Protein AF-A0A496Q5Z6-F1 (afdb_monomer_lite)

Foldseek 3Di:
DLQVLLVVLLVLLVVLLVVCVVPVQVVLLVLCQVLLEAAEEECDDAPPDDHHYEVFQEDEDQALVRQDLRHQEYEYQHPDLVRSLSNLVSCVVSPHAYEQEPPHPCNLSNLVSCVVDDLQSYFYEYDDDPVVLLVDALVVVLLVLLCCSAFQSHHYYYDYAHDVVNVDGRNRSVVVSVVSSVVRGPYDPNGTRDFDADDPVSLVSLLSSLLSLQSSNPNVCSVQLVVLVVVPLRSLLVSLLVSLQSLLVSCVVPQLLVSLVSLLSSLSSSLSNQQGSSLLSVSDARPCLLVLLCVQLVVLVVCCCPPVPLPDDDPVNVVVVVVVVVVNVLVSQVVDPDDDDPPVRVVVQVVQVVVFVAAADPLLLQLLLLSVLCNVDVVCCVDSCSSVSVSSVSNNSSVLNSLSSSNNTRVVSSVSRNVNSNVNSVVVNVVVVVVVCVVVVDDD

Radius of gyration: 24.27 Å; chains: 1; bounding box: 68×41×73 Å

Structure (mmCIF, N/CA/C/O backbone):
data_AF-A0A496Q5Z6-F1
#
_entry.id   AF-A0A496Q5Z6-F1
#
loop_
_atom_site.group_PDB
_atom_site.id
_atom_site.type_symbol
_atom_site.label_atom_id
_atom_site.label_alt_id
_atom_site.label_comp_id
_atom_site.label_asym_id
_atom_site.label_entity_id
_atom_site.label_seq_id
_atom_site.pdbx_PDB_ins_code
_atom_site.Cartn_x
_atom_site.Cartn_y
_atom_site.Cartn_z
_atom_site.occupancy
_atom_site.B_iso_or_equiv
_atom_site.auth_seq_id
_atom_site.auth_comp_id
_atom_site.auth_asym_id
_atom_site.auth_atom_id
_atom_site.pdbx_PDB_model_num
ATOM 1 N N . MET A 1 1 ? -0.343 2.673 38.361 1.00 69.00 1 MET A N 1
ATOM 2 C CA . MET A 1 1 ? 0.622 1.854 37.590 1.00 69.00 1 MET A CA 1
ATOM 3 C C . MET A 1 1 ? 0.127 1.391 36.209 1.00 69.00 1 MET A C 1
ATOM 5 O O . MET A 1 1 ? 0.681 1.864 35.230 1.00 69.00 1 MET A O 1
ATOM 9 N N . ARG A 1 2 ? -0.886 0.511 36.048 1.00 81.06 2 ARG A N 1
ATOM 10 C CA . ARG A 1 2 ? -1.246 -0.036 34.706 1.00 81.06 2 ARG A CA 1
ATOM 11 C C . ARG A 1 2 ? -1.805 1.000 33.714 1.00 81.06 2 ARG A C 1
ATOM 13 O O . ARG A 1 2 ? -1.375 1.031 32.566 1.00 81.06 2 ARG A O 1
ATOM 20 N N . GLU A 1 3 ? -2.731 1.854 34.150 1.00 84.75 3 GLU A N 1
ATOM 21 C CA . GLU A 1 3 ? -3.293 2.928 33.303 1.00 84.75 3 GLU A CA 1
ATOM 22 C C . GLU A 1 3 ? -2.268 4.030 32.997 1.00 84.75 3 GLU A C 1
ATOM 24 O O . GLU A 1 3 ? -2.210 4.560 31.890 1.00 84.75 3 GLU A O 1
ATOM 29 N N . GLU A 1 4 ? -1.402 4.330 33.959 1.00 89.75 4 GLU A N 1
ATOM 30 C CA . GLU A 1 4 ? -0.311 5.291 33.807 1.00 89.75 4 GLU A CA 1
ATOM 31 C C . GLU A 1 4 ? 0.721 4.817 32.776 1.00 89.75 4 GLU A C 1
ATOM 33 O O . GLU A 1 4 ? 1.037 5.539 31.833 1.00 89.75 4 GLU A O 1
ATOM 38 N N . LEU A 1 5 ? 1.148 3.556 32.873 1.00 90.25 5 LEU A N 1
ATOM 39 C CA . LEU A 1 5 ? 2.020 2.909 31.896 1.00 90.25 5 LEU A CA 1
ATOM 40 C C . LEU A 1 5 ? 1.401 2.906 30.492 1.00 90.25 5 LEU A C 1
ATOM 42 O O . LEU A 1 5 ? 2.087 3.203 29.510 1.00 90.25 5 LEU A O 1
ATOM 46 N N . LYS A 1 6 ? 0.098 2.614 30.386 1.00 92.00 6 LYS A N 1
ATOM 47 C CA . LYS A 1 6 ? -0.637 2.696 29.120 1.00 92.00 6 LYS A CA 1
ATOM 48 C C . LYS A 1 6 ? -0.585 4.107 28.538 1.00 92.00 6 LYS A C 1
ATOM 50 O O . LYS A 1 6 ? -0.304 4.259 27.347 1.00 92.00 6 LYS A O 1
ATOM 55 N N . ARG A 1 7 ? -0.845 5.130 29.356 1.00 92.88 7 ARG A N 1
ATOM 56 C CA . ARG A 1 7 ? -0.816 6.538 28.943 1.00 92.88 7 ARG A CA 1
ATOM 57 C C . ARG A 1 7 ? 0.574 6.942 28.457 1.00 92.88 7 ARG A C 1
ATOM 59 O O . ARG A 1 7 ? 0.682 7.439 27.340 1.00 92.88 7 ARG A O 1
ATOM 66 N N . ILE A 1 8 ? 1.620 6.661 29.234 1.00 94.62 8 ILE A N 1
ATOM 67 C CA . ILE A 1 8 ? 3.017 6.959 28.879 1.00 94.62 8 ILE A CA 1
ATOM 68 C C . ILE A 1 8 ? 3.401 6.268 27.565 1.00 94.62 8 ILE A C 1
ATOM 70 O O . ILE A 1 8 ? 3.907 6.915 26.653 1.00 94.62 8 ILE A O 1
ATOM 74 N N . SER A 1 9 ? 3.092 4.977 27.421 1.00 95.38 9 SER A N 1
ATOM 75 C CA . SER A 1 9 ? 3.427 4.205 26.214 1.00 95.38 9 SER A CA 1
ATOM 76 C C . SER A 1 9 ? 2.675 4.695 24.971 1.00 95.38 9 SER A C 1
ATOM 78 O O . SER A 1 9 ? 3.219 4.708 23.868 1.00 95.38 9 SER A O 1
ATOM 80 N N . THR A 1 10 ? 1.428 5.144 25.147 1.00 94.75 10 THR A N 1
ATOM 81 C CA . THR A 1 10 ? 0.630 5.740 24.066 1.00 94.75 10 THR A CA 1
ATOM 82 C C . THR A 1 10 ? 1.195 7.098 23.650 1.00 94.75 10 THR A C 1
ATOM 84 O O . THR A 1 10 ? 1.317 7.363 22.456 1.00 94.75 10 THR A O 1
ATOM 87 N N . ILE A 1 11 ? 1.583 7.939 24.616 1.00 95.75 11 ILE A N 1
ATOM 88 C CA . ILE A 1 11 ? 2.252 9.220 24.350 1.00 95.75 11 ILE A CA 1
ATOM 89 C C . ILE A 1 11 ? 3.566 8.973 23.607 1.00 95.75 11 ILE A C 1
ATOM 91 O O . ILE A 1 11 ? 3.796 9.602 22.583 1.00 95.75 11 ILE A O 1
ATOM 95 N N . LEU A 1 12 ? 4.377 8.009 24.050 1.00 96.44 12 LEU A N 1
ATOM 96 C CA . LEU A 1 12 ? 5.619 7.633 23.374 1.00 96.44 12 LEU A CA 1
ATOM 97 C C . LEU A 1 12 ? 5.378 7.262 21.903 1.00 96.44 12 LEU A C 1
ATOM 99 O O . LEU A 1 12 ? 6.051 7.798 21.025 1.00 96.44 12 LEU A O 1
ATOM 103 N N . PHE A 1 13 ? 4.401 6.392 21.622 1.00 97.69 13 PHE A N 1
ATOM 104 C CA . PHE A 1 13 ? 4.032 6.021 20.251 1.00 97.69 13 PHE A CA 1
ATOM 105 C C . PHE A 1 13 ? 3.647 7.241 19.400 1.00 97.69 13 PHE A C 1
ATOM 107 O O . PHE A 1 13 ? 4.120 7.380 18.269 1.00 97.69 13 PHE A O 1
ATOM 114 N N . LEU A 1 14 ? 2.814 8.138 19.934 1.00 96.81 14 LEU A N 1
ATOM 115 C CA . LEU A 1 14 ? 2.368 9.331 19.213 1.00 96.81 14 LEU A CA 1
ATOM 116 C C . LEU A 1 14 ? 3.519 10.319 18.979 1.00 96.81 14 LEU A C 1
ATOM 118 O O . LEU A 1 14 ? 3.702 10.766 17.850 1.00 96.81 14 LEU A O 1
ATOM 122 N N . THR A 1 15 ? 4.339 10.596 19.994 1.00 97.00 15 THR A N 1
ATOM 123 C CA . THR A 1 15 ? 5.509 11.482 19.888 1.00 97.00 15 THR A CA 1
ATOM 124 C C . THR A 1 15 ? 6.507 10.959 18.861 1.00 97.00 15 THR A C 1
ATOM 126 O O . THR A 1 15 ? 6.949 11.703 17.989 1.00 97.00 15 THR A O 1
ATOM 129 N N . VAL A 1 16 ? 6.812 9.660 18.897 1.00 96.25 16 VAL A N 1
ATOM 130 C CA . VAL A 1 16 ? 7.659 9.013 17.888 1.00 96.25 16 VAL A CA 1
ATOM 131 C C . VAL A 1 16 ? 7.070 9.160 16.489 1.00 96.25 16 VAL A C 1
ATOM 133 O O . VAL A 1 16 ? 7.794 9.448 15.539 1.00 96.25 16 VAL A O 1
ATOM 136 N N . SER A 1 17 ? 5.760 8.983 16.346 1.00 95.94 17 SER A N 1
ATOM 137 C CA . SER A 1 17 ? 5.101 9.105 15.047 1.00 95.94 17 SER A CA 1
ATOM 138 C C . SER A 1 17 ? 5.189 10.526 14.492 1.00 95.94 17 SER A C 1
ATOM 140 O O . SER A 1 17 ? 5.397 10.696 13.293 1.00 95.94 17 SER A O 1
ATOM 142 N N . VAL A 1 18 ? 5.101 11.542 15.356 1.00 96.81 18 VAL A N 1
ATOM 143 C CA . VAL A 1 18 ? 5.331 12.944 14.982 1.00 96.81 18 VAL A CA 1
ATOM 144 C C . VAL A 1 18 ? 6.782 13.158 14.546 1.00 96.81 18 VAL A C 1
ATOM 146 O O . VAL A 1 18 ? 7.012 13.733 13.485 1.00 96.81 18 VAL A O 1
ATOM 149 N N . LEU A 1 19 ? 7.765 12.633 15.285 1.00 97.25 19 LEU A N 1
ATOM 150 C CA . LEU A 1 19 ? 9.175 12.701 14.878 1.00 97.25 19 LEU A CA 1
ATOM 151 C C . LEU A 1 19 ? 9.395 12.058 13.499 1.00 97.25 19 LEU A C 1
ATOM 153 O O . LEU A 1 19 ? 10.024 12.650 12.625 1.00 97.25 19 LEU A O 1
ATOM 157 N N . LEU A 1 20 ? 8.827 10.876 13.250 1.00 97.19 20 LEU A N 1
ATOM 158 C CA . LEU A 1 20 ? 8.898 10.242 11.931 1.00 97.19 20 LEU A CA 1
ATOM 159 C C . LEU A 1 20 ? 8.192 11.070 10.851 1.00 97.19 20 LEU A C 1
ATOM 161 O O . LEU A 1 20 ? 8.683 11.139 9.727 1.00 97.19 20 LEU A O 1
ATOM 165 N N . ALA A 1 21 ? 7.084 11.739 11.164 1.00 96.44 21 ALA A N 1
ATOM 166 C CA . ALA A 1 21 ? 6.437 12.628 10.206 1.00 96.44 21 ALA A CA 1
ATOM 167 C C . ALA A 1 21 ? 7.371 13.770 9.762 1.00 96.44 21 ALA A C 1
ATOM 169 O O . ALA A 1 21 ? 7.443 14.057 8.570 1.00 96.44 21 ALA A O 1
ATOM 170 N N . PHE A 1 22 ? 8.139 14.359 10.686 1.00 97.00 22 PHE A N 1
ATOM 171 C CA . PHE A 1 22 ? 9.079 15.445 10.380 1.00 97.00 22 PHE A CA 1
ATOM 172 C C . PHE A 1 22 ? 10.369 14.989 9.699 1.00 97.00 22 PHE A C 1
ATOM 174 O O . PHE A 1 22 ? 10.923 15.729 8.893 1.00 97.00 22 PHE A O 1
ATOM 181 N N . PHE A 1 23 ? 10.860 13.789 10.002 1.00 97.44 23 PHE A N 1
ATOM 182 C CA . PHE A 1 23 ? 12.176 13.351 9.532 1.00 97.44 23 PHE A CA 1
ATOM 183 C C . PHE A 1 23 ? 12.115 12.250 8.473 1.00 97.44 23 PHE A C 1
ATOM 185 O O . PHE A 1 23 ? 12.802 12.322 7.454 1.00 97.44 23 PHE A O 1
ATOM 192 N N . TYR A 1 24 ? 11.277 11.235 8.683 1.00 97.75 24 TYR A N 1
ATOM 193 C CA . TYR A 1 24 ? 11.167 10.108 7.765 1.00 97.75 24 TYR A CA 1
ATOM 194 C C . TYR A 1 24 ? 10.381 10.462 6.499 1.00 97.75 24 TYR A C 1
ATOM 196 O O . TYR A 1 24 ? 10.806 10.060 5.418 1.00 97.75 24 TYR A O 1
ATOM 204 N N . LEU A 1 25 ? 9.272 11.211 6.588 1.00 97.25 25 LEU A N 1
ATOM 205 C CA . LEU A 1 25 ? 8.493 11.550 5.386 1.00 97.25 25 LEU A CA 1
ATOM 206 C C . LEU A 1 25 ? 9.294 12.410 4.391 1.00 97.25 25 LEU A C 1
ATOM 208 O O . LEU A 1 25 ? 9.348 12.014 3.226 1.00 97.25 25 LEU A O 1
ATOM 212 N N . PRO A 1 26 ? 9.990 13.498 4.790 1.00 97.75 26 PRO A N 1
ATOM 213 C CA . PRO A 1 26 ? 10.806 14.276 3.852 1.00 97.75 26 PRO A CA 1
ATOM 214 C C . PRO A 1 26 ? 11.979 13.484 3.272 1.00 97.75 26 PRO A C 1
ATOM 216 O O . PRO A 1 26 ? 12.282 13.597 2.079 1.00 97.75 26 PRO A O 1
ATOM 219 N N . TRP A 1 27 ? 12.607 12.629 4.088 1.00 97.69 27 TRP A N 1
ATOM 220 C CA . TRP A 1 27 ? 13.626 11.702 3.603 1.00 97.69 27 TRP A CA 1
ATOM 221 C C . TRP A 1 27 ? 13.039 10.755 2.548 1.00 97.69 27 TRP A C 1
ATOM 223 O O . TRP A 1 27 ? 13.579 10.642 1.449 1.00 97.69 27 TRP A O 1
ATOM 233 N N . ARG A 1 28 ? 11.889 10.127 2.827 1.00 97.12 28 ARG A N 1
ATOM 234 C CA . ARG A 1 28 ? 11.249 9.175 1.911 1.00 97.12 28 ARG A CA 1
ATOM 235 C C . ARG A 1 28 ? 10.784 9.855 0.622 1.00 97.12 28 ARG A C 1
ATOM 237 O O . ARG A 1 28 ? 10.995 9.276 -0.439 1.00 97.12 28 ARG A O 1
ATOM 244 N N . PHE A 1 29 ? 10.252 11.079 0.688 1.00 96.56 29 PHE A N 1
ATOM 245 C CA . PHE A 1 29 ? 9.923 11.887 -0.494 1.00 96.56 29 PHE A CA 1
ATOM 246 C C . PHE A 1 29 ? 11.148 12.163 -1.366 1.00 96.56 29 PHE A C 1
ATOM 248 O O . PHE A 1 29 ? 11.066 12.050 -2.586 1.00 96.56 29 PHE A O 1
ATOM 255 N N . SER A 1 30 ? 12.291 12.481 -0.755 1.00 96.31 30 SER A N 1
ATOM 256 C CA . SER A 1 30 ? 13.544 12.677 -1.490 1.00 96.31 30 SER A CA 1
ATOM 257 C C . SER A 1 30 ? 13.983 11.393 -2.201 1.00 96.31 30 SER A C 1
ATOM 259 O O . SER A 1 30 ? 14.319 11.432 -3.382 1.00 96.31 30 SER A O 1
ATOM 261 N N . VAL A 1 31 ? 13.907 10.242 -1.522 1.00 95.88 31 VAL A N 1
ATOM 262 C CA . VAL A 1 31 ? 14.222 8.930 -2.120 1.00 95.88 31 VAL A CA 1
ATOM 263 C C . VAL A 1 31 ? 13.277 8.581 -3.268 1.00 95.88 31 VAL A C 1
ATOM 265 O O . VAL A 1 31 ? 13.733 8.096 -4.303 1.00 95.88 31 VAL A O 1
ATOM 268 N N . ASP A 1 32 ? 11.978 8.834 -3.099 1.00 95.06 32 ASP A N 1
ATOM 269 C CA . ASP A 1 32 ? 10.982 8.628 -4.151 1.00 95.06 32 ASP A CA 1
ATOM 270 C C . ASP A 1 32 ? 11.258 9.531 -5.351 1.00 95.06 32 ASP A C 1
ATOM 272 O O . ASP A 1 32 ? 11.252 9.054 -6.476 1.00 95.06 32 ASP A O 1
ATOM 276 N N . LYS A 1 33 ? 11.585 10.810 -5.133 1.00 93.81 33 LYS A N 1
ATOM 277 C CA . LYS A 1 33 ? 11.908 11.756 -6.209 1.00 93.81 33 LYS A CA 1
ATOM 278 C C . LYS A 1 33 ? 13.154 11.342 -6.992 1.00 93.81 33 LYS A C 1
ATOM 280 O O . LYS A 1 33 ? 13.151 11.446 -8.217 1.00 93.81 33 LYS A O 1
ATOM 285 N N . ILE A 1 34 ? 14.200 10.869 -6.308 1.00 93.75 34 ILE A N 1
ATOM 286 C CA . ILE A 1 34 ? 15.424 10.365 -6.951 1.00 93.75 34 ILE A CA 1
ATOM 287 C C . ILE A 1 34 ? 15.081 9.208 -7.894 1.00 93.75 34 ILE A C 1
ATOM 289 O O . ILE A 1 34 ? 15.474 9.247 -9.056 1.00 93.75 34 ILE A O 1
ATOM 293 N N . ASN A 1 35 ? 14.293 8.245 -7.414 1.00 94.06 35 ASN A N 1
ATOM 294 C CA . ASN A 1 35 ? 13.911 7.043 -8.155 1.00 94.06 35 ASN A CA 1
ATOM 295 C C . ASN A 1 35 ? 12.661 7.211 -9.039 1.00 94.06 35 ASN A C 1
ATOM 297 O O . ASN A 1 35 ? 12.206 6.242 -9.634 1.00 94.06 35 ASN A O 1
ATOM 301 N N . ASN A 1 36 ? 12.087 8.414 -9.145 1.00 92.62 36 ASN A N 1
ATOM 302 C CA . ASN A 1 36 ? 10.937 8.680 -10.012 1.00 92.62 36 ASN A CA 1
ATOM 303 C C . ASN A 1 36 ? 11.403 8.946 -11.451 1.00 92.62 36 ASN A C 1
ATOM 305 O O . ASN A 1 36 ? 11.304 10.069 -11.963 1.00 92.62 36 ASN A O 1
ATOM 309 N N . VAL A 1 37 ? 11.991 7.915 -12.052 1.00 92.94 37 VAL A N 1
ATOM 310 C CA . VAL A 1 37 ? 12.490 7.900 -13.426 1.00 92.94 37 VAL A CA 1
ATOM 311 C C . VAL A 1 37 ? 11.828 6.772 -14.200 1.00 92.94 37 VAL A C 1
ATOM 313 O O . VAL A 1 37 ? 11.522 5.727 -13.633 1.00 92.94 37 VAL A O 1
ATOM 316 N N . VAL A 1 38 ? 11.587 6.985 -15.488 1.00 94.88 38 VAL A N 1
ATOM 317 C CA . VAL A 1 38 ? 10.937 5.987 -16.337 1.00 94.88 38 VAL A CA 1
ATOM 318 C C . VAL A 1 38 ? 11.451 6.059 -17.766 1.00 94.88 38 VAL A C 1
ATOM 320 O O . VAL A 1 38 ? 11.613 7.140 -18.332 1.00 94.88 38 VAL A O 1
ATOM 323 N N . ALA A 1 39 ? 11.670 4.888 -18.346 1.00 95.44 39 ALA A N 1
ATOM 324 C CA . ALA A 1 39 ? 11.979 4.694 -19.751 1.00 95.44 39 ALA A CA 1
ATOM 325 C C . ALA A 1 39 ? 10.810 4.008 -20.467 1.00 95.44 39 ALA A C 1
ATOM 327 O O . ALA A 1 39 ? 10.005 3.296 -19.854 1.00 95.44 39 ALA A O 1
ATOM 328 N N . ILE A 1 40 ? 10.728 4.192 -21.781 1.00 95.50 40 ILE A N 1
ATOM 329 C CA . ILE A 1 40 ? 9.756 3.510 -22.638 1.00 95.50 40 ILE A CA 1
ATOM 330 C C . ILE A 1 40 ? 10.539 2.777 -23.721 1.00 95.50 40 ILE A C 1
ATOM 332 O O . ILE A 1 40 ? 11.383 3.382 -24.381 1.00 95.50 40 ILE A O 1
ATOM 336 N N . ALA A 1 41 ? 10.247 1.488 -23.890 1.00 95.31 41 ALA A N 1
ATOM 337 C CA . ALA A 1 41 ? 10.801 0.678 -24.961 1.00 95.31 41 ALA A CA 1
ATOM 338 C C . ALA A 1 41 ? 9.716 0.213 -25.937 1.00 95.31 41 ALA A C 1
ATOM 340 O O . ALA A 1 41 ? 8.626 -0.211 -25.527 1.00 95.31 41 ALA A O 1
ATOM 341 N N . LEU A 1 42 ? 10.047 0.296 -27.224 1.00 94.81 42 LEU A N 1
ATOM 342 C CA . LEU A 1 42 ? 9.163 0.062 -28.360 1.00 94.81 42 LEU A CA 1
ATOM 343 C C . LEU A 1 42 ? 9.703 -1.060 -29.254 1.00 94.81 42 LEU A C 1
ATOM 345 O O . LEU A 1 42 ? 10.905 -1.259 -29.361 1.00 94.81 42 LEU A O 1
ATOM 349 N N . TRP A 1 43 ? 8.810 -1.766 -29.944 1.00 91.44 43 TRP A N 1
ATOM 350 C CA . TRP A 1 43 ? 9.140 -2.780 -30.959 1.00 91.44 43 TRP A CA 1
ATOM 351 C C . TRP A 1 43 ? 9.362 -2.196 -32.362 1.00 91.44 43 TRP A C 1
ATOM 353 O O . TRP A 1 43 ? 9.550 -2.940 -33.318 1.00 91.44 43 TRP A O 1
ATOM 363 N N . GLY A 1 44 ? 9.290 -0.876 -32.509 1.00 85.06 44 GLY A N 1
ATOM 364 C CA . GLY A 1 44 ? 9.424 -0.188 -33.786 1.00 85.06 44 GLY A CA 1
ATOM 365 C C . GLY A 1 44 ? 10.010 1.202 -33.588 1.00 85.06 44 GLY A C 1
ATOM 366 O O . GLY A 1 44 ? 9.887 1.785 -32.509 1.00 85.06 44 GLY A O 1
ATOM 367 N N . ARG A 1 45 ? 10.653 1.726 -34.634 1.00 80.06 45 ARG A N 1
ATOM 368 C CA . ARG A 1 45 ? 11.275 3.052 -34.600 1.00 80.06 45 ARG A CA 1
ATOM 369 C C . ARG A 1 45 ? 10.224 4.149 -34.674 1.00 80.06 45 ARG A C 1
ATOM 371 O O . ARG A 1 45 ? 9.348 4.133 -35.537 1.00 80.06 45 ARG A O 1
ATOM 378 N N . VAL A 1 46 ? 10.358 5.127 -33.787 1.00 79.81 46 VAL A N 1
ATOM 379 C CA . VAL A 1 46 ? 9.584 6.367 -33.798 1.00 79.81 46 VAL A CA 1
ATOM 380 C C . VAL A 1 46 ? 10.570 7.509 -33.992 1.00 79.81 46 VAL A C 1
ATOM 382 O O . VAL A 1 46 ? 11.520 7.654 -33.231 1.00 79.81 46 VAL A O 1
ATOM 385 N N . VAL A 1 47 ? 10.371 8.286 -35.052 1.00 71.94 47 VAL A N 1
ATOM 386 C CA . VAL A 1 47 ? 11.275 9.378 -35.428 1.00 71.94 47 VAL A CA 1
ATOM 387 C C . VAL A 1 47 ? 11.122 10.543 -34.437 1.00 71.94 47 VAL A C 1
ATOM 389 O O . VAL A 1 47 ? 10.023 10.803 -33.948 1.00 71.94 47 VAL A O 1
ATOM 392 N N . ASN A 1 48 ? 12.215 11.267 -34.172 1.00 68.31 48 ASN A N 1
ATOM 393 C CA . ASN A 1 48 ? 12.284 12.486 -33.347 1.00 68.31 48 ASN A CA 1
ATOM 394 C C . ASN A 1 48 ? 12.145 12.321 -31.822 1.00 68.31 48 ASN A C 1
ATOM 396 O O . ASN A 1 48 ? 12.023 13.333 -31.138 1.00 68.31 48 ASN A O 1
ATOM 400 N N . HIS A 1 49 ? 12.149 11.103 -31.273 1.00 77.00 49 HIS A N 1
ATOM 401 C CA . HIS A 1 49 ? 12.201 10.875 -29.823 1.00 77.00 49 HIS A CA 1
ATOM 402 C C . HIS A 1 49 ? 13.098 9.678 -29.499 1.00 77.00 49 HIS A C 1
ATOM 404 O O . HIS A 1 49 ? 12.990 8.629 -30.134 1.00 77.00 49 HIS A O 1
ATOM 410 N N . ASP A 1 50 ? 13.927 9.820 -28.467 1.00 84.69 50 ASP A N 1
ATOM 411 C CA . ASP A 1 50 ? 14.857 8.779 -28.027 1.00 84.69 50 ASP A CA 1
ATOM 412 C C . ASP A 1 50 ? 14.122 7.738 -27.175 1.00 84.69 50 ASP A C 1
ATOM 414 O O . ASP A 1 50 ? 14.165 7.757 -25.942 1.00 84.69 50 ASP A O 1
ATOM 418 N N . PHE A 1 51 ? 13.371 6.855 -27.830 1.00 92.69 51 PHE A N 1
ATOM 419 C CA . PHE A 1 51 ? 12.805 5.659 -27.210 1.00 92.69 51 PHE A CA 1
ATOM 420 C C . PHE A 1 51 ? 13.792 4.501 -27.280 1.00 92.69 51 PHE A C 1
ATOM 422 O O . PHE A 1 51 ? 14.504 4.346 -28.269 1.00 92.69 51 PHE A O 1
ATOM 429 N N . LEU A 1 52 ? 13.776 3.649 -26.256 1.00 93.56 52 LEU A N 1
ATOM 430 C CA . LEU A 1 52 ? 14.538 2.406 -26.295 1.00 93.56 52 LEU A CA 1
ATOM 431 C C . LEU A 1 52 ? 13.921 1.445 -27.316 1.00 93.56 52 LEU A C 1
ATOM 433 O O . LEU A 1 52 ? 12.696 1.335 -27.421 1.00 93.56 52 LEU A O 1
ATOM 437 N N . GLN A 1 53 ? 14.754 0.708 -28.038 1.00 93.31 53 GLN A N 1
ATOM 438 C CA . GLN A 1 53 ? 14.310 -0.288 -29.005 1.00 93.31 53 GLN A CA 1
ATOM 439 C C . GLN A 1 53 ? 14.411 -1.701 -28.434 1.00 93.31 53 GLN A C 1
ATOM 441 O O . GLN A 1 53 ? 15.457 -2.161 -27.979 1.00 93.31 53 GLN A O 1
ATOM 446 N N . VAL A 1 54 ? 13.294 -2.422 -28.470 1.00 92.56 54 VAL A N 1
ATOM 447 C CA . VAL A 1 54 ? 13.257 -3.847 -28.149 1.00 92.56 54 VAL A CA 1
ATOM 448 C C . VAL A 1 54 ? 13.925 -4.621 -29.282 1.00 92.56 54 VAL A C 1
ATOM 450 O O . VAL A 1 54 ? 13.523 -4.502 -30.434 1.00 92.56 54 VAL A O 1
ATOM 453 N N . GLY A 1 55 ? 14.916 -5.441 -28.939 1.00 88.81 55 GLY A N 1
ATOM 454 C CA . GLY A 1 55 ? 15.766 -6.168 -29.884 1.00 88.81 55 GLY A CA 1
ATOM 455 C C . GLY A 1 55 ? 17.129 -5.511 -30.123 1.00 88.81 55 GLY A C 1
ATOM 456 O O . GLY A 1 55 ? 18.056 -6.220 -30.496 1.00 88.81 55 GLY A O 1
ATOM 457 N N . GLU A 1 56 ? 17.267 -4.209 -29.846 1.00 89.44 56 GLU A N 1
ATOM 458 C CA . GLU A 1 56 ? 18.544 -3.479 -29.898 1.00 89.44 56 GLU A CA 1
ATOM 459 C C . GLU A 1 56 ? 18.991 -3.111 -28.468 1.00 89.44 56 GLU A C 1
ATOM 461 O O . GLU A 1 56 ? 19.854 -3.771 -27.892 1.00 89.44 56 GLU A O 1
ATOM 466 N N . ASP A 1 57 ? 18.338 -2.127 -27.841 1.00 93.00 57 ASP A N 1
ATOM 467 C CA . ASP A 1 57 ? 18.673 -1.645 -26.493 1.00 93.00 57 ASP A CA 1
ATOM 468 C C . ASP A 1 57 ? 18.162 -2.562 -25.373 1.00 93.00 57 ASP A C 1
ATOM 470 O O . ASP A 1 57 ? 18.764 -2.647 -24.297 1.00 93.00 57 ASP A O 1
ATOM 474 N N . VAL A 1 58 ? 17.019 -3.220 -25.604 1.00 94.94 58 VAL A N 1
ATOM 475 C CA . VAL A 1 58 ? 16.345 -4.095 -24.635 1.00 94.94 58 VAL A CA 1
ATOM 476 C C . VAL A 1 58 ? 16.181 -5.492 -25.218 1.00 94.94 58 VAL A C 1
ATOM 478 O O . VAL A 1 58 ? 15.422 -5.687 -26.167 1.00 94.94 58 VAL A O 1
ATOM 481 N N . VAL A 1 59 ? 16.829 -6.486 -24.613 1.00 95.06 59 VAL A N 1
ATOM 482 C CA . VAL A 1 59 ? 16.839 -7.869 -25.112 1.00 95.06 59 VAL A CA 1
ATOM 483 C C . VAL A 1 59 ? 16.189 -8.812 -24.111 1.00 95.06 59 VAL A C 1
ATOM 485 O O . VAL A 1 59 ? 16.444 -8.741 -22.910 1.00 95.06 59 VAL A O 1
ATOM 488 N N . PHE A 1 60 ? 15.354 -9.725 -24.603 1.00 94.81 60 PHE A N 1
ATOM 489 C CA . PHE A 1 60 ? 14.839 -10.831 -23.800 1.00 94.81 60 PHE A CA 1
ATOM 490 C C . PHE A 1 60 ? 15.811 -12.007 -23.879 1.00 94.81 60 PHE A C 1
ATOM 492 O O . PHE A 1 60 ? 16.040 -12.525 -24.966 1.00 94.81 60 PHE A O 1
ATOM 499 N N . ALA A 1 61 ? 16.342 -12.439 -22.737 1.00 95.00 61 ALA A N 1
ATOM 500 C CA . ALA A 1 61 ? 17.292 -13.545 -22.668 1.00 95.00 61 ALA A CA 1
ATOM 501 C C . ALA A 1 61 ? 16.611 -14.810 -22.140 1.00 95.00 61 ALA A C 1
ATOM 503 O O . ALA A 1 61 ? 16.086 -14.829 -21.018 1.00 95.00 61 ALA A O 1
ATOM 504 N N . ARG A 1 62 ? 16.607 -15.865 -22.953 1.00 94.44 62 ARG A N 1
ATOM 505 C CA . ARG A 1 62 ? 16.181 -17.210 -22.556 1.00 94.44 62 ARG A CA 1
ATOM 506 C C . ARG A 1 62 ? 17.377 -18.055 -22.139 1.00 94.44 62 ARG A C 1
ATOM 508 O O . ARG A 1 62 ? 17.248 -18.814 -21.184 1.00 94.44 62 ARG A O 1
ATOM 515 N N . ASP A 1 63 ? 18.514 -17.836 -22.788 1.00 93.00 63 ASP A N 1
ATOM 516 C CA . ASP A 1 63 ? 19.769 -18.535 -22.551 1.00 93.00 63 ASP A CA 1
ATOM 517 C C . ASP A 1 63 ? 20.922 -17.540 -22.305 1.00 93.00 63 ASP A C 1
ATOM 519 O O . ASP A 1 63 ? 20.845 -16.374 -22.706 1.00 93.00 63 ASP A O 1
ATOM 523 N N . PRO A 1 64 ? 22.031 -17.952 -21.657 1.00 91.44 64 PRO A N 1
ATOM 524 C CA . PRO A 1 64 ? 23.166 -17.065 -21.390 1.00 91.44 64 PRO A CA 1
ATOM 525 C C . PRO A 1 64 ? 23.832 -16.527 -22.663 1.00 91.44 64 PRO A C 1
ATOM 527 O O . PRO A 1 64 ? 24.501 -15.490 -22.624 1.00 91.44 64 PRO A O 1
ATOM 530 N N . SER A 1 65 ? 23.673 -17.217 -23.796 1.00 91.44 65 SER A N 1
ATOM 531 C CA . SER A 1 65 ? 24.129 -16.771 -25.117 1.00 91.44 65 SER A CA 1
ATOM 532 C C . SER A 1 65 ? 23.413 -15.513 -25.606 1.00 91.44 65 SER A C 1
ATOM 534 O O . SER A 1 65 ? 24.026 -14.730 -26.323 1.00 91.44 65 SER A O 1
ATOM 536 N N . ASP A 1 66 ? 22.173 -15.280 -25.169 1.00 90.50 66 ASP A N 1
ATOM 537 C CA . ASP A 1 66 ? 21.337 -14.158 -25.619 1.00 90.50 66 ASP A CA 1
ATOM 538 C C . ASP A 1 66 ? 21.762 -12.817 -24.999 1.00 90.50 66 ASP A C 1
ATOM 540 O O . ASP A 1 66 ? 21.255 -11.756 -25.361 1.00 90.50 66 ASP A O 1
ATOM 544 N N . VAL A 1 67 ? 22.683 -12.847 -24.031 1.00 89.31 67 VAL A N 1
ATOM 545 C CA . VAL A 1 67 ? 23.244 -11.647 -23.407 1.00 89.31 67 VAL A CA 1
ATOM 546 C C . VAL A 1 67 ? 24.185 -10.960 -24.403 1.00 89.31 67 VAL A C 1
ATOM 548 O O . VAL A 1 67 ? 25.358 -11.327 -24.525 1.00 89.31 67 VAL A O 1
ATOM 551 N N . LEU A 1 68 ? 23.652 -9.964 -25.115 1.00 82.50 68 LEU A N 1
ATOM 552 C CA . LEU A 1 68 ? 24.373 -9.160 -26.104 1.00 82.50 68 LEU A CA 1
ATOM 553 C C . LEU A 1 68 ? 25.226 -8.065 -25.447 1.00 82.50 68 LEU A C 1
ATOM 555 O O . LEU A 1 68 ? 24.838 -7.475 -24.437 1.00 82.50 68 LEU A O 1
ATOM 559 N N . LYS A 1 69 ? 26.379 -7.752 -26.055 1.00 79.31 69 LYS A N 1
ATOM 560 C CA . LYS A 1 69 ? 27.270 -6.679 -25.580 1.00 79.31 69 LYS A CA 1
ATOM 561 C C . LYS A 1 69 ? 26.707 -5.280 -25.822 1.00 79.31 69 LYS A C 1
ATOM 563 O O . LYS A 1 69 ? 27.004 -4.390 -25.031 1.00 79.31 69 LYS A O 1
ATOM 568 N N . ASP A 1 70 ? 25.884 -5.095 -26.849 1.00 84.81 70 ASP A N 1
ATOM 569 C CA . ASP A 1 70 ? 25.396 -3.766 -27.240 1.00 84.81 70 ASP A CA 1
ATOM 570 C C . ASP A 1 70 ? 24.106 -3.373 -26.506 1.00 84.81 70 ASP A C 1
ATOM 572 O O . ASP A 1 70 ? 23.899 -2.200 -26.208 1.00 84.81 70 ASP A O 1
ATOM 576 N N . ALA A 1 71 ? 23.292 -4.351 -26.097 1.00 88.94 71 ALA A N 1
ATOM 577 C CA . ALA A 1 71 ? 22.058 -4.102 -25.354 1.00 88.94 71 ALA A CA 1
ATOM 578 C C . ALA A 1 71 ? 22.340 -3.425 -24.006 1.00 88.94 71 ALA A C 1
ATOM 580 O O . ALA A 1 71 ? 23.250 -3.828 -23.283 1.00 88.94 71 ALA A O 1
ATOM 581 N N . ALA A 1 72 ? 21.553 -2.420 -23.627 1.00 92.25 72 ALA A N 1
ATOM 582 C CA . ALA A 1 72 ? 21.666 -1.747 -22.332 1.00 92.25 72 ALA A CA 1
ATOM 583 C C . ALA A 1 72 ? 20.931 -2.512 -21.215 1.00 92.25 72 ALA A C 1
ATOM 585 O O . ALA A 1 72 ? 21.359 -2.509 -20.054 1.00 92.25 72 ALA A O 1
ATOM 586 N N . ILE A 1 73 ? 19.821 -3.172 -21.566 1.00 96.19 73 ILE A N 1
ATOM 587 C CA . ILE A 1 73 ? 18.923 -3.845 -20.626 1.00 96.19 73 ILE A CA 1
ATOM 588 C C . ILE A 1 73 ? 18.662 -5.280 -21.088 1.00 96.19 73 ILE A C 1
ATOM 590 O O . ILE A 1 73 ? 18.216 -5.524 -22.207 1.00 96.19 73 ILE A O 1
ATOM 594 N N . VAL A 1 74 ? 18.862 -6.232 -20.182 1.00 96.69 74 VAL A N 1
ATOM 595 C CA . VAL A 1 74 ? 18.559 -7.650 -20.386 1.00 96.69 74 VAL A CA 1
ATOM 596 C C . VAL A 1 74 ? 17.350 -8.024 -19.538 1.00 96.69 74 VAL A C 1
ATOM 598 O O . VAL A 1 74 ? 17.334 -7.780 -18.334 1.00 96.69 74 VAL A O 1
ATOM 601 N N . ILE A 1 75 ? 16.331 -8.631 -20.140 1.00 96.69 75 ILE A N 1
ATOM 602 C CA . ILE A 1 75 ? 15.131 -9.130 -19.462 1.00 96.69 75 ILE A CA 1
ATOM 603 C C . ILE A 1 75 ? 15.177 -10.660 -19.465 1.00 96.69 75 ILE A C 1
ATOM 605 O O . ILE A 1 75 ? 14.862 -11.279 -20.485 1.00 96.69 75 ILE A O 1
ATOM 609 N N . PRO A 1 76 ? 15.542 -11.300 -18.344 1.00 96.12 76 PRO A N 1
ATOM 610 C CA . PRO A 1 76 ? 15.590 -12.750 -18.276 1.00 96.12 76 PRO A CA 1
ATOM 611 C C . PRO A 1 76 ? 14.177 -13.344 -18.300 1.00 96.12 76 PRO A C 1
ATOM 613 O O . PRO A 1 76 ? 13.338 -13.023 -17.455 1.00 96.12 76 PRO A O 1
ATOM 616 N N . ILE A 1 77 ? 13.920 -14.251 -19.238 1.00 94.06 77 ILE A N 1
ATOM 617 C CA . ILE A 1 77 ? 12.645 -14.979 -19.368 1.00 94.06 77 ILE A CA 1
ATOM 618 C C . ILE A 1 77 ? 12.783 -16.480 -19.091 1.00 94.06 77 ILE A C 1
ATOM 620 O O . ILE A 1 77 ? 11.790 -17.205 -19.155 1.00 94.06 77 ILE A O 1
ATOM 624 N N . ALA A 1 78 ? 13.991 -16.939 -18.751 1.00 92.62 78 ALA A N 1
ATOM 625 C CA . ALA A 1 78 ? 14.259 -18.307 -18.324 1.00 92.62 78 ALA A CA 1
ATOM 626 C C . ALA A 1 78 ? 13.448 -18.677 -17.069 1.00 92.62 78 ALA A C 1
ATOM 628 O O . ALA A 1 78 ? 13.327 -17.883 -16.131 1.00 92.62 78 ALA A O 1
ATOM 629 N N . THR A 1 79 ? 12.907 -19.894 -17.041 1.00 89.69 79 THR A N 1
ATOM 630 C CA . THR A 1 79 ? 12.193 -20.459 -15.881 1.00 89.69 79 THR A CA 1
ATOM 631 C C . THR A 1 79 ? 13.067 -21.410 -15.064 1.00 89.69 79 THR A C 1
ATOM 633 O O . THR A 1 79 ? 12.803 -21.616 -13.881 1.00 89.69 79 THR A O 1
ATOM 636 N N . ASN A 1 80 ? 14.129 -21.955 -15.664 1.00 93.06 80 ASN A N 1
ATOM 637 C CA . ASN A 1 80 ? 15.115 -22.772 -14.966 1.00 93.06 80 ASN A CA 1
ATOM 638 C C . ASN A 1 80 ? 16.022 -21.889 -14.092 1.00 93.06 80 ASN A C 1
ATOM 640 O O . ASN A 1 80 ? 16.596 -20.913 -14.572 1.00 93.06 80 ASN A O 1
ATOM 644 N N . THR A 1 81 ? 16.164 -22.254 -12.816 1.00 92.50 81 THR A N 1
ATOM 645 C CA . THR A 1 81 ? 16.960 -21.521 -11.824 1.00 92.50 81 THR A CA 1
ATOM 646 C C . THR A 1 81 ? 18.418 -21.341 -12.214 1.00 92.50 81 THR A C 1
ATOM 648 O O . THR A 1 81 ? 18.904 -20.218 -12.133 1.00 92.50 81 THR A O 1
ATOM 651 N N . SER A 1 82 ? 19.112 -22.395 -12.651 1.00 93.88 82 SER A N 1
ATOM 652 C CA . SER A 1 82 ? 20.545 -22.290 -12.962 1.00 93.88 82 SER A CA 1
ATOM 653 C C . SER A 1 82 ? 20.788 -21.364 -14.151 1.00 93.88 82 SER A C 1
ATOM 655 O O . SER A 1 82 ? 21.626 -20.469 -14.083 1.00 93.88 82 SER A O 1
ATOM 657 N N . VAL A 1 83 ? 19.983 -21.527 -15.203 1.00 94.56 83 VAL A N 1
ATOM 658 C CA . VAL A 1 83 ? 20.035 -20.704 -16.418 1.00 94.56 83 VAL A CA 1
ATOM 659 C C . VAL A 1 83 ? 19.731 -19.241 -16.097 1.00 94.56 83 VAL A C 1
ATOM 661 O O . VAL A 1 83 ? 20.449 -18.342 -16.529 1.00 94.56 83 VAL A O 1
ATOM 664 N N . LEU A 1 84 ? 18.692 -18.984 -15.294 1.00 94.94 84 LEU A N 1
ATOM 665 C CA . LEU A 1 84 ? 18.328 -17.632 -14.876 1.00 94.94 84 LEU A CA 1
ATOM 666 C C . LEU A 1 84 ? 19.459 -16.958 -14.090 1.00 94.94 84 LEU A C 1
ATOM 668 O O . LEU A 1 84 ? 19.788 -15.804 -14.357 1.00 94.94 84 LEU A O 1
ATOM 672 N N . GLU A 1 85 ? 20.039 -17.659 -13.116 1.00 95.31 85 GLU A N 1
ATOM 673 C CA . GLU A 1 85 ? 21.144 -17.138 -12.307 1.00 95.31 85 GLU A CA 1
ATOM 674 C C . GLU A 1 85 ? 22.380 -16.841 -13.162 1.00 95.31 85 GLU A C 1
ATOM 676 O O . GLU A 1 85 ? 23.020 -15.807 -12.969 1.00 95.31 85 GLU A O 1
ATOM 681 N N . GLU A 1 86 ? 22.673 -17.681 -14.154 1.00 95.88 86 GLU A N 1
ATOM 682 C CA . GLU A 1 86 ? 23.773 -17.461 -15.088 1.00 95.88 86 GLU A CA 1
ATOM 683 C C . GLU A 1 86 ? 23.549 -16.240 -15.991 1.00 95.88 86 GLU A C 1
ATOM 685 O O . GLU A 1 86 ? 24.457 -15.418 -16.132 1.00 95.88 86 GLU A O 1
ATOM 690 N N . ILE A 1 87 ? 22.338 -16.063 -16.536 1.00 96.50 87 ILE A N 1
ATOM 691 C CA . ILE A 1 87 ? 21.968 -14.864 -17.307 1.00 96.50 87 ILE A CA 1
ATOM 692 C C . ILE A 1 87 ? 22.154 -13.606 -16.454 1.00 96.50 87 ILE A C 1
ATOM 694 O O . ILE A 1 87 ? 22.747 -12.630 -16.918 1.00 96.50 87 ILE A O 1
ATOM 698 N N . VAL A 1 88 ? 21.671 -13.619 -15.205 1.00 96.88 88 VAL A N 1
ATOM 699 C CA . VAL A 1 88 ? 21.801 -12.483 -14.280 1.00 96.88 88 VAL A CA 1
ATOM 700 C C . VAL A 1 88 ? 23.270 -12.180 -13.999 1.00 96.88 88 VAL A C 1
ATOM 702 O O . VAL A 1 88 ? 23.680 -11.027 -14.118 1.00 96.88 88 VAL A O 1
ATOM 705 N N . ARG A 1 89 ? 24.068 -13.203 -13.669 1.00 96.62 89 ARG A N 1
ATOM 706 C CA . ARG A 1 89 ? 25.502 -13.054 -13.402 1.00 96.62 89 ARG A CA 1
ATOM 707 C C . ARG A 1 89 ? 26.217 -12.429 -14.598 1.00 96.62 89 ARG A C 1
ATOM 709 O O . ARG A 1 89 ? 26.831 -11.378 -14.441 1.00 96.62 89 ARG A O 1
ATOM 716 N N . LYS A 1 90 ? 26.075 -13.030 -15.784 1.00 95.88 90 LYS A N 1
ATOM 717 C CA . LYS A 1 90 ? 26.733 -12.565 -17.011 1.00 95.88 90 LYS A CA 1
ATOM 718 C C . LYS A 1 90 ? 26.327 -11.133 -17.345 1.00 95.88 90 LYS A C 1
ATOM 720 O O . LYS A 1 90 ? 27.188 -10.318 -17.644 1.00 95.88 90 LYS A O 1
ATOM 725 N N . SER A 1 91 ? 25.037 -10.806 -17.236 1.00 95.94 91 SER A N 1
ATOM 726 C CA . SER A 1 91 ? 24.536 -9.447 -17.493 1.00 95.94 91 SER A CA 1
ATOM 727 C C . SER A 1 91 ? 25.193 -8.410 -16.578 1.00 95.94 91 SER A C 1
ATOM 729 O O . SER A 1 91 ? 25.556 -7.334 -17.036 1.00 95.94 91 SER A O 1
ATOM 731 N N . ILE A 1 92 ? 25.379 -8.730 -15.296 1.00 95.12 92 ILE A N 1
ATOM 732 C CA . ILE A 1 92 ? 25.990 -7.813 -14.325 1.00 95.12 92 ILE A CA 1
ATOM 733 C C . ILE A 1 92 ? 27.505 -7.691 -14.539 1.00 95.12 92 ILE A C 1
ATOM 735 O O . ILE A 1 92 ? 28.042 -6.597 -14.398 1.00 95.12 92 ILE A O 1
ATOM 739 N N . GLU A 1 93 ? 28.193 -8.778 -14.902 1.00 94.38 93 GLU A N 1
ATOM 740 C CA . GLU A 1 93 ? 29.638 -8.772 -15.192 1.00 94.38 93 GLU A CA 1
ATOM 741 C C . GLU A 1 93 ? 30.006 -7.838 -16.351 1.00 94.38 93 GLU A C 1
ATOM 743 O O . GLU A 1 93 ? 31.067 -7.219 -16.327 1.00 94.38 93 GLU A O 1
ATOM 748 N N . ILE A 1 94 ? 29.117 -7.696 -17.337 1.00 93.06 94 ILE A N 1
ATOM 749 C CA . ILE A 1 94 ? 29.273 -6.758 -18.460 1.00 93.06 94 ILE A CA 1
ATOM 750 C C . ILE A 1 94 ? 28.508 -5.433 -18.256 1.00 93.06 94 ILE A C 1
ATOM 752 O O . ILE A 1 94 ? 28.169 -4.761 -19.229 1.00 93.06 94 ILE A O 1
ATOM 756 N N . ASP A 1 95 ? 28.226 -5.073 -16.996 1.00 92.31 95 ASP A N 1
ATOM 757 C CA . ASP A 1 95 ? 27.585 -3.823 -16.545 1.00 92.31 95 ASP A CA 1
ATOM 758 C C . ASP A 1 95 ? 26.235 -3.499 -17.218 1.00 92.31 95 ASP A C 1
ATOM 760 O O . ASP A 1 95 ? 25.896 -2.350 -17.506 1.00 92.31 95 ASP A O 1
ATOM 764 N N . LYS A 1 96 ? 25.421 -4.528 -17.475 1.00 93.88 96 LYS A N 1
ATOM 765 C CA . LYS A 1 96 ? 24.062 -4.367 -18.010 1.00 93.88 96 LYS A CA 1
ATOM 766 C C . LYS A 1 96 ? 23.024 -4.323 -16.906 1.00 93.88 96 LYS A C 1
ATOM 768 O O . LYS A 1 96 ? 23.170 -4.924 -15.837 1.00 93.88 96 LYS A O 1
ATOM 773 N N . LYS A 1 97 ? 21.919 -3.629 -17.183 1.00 96.00 97 LYS A N 1
ATOM 774 C CA . LYS A 1 97 ? 20.758 -3.635 -16.291 1.00 96.00 97 LYS A CA 1
ATOM 775 C C . LYS A 1 97 ? 19.923 -4.886 -16.518 1.00 96.00 97 LYS A C 1
ATOM 777 O O . LYS A 1 97 ? 19.681 -5.288 -17.650 1.00 96.00 97 LYS A O 1
ATOM 782 N N . VAL A 1 98 ? 19.437 -5.469 -15.432 1.00 96.88 98 VAL A N 1
ATOM 783 C CA . VAL A 1 98 ? 18.588 -6.658 -15.437 1.00 96.88 98 VAL A CA 1
ATOM 784 C C . VAL A 1 98 ? 17.146 -6.252 -15.151 1.00 96.88 98 VAL A C 1
ATOM 786 O O . VAL A 1 98 ? 16.812 -5.774 -14.066 1.00 96.88 98 VAL A O 1
ATOM 789 N N . GLY A 1 99 ? 16.268 -6.452 -16.125 1.00 96.25 99 GLY A N 1
ATOM 790 C CA . GLY A 1 99 ? 14.850 -6.153 -16.017 1.00 96.25 99 GLY A CA 1
ATOM 791 C C . GLY A 1 99 ? 14.059 -7.269 -15.333 1.00 96.25 99 GLY A C 1
ATOM 792 O O . GLY A 1 99 ? 14.010 -8.397 -15.814 1.00 96.25 99 GLY A O 1
ATOM 793 N N . ILE A 1 100 ? 13.374 -6.942 -14.239 1.00 95.50 100 ILE A N 1
ATOM 794 C CA . ILE A 1 100 ? 12.401 -7.803 -13.566 1.00 95.50 100 ILE A CA 1
ATOM 795 C C . ILE A 1 100 ? 11.024 -7.539 -14.168 1.00 95.50 100 ILE A C 1
ATOM 797 O O . ILE A 1 100 ? 10.407 -6.505 -13.897 1.00 95.50 100 ILE A O 1
ATOM 801 N N . LEU A 1 101 ? 10.542 -8.482 -14.976 1.00 93.12 101 LEU A N 1
ATOM 802 C CA . LEU A 1 101 ? 9.242 -8.388 -15.630 1.00 93.12 101 LEU A CA 1
ATOM 803 C C . LEU A 1 101 ? 8.099 -8.658 -14.638 1.00 93.12 101 LEU A C 1
ATOM 805 O O . LEU A 1 101 ? 7.981 -9.756 -14.092 1.00 93.12 101 LEU A O 1
ATOM 809 N N . GLU A 1 102 ? 7.242 -7.661 -14.406 1.00 87.44 102 GLU A N 1
ATOM 810 C CA . GLU A 1 102 ? 6.095 -7.806 -13.501 1.00 87.44 102 GLU A CA 1
ATOM 811 C C . GLU A 1 102 ? 5.079 -8.837 -14.030 1.00 87.44 102 GLU A C 1
ATOM 813 O O . GLU A 1 102 ? 4.706 -8.822 -15.203 1.00 87.44 102 GLU A O 1
ATOM 818 N N . PHE A 1 103 ? 4.564 -9.686 -13.134 1.00 82.44 103 PHE A N 1
ATOM 819 C CA . PHE A 1 103 ? 3.549 -10.716 -13.393 1.00 82.44 103 PHE A CA 1
ATOM 820 C C . PHE A 1 103 ? 3.974 -11.847 -14.336 1.00 82.44 103 PHE A C 1
ATOM 822 O O . PHE A 1 103 ? 3.108 -12.592 -14.813 1.00 82.44 103 PHE A O 1
ATOM 829 N N . TYR A 1 104 ? 5.274 -11.978 -14.598 1.00 89.38 104 TYR A N 1
ATOM 830 C CA . TYR A 1 104 ? 5.832 -13.100 -15.341 1.00 89.38 104 TYR A CA 1
ATOM 831 C C . TYR A 1 104 ? 6.134 -14.287 -14.416 1.00 89.38 104 TYR A C 1
ATOM 833 O O . TYR A 1 104 ? 6.311 -14.127 -13.208 1.00 89.38 104 TYR A O 1
ATOM 841 N N . GLU A 1 105 ? 6.185 -15.494 -14.976 1.00 89.31 105 GLU A N 1
ATOM 842 C CA . GLU A 1 105 ? 6.273 -16.749 -14.212 1.00 89.31 105 GLU A CA 1
ATOM 843 C C . GLU A 1 105 ? 7.532 -16.832 -13.337 1.00 89.31 105 GLU A C 1
ATOM 845 O O . GLU A 1 105 ? 7.482 -17.334 -12.213 1.00 89.31 105 GLU A O 1
ATOM 850 N N . ASN A 1 106 ? 8.649 -16.273 -13.812 1.00 92.62 106 ASN A N 1
ATOM 851 C CA . ASN A 1 106 ? 9.925 -16.275 -13.098 1.00 92.62 106 ASN A CA 1
ATOM 852 C C . ASN A 1 106 ? 10.104 -15.098 -12.112 1.00 92.62 106 ASN A C 1
ATOM 854 O O . ASN A 1 106 ? 11.141 -15.029 -11.453 1.00 92.62 106 ASN A O 1
ATOM 858 N N . GLU A 1 107 ? 9.124 -14.193 -11.955 1.00 92.38 107 GLU A N 1
ATOM 859 C CA . GLU A 1 107 ? 9.271 -12.958 -11.158 1.00 92.38 107 GLU A CA 1
ATOM 860 C C . GLU A 1 107 ? 9.731 -13.254 -9.720 1.00 92.38 107 GLU A C 1
ATOM 862 O O . GLU A 1 107 ? 10.632 -12.603 -9.185 1.00 92.38 107 GLU A O 1
ATOM 867 N N . ALA A 1 108 ? 9.128 -14.260 -9.081 1.00 91.81 108 ALA A N 1
ATOM 868 C CA . ALA A 1 108 ? 9.450 -14.634 -7.705 1.00 91.81 108 ALA A CA 1
ATOM 869 C C . ALA A 1 108 ? 10.883 -15.170 -7.560 1.00 91.81 108 ALA A C 1
ATOM 871 O O . ALA A 1 108 ? 11.547 -14.894 -6.555 1.00 91.81 108 ALA A O 1
ATOM 872 N N . LEU A 1 109 ? 11.347 -15.921 -8.559 1.00 93.19 109 LEU A N 1
ATOM 873 C CA . LEU A 1 109 ? 12.686 -16.490 -8.611 1.00 93.19 109 LEU A CA 1
ATOM 874 C C . LEU A 1 109 ? 13.723 -15.394 -8.872 1.00 93.19 109 LEU A C 1
ATOM 876 O O . LEU A 1 109 ? 14.668 -15.257 -8.101 1.00 93.19 109 LEU A O 1
ATOM 880 N N . LEU A 1 110 ? 13.477 -14.524 -9.852 1.00 94.50 110 LEU A N 1
ATOM 881 C CA . LEU A 1 110 ? 14.363 -13.411 -10.182 1.00 94.50 110 LEU A CA 1
ATOM 882 C C . LEU A 1 110 ? 14.502 -12.421 -9.014 1.00 94.50 110 LEU A C 1
ATOM 884 O O . LEU A 1 110 ? 15.610 -12.004 -8.687 1.00 94.50 110 LEU A O 1
ATOM 888 N N . LYS A 1 111 ? 13.414 -12.120 -8.288 1.00 94.62 111 LYS A N 1
ATOM 889 C CA . LYS A 1 111 ? 13.475 -11.337 -7.037 1.00 94.62 111 LYS A CA 1
ATOM 890 C C . LYS A 1 111 ? 14.247 -12.039 -5.918 1.00 94.62 111 LYS A C 1
ATOM 892 O O . LYS A 1 111 ? 14.732 -11.370 -5.006 1.00 94.62 111 LYS A O 1
ATOM 897 N N . LYS A 1 112 ? 14.319 -13.373 -5.908 1.00 93.38 112 LYS A N 1
ATOM 898 C CA . LYS A 1 112 ? 15.143 -14.119 -4.945 1.00 93.38 112 LYS A CA 1
ATOM 899 C C . LYS A 1 112 ? 16.618 -13.979 -5.318 1.00 93.38 112 LYS A C 1
ATOM 901 O O . LYS A 1 112 ? 17.396 -13.600 -4.447 1.00 93.38 112 LYS A O 1
ATOM 906 N N . THR A 1 113 ? 16.961 -14.191 -6.587 1.00 94.31 113 THR A N 1
ATOM 907 C CA . THR A 1 113 ? 18.320 -14.036 -7.128 1.00 94.31 113 THR A CA 1
ATOM 908 C C . THR A 1 113 ? 18.840 -12.610 -6.947 1.00 94.31 113 THR A C 1
ATOM 910 O O . THR A 1 113 ? 19.938 -12.420 -6.434 1.00 94.31 113 THR A O 1
ATOM 913 N N . ALA A 1 114 ? 18.018 -11.595 -7.234 1.00 94.69 114 ALA A N 1
ATOM 914 C CA . ALA A 1 114 ? 18.381 -10.179 -7.131 1.00 94.69 114 ALA A CA 1
ATOM 915 C C . ALA A 1 114 ? 18.834 -9.728 -5.730 1.00 94.69 114 ALA A C 1
ATOM 917 O O . ALA A 1 114 ? 19.460 -8.684 -5.585 1.00 94.69 114 ALA A O 1
ATOM 918 N N . ARG A 1 115 ? 18.542 -10.503 -4.677 1.00 93.12 115 ARG A N 1
ATOM 919 C CA . ARG A 1 115 ? 18.986 -10.198 -3.303 1.00 93.12 115 ARG A CA 1
ATOM 920 C C . ARG A 1 115 ? 20.482 -10.391 -3.096 1.00 93.12 115 ARG A C 1
ATOM 922 O O . ARG A 1 115 ? 21.010 -9.838 -2.137 1.00 93.12 115 ARG A O 1
ATOM 929 N N . ASN A 1 116 ? 21.124 -11.174 -3.958 1.00 94.50 116 ASN A N 1
ATOM 930 C CA . ASN A 1 116 ? 22.540 -11.519 -3.854 1.00 94.50 116 ASN A CA 1
ATOM 931 C C . ASN A 1 116 ? 23.438 -10.568 -4.659 1.00 94.50 116 ASN A C 1
ATOM 933 O O . ASN A 1 116 ? 24.652 -10.727 -4.658 1.00 94.50 116 ASN A O 1
ATOM 937 N N . TYR A 1 117 ? 22.846 -9.584 -5.335 1.00 95.25 117 TYR A N 1
ATOM 938 C CA . TYR A 1 117 ? 23.527 -8.683 -6.255 1.00 95.25 117 TYR A CA 1
ATOM 939 C C . TYR A 1 117 ? 23.240 -7.215 -5.897 1.00 95.25 117 TYR A C 1
ATOM 941 O O . TYR A 1 117 ? 22.292 -6.926 -5.155 1.00 95.25 117 TYR A O 1
ATOM 949 N N . PRO A 1 118 ? 24.034 -6.259 -6.413 1.00 95.19 118 PRO A N 1
ATOM 950 C CA . PRO A 1 118 ? 23.759 -4.839 -6.239 1.00 95.19 118 PRO A CA 1
ATOM 951 C C . PRO A 1 118 ? 22.367 -4.465 -6.764 1.00 95.19 118 PRO A C 1
ATOM 953 O O . PRO A 1 118 ? 22.032 -4.700 -7.922 1.00 95.19 118 PRO A O 1
ATOM 956 N N . LEU A 1 119 ? 21.545 -3.837 -5.918 1.00 94.75 119 LEU A N 1
ATOM 957 C CA . LEU A 1 119 ? 20.162 -3.483 -6.276 1.00 94.75 119 LEU A CA 1
ATOM 958 C C . LEU A 1 119 ? 20.086 -2.484 -7.444 1.00 94.75 119 LEU A C 1
ATOM 960 O O . LEU A 1 119 ? 19.092 -2.463 -8.157 1.00 94.75 119 LEU A O 1
ATOM 964 N N . SER A 1 120 ? 21.134 -1.682 -7.653 1.00 94.81 120 SER A N 1
ATOM 965 C CA . SER A 1 120 ? 21.264 -0.734 -8.770 1.00 94.81 120 SER A CA 1
ATOM 966 C C . SER A 1 120 ? 21.427 -1.399 -10.139 1.00 94.81 120 SER A C 1
ATOM 968 O O . SER A 1 120 ? 21.366 -0.715 -11.164 1.00 94.81 120 SER A O 1
ATOM 970 N N . SER A 1 121 ? 21.669 -2.710 -10.172 1.00 95.38 121 SER A N 1
ATOM 971 C CA . SER A 1 121 ? 21.721 -3.497 -11.404 1.00 95.38 121 SER A CA 1
ATOM 972 C C . SER A 1 121 ? 20.337 -3.943 -11.867 1.00 95.38 121 SER A C 1
ATOM 974 O O . SER A 1 121 ? 20.211 -4.375 -13.004 1.00 95.38 121 SER A O 1
ATOM 976 N N . PHE A 1 122 ? 19.300 -3.834 -11.030 1.00 96.06 122 PHE A N 1
ATOM 977 C CA . PHE A 1 122 ? 17.954 -4.296 -11.363 1.00 96.06 122 PHE A CA 1
ATOM 978 C C . PHE A 1 122 ? 17.011 -3.139 -11.660 1.00 96.06 122 PHE A C 1
ATOM 980 O O . PHE A 1 122 ? 17.077 -2.086 -11.030 1.00 96.06 122 PHE A O 1
ATOM 987 N N . LEU A 1 123 ? 16.095 -3.383 -12.593 1.00 95.06 123 LEU A N 1
ATOM 988 C CA . LEU A 1 123 ? 15.028 -2.470 -12.985 1.00 95.06 123 LEU A CA 1
ATOM 989 C C . LEU A 1 123 ? 13.696 -3.198 -12.958 1.00 95.06 123 LEU A C 1
ATOM 991 O O . LEU A 1 123 ? 13.614 -4.383 -13.273 1.00 95.06 123 LEU A O 1
ATOM 995 N N . ARG A 1 124 ? 12.623 -2.492 -12.636 1.00 94.19 124 ARG A N 1
ATOM 996 C CA . ARG A 1 124 ? 11.265 -3.015 -12.725 1.00 94.19 124 ARG A CA 1
ATOM 997 C C . ARG A 1 124 ? 10.672 -2.707 -14.081 1.00 94.19 124 ARG A C 1
ATOM 999 O O . ARG A 1 124 ? 10.474 -1.549 -14.447 1.00 94.19 124 ARG A O 1
ATOM 1006 N N . VAL A 1 125 ? 10.325 -3.774 -14.785 1.00 94.50 125 VAL A N 1
ATOM 1007 C CA . VAL A 1 125 ? 9.791 -3.709 -16.135 1.00 94.50 125 VAL A CA 1
ATOM 1008 C C . VAL A 1 125 ? 8.306 -4.023 -16.108 1.00 94.50 125 VAL A C 1
ATOM 1010 O O . VAL A 1 125 ? 7.883 -5.100 -15.682 1.00 94.50 125 VAL A O 1
ATOM 1013 N N . HIS A 1 126 ? 7.498 -3.083 -16.585 1.00 92.88 126 HIS A N 1
ATOM 1014 C CA . HIS A 1 126 ? 6.067 -3.272 -16.738 1.00 92.88 126 HIS A CA 1
ATOM 1015 C C . HIS A 1 126 ? 5.729 -3.631 -18.179 1.00 92.88 126 HIS A C 1
ATOM 1017 O O . HIS A 1 126 ? 5.998 -2.871 -19.109 1.00 92.88 126 HIS A O 1
ATOM 1023 N N . ARG A 1 127 ? 5.070 -4.776 -18.348 1.00 88.06 127 ARG A N 1
ATOM 1024 C CA . ARG A 1 127 ? 4.456 -5.205 -19.602 1.00 88.06 127 ARG A CA 1
ATOM 1025 C C . ARG A 1 127 ? 3.028 -5.622 -19.311 1.00 88.06 127 ARG A C 1
ATOM 1027 O O . ARG A 1 127 ? 2.778 -6.346 -18.349 1.00 88.06 127 ARG A O 1
ATOM 1034 N N . MET A 1 128 ? 2.091 -5.198 -20.147 1.00 81.62 128 MET A N 1
ATOM 1035 C CA . MET A 1 128 ? 0.739 -5.744 -20.070 1.00 81.62 128 MET A CA 1
ATOM 1036 C C . MET A 1 128 ? 0.661 -7.073 -20.798 1.00 81.62 128 MET A C 1
ATOM 1038 O O . MET A 1 128 ? 1.280 -7.267 -21.847 1.00 81.62 128 MET A O 1
ATOM 1042 N N . LYS A 1 129 ? -0.120 -7.994 -20.234 1.00 78.25 129 LYS A N 1
ATOM 1043 C CA . LYS A 1 129 ? -0.367 -9.285 -20.870 1.00 78.25 129 LYS A CA 1
ATOM 1044 C C . LYS A 1 129 ? -1.072 -9.047 -22.210 1.00 78.25 129 LYS A C 1
ATOM 1046 O O . LYS A 1 129 ? -1.994 -8.232 -22.239 1.00 78.25 129 LYS A O 1
ATOM 1051 N N . PRO A 1 130 ? -0.707 -9.755 -23.293 1.00 76.25 130 PRO A N 1
ATOM 1052 C CA . PRO A 1 130 ? -1.353 -9.577 -24.596 1.00 76.25 130 PRO A CA 1
ATOM 1053 C C . PRO A 1 130 ? -2.885 -9.700 -24.537 1.00 76.25 130 PRO A C 1
ATOM 1055 O O . PRO A 1 130 ? -3.599 -8.906 -25.145 1.00 76.25 130 PRO A O 1
ATOM 1058 N N . THR A 1 131 ? -3.391 -10.630 -23.720 1.00 77.06 131 THR A N 1
ATOM 1059 C CA . THR A 1 131 ? -4.829 -10.830 -23.479 1.00 77.06 131 THR A CA 1
ATOM 1060 C C . THR A 1 131 ? -5.507 -9.635 -22.806 1.00 77.06 131 THR A C 1
ATOM 1062 O O . THR A 1 131 ? -6.655 -9.331 -23.108 1.00 77.06 131 THR A O 1
ATOM 1065 N N . GLU A 1 132 ? -4.811 -8.946 -21.899 1.00 78.19 132 GLU A N 1
ATOM 1066 C CA . GLU A 1 132 ? -5.307 -7.745 -21.215 1.00 78.19 132 GLU A CA 1
ATOM 1067 C C . GLU A 1 132 ? -5.223 -6.529 -22.149 1.00 78.19 132 GLU A C 1
ATOM 1069 O O . GLU A 1 132 ? -6.160 -5.739 -22.231 1.00 78.19 132 GLU A O 1
ATOM 1074 N N . TYR A 1 133 ? -4.127 -6.421 -22.909 1.00 82.75 133 TYR A N 1
ATOM 1075 C CA . TYR A 1 133 ? -3.862 -5.325 -23.839 1.00 82.75 133 TYR A CA 1
ATOM 1076 C C . TYR A 1 133 ? -4.962 -5.179 -24.896 1.00 82.75 133 TYR A C 1
ATOM 1078 O O . TYR A 1 133 ? -5.477 -4.082 -25.105 1.00 82.75 133 TYR A O 1
ATOM 1086 N N . ALA A 1 134 ? -5.392 -6.294 -25.493 1.00 80.31 134 ALA A N 1
ATOM 1087 C CA . ALA A 1 134 ? -6.453 -6.304 -26.496 1.00 80.31 134 ALA A CA 1
ATOM 1088 C C . ALA A 1 134 ? -7.818 -5.831 -25.958 1.00 80.31 134 ALA A C 1
ATOM 1090 O O . ALA A 1 134 ? -8.667 -5.408 -26.744 1.00 80.31 134 ALA A O 1
ATOM 1091 N N . GLY A 1 135 ? -8.054 -5.903 -24.644 1.00 80.88 135 GLY A N 1
ATOM 1092 C CA . GLY A 1 135 ? -9.303 -5.472 -24.010 1.00 80.88 135 GLY A CA 1
ATOM 1093 C C . GLY A 1 135 ? -9.386 -3.969 -23.733 1.00 80.88 135 GLY A C 1
ATOM 1094 O O . GLY A 1 135 ? -10.463 -3.471 -23.411 1.00 80.88 135 GLY A O 1
ATOM 1095 N N . TYR A 1 136 ? -8.275 -3.240 -23.848 1.00 81.50 136 TYR A N 1
ATOM 1096 C CA . TYR A 1 136 ? -8.244 -1.806 -23.583 1.00 81.50 136 TYR A CA 1
ATOM 1097 C C . TYR A 1 136 ? -8.699 -0.967 -24.782 1.00 81.50 136 TYR A C 1
ATOM 1099 O O . TYR A 1 136 ? -8.829 -1.434 -25.912 1.00 81.50 136 TYR A O 1
ATOM 1107 N N . ASN A 1 137 ? -8.934 0.312 -24.500 1.00 84.81 137 ASN A N 1
ATOM 1108 C CA . ASN A 1 137 ? -8.936 1.390 -25.482 1.00 84.81 137 ASN A CA 1
ATOM 1109 C C . ASN A 1 137 ? -7.789 2.369 -25.146 1.00 84.81 137 ASN A C 1
ATOM 1111 O O . ASN A 1 137 ? -7.297 2.347 -24.012 1.00 84.81 137 ASN A O 1
ATOM 1115 N N . PRO A 1 138 ? -7.380 3.261 -26.062 1.00 83.25 138 PRO A N 1
ATOM 1116 C CA . PRO A 1 138 ? -6.238 4.160 -25.847 1.00 83.25 138 PRO A CA 1
ATOM 1117 C C . PRO A 1 138 ? -6.321 4.986 -24.551 1.00 83.25 138 PRO A C 1
ATOM 1119 O O . PRO A 1 138 ? -5.355 5.094 -23.797 1.00 83.25 138 PRO A O 1
ATOM 1122 N N . ARG A 1 139 ? -7.513 5.493 -24.207 1.00 84.06 139 ARG A N 1
ATOM 1123 C CA . ARG A 1 139 ? -7.725 6.283 -22.982 1.00 84.06 139 ARG A CA 1
ATOM 1124 C C . ARG A 1 139 ? -7.512 5.464 -21.704 1.00 84.06 139 ARG A C 1
ATOM 1126 O O . ARG A 1 139 ? -6.839 5.928 -20.782 1.00 84.06 139 ARG A O 1
ATOM 1133 N N . SER A 1 140 ? -8.104 4.275 -21.628 1.00 83.50 140 SER A N 1
ATOM 1134 C CA . SER A 1 140 ? -8.003 3.383 -20.462 1.00 83.50 140 SER A CA 1
ATOM 1135 C C . SER A 1 140 ? -6.604 2.778 -20.327 1.00 83.50 140 SER A C 1
ATOM 1137 O O . SER A 1 140 ? -6.091 2.670 -19.210 1.00 83.50 140 SER A O 1
ATOM 1139 N N . LEU A 1 141 ? -5.952 2.488 -21.457 1.00 87.81 141 LEU A N 1
ATOM 1140 C CA . LEU A 1 141 ? -4.542 2.126 -21.547 1.00 87.81 141 LEU A CA 1
ATOM 1141 C C . LEU A 1 141 ? -3.651 3.207 -20.924 1.00 87.81 141 LEU A C 1
ATOM 1143 O O . LEU A 1 141 ? -2.888 2.933 -19.995 1.00 87.81 141 LEU A O 1
ATOM 1147 N N . ARG A 1 142 ? -3.796 4.453 -21.385 1.00 89.31 142 ARG A N 1
ATOM 1148 C CA . ARG A 1 142 ? -3.051 5.600 -20.859 1.00 89.31 142 ARG A CA 1
ATOM 1149 C C . ARG A 1 142 ? -3.221 5.730 -19.350 1.00 89.31 142 ARG A C 1
ATOM 1151 O O . ARG A 1 142 ? -2.234 5.788 -18.623 1.00 89.31 142 ARG A O 1
ATOM 1158 N N . GLN A 1 143 ? -4.456 5.682 -18.848 1.00 86.12 143 GLN A N 1
ATOM 1159 C CA . GLN A 1 143 ? -4.725 5.721 -17.405 1.00 86.12 143 GLN A CA 1
ATOM 1160 C C . GLN A 1 143 ? -4.083 4.549 -16.647 1.00 86.12 143 GLN A C 1
ATOM 1162 O O . GLN A 1 143 ? -3.661 4.691 -15.498 1.00 86.12 143 GLN A O 1
ATOM 1167 N N . ARG A 1 144 ? -4.018 3.358 -17.249 1.00 86.75 144 ARG A N 1
ATOM 1168 C CA . ARG A 1 144 ? -3.388 2.180 -16.644 1.00 86.75 144 ARG A CA 1
ATOM 1169 C C . ARG A 1 144 ? -1.872 2.336 -16.521 1.00 86.75 144 ARG A C 1
ATOM 1171 O O . ARG A 1 144 ? -1.343 1.961 -15.470 1.00 86.75 144 ARG A O 1
ATOM 1178 N N . LEU A 1 145 ? -1.216 2.885 -17.544 1.00 90.75 145 LEU A N 1
ATOM 1179 C CA . LEU A 1 145 ? 0.231 3.120 -17.582 1.00 90.75 145 LEU A CA 1
ATOM 1180 C C . LEU A 1 145 ? 0.644 4.301 -16.700 1.00 90.75 145 LEU A C 1
ATOM 1182 O O . LEU A 1 145 ? 1.534 4.145 -15.870 1.00 90.75 145 LEU A O 1
ATOM 1186 N N . VAL A 1 146 ? -0.081 5.421 -16.763 1.00 90.56 146 VAL A N 1
ATOM 1187 C CA . VAL A 1 146 ? 0.095 6.570 -15.855 1.00 90.56 146 VAL A CA 1
ATOM 1188 C C . VAL A 1 146 ? 0.025 6.122 -14.394 1.00 90.56 146 VAL A C 1
ATOM 1190 O O . VAL A 1 146 ? 0.905 6.442 -13.601 1.00 90.56 146 VAL A O 1
ATOM 1193 N N . ARG A 1 147 ? -0.960 5.287 -14.030 1.00 88.19 147 ARG A N 1
ATOM 1194 C CA . ARG A 1 147 ? -1.044 4.713 -12.674 1.00 88.19 147 ARG A CA 1
ATOM 1195 C C . ARG A 1 147 ? 0.107 3.763 -12.349 1.00 88.19 147 ARG A C 1
ATOM 1197 O O . ARG A 1 147 ? 0.501 3.681 -11.189 1.00 88.19 147 ARG A O 1
ATOM 1204 N N . ALA A 1 148 ? 0.626 3.020 -13.326 1.00 88.69 148 ALA A N 1
ATOM 1205 C CA . ALA A 1 148 ? 1.774 2.146 -13.101 1.00 88.69 148 ALA A CA 1
ATOM 1206 C C . ALA A 1 148 ? 3.021 2.965 -12.728 1.00 88.69 148 ALA A C 1
ATOM 1208 O O . ALA A 1 148 ? 3.693 2.620 -11.760 1.00 88.69 148 ALA A O 1
ATOM 1209 N N . VAL A 1 149 ? 3.260 4.085 -13.413 1.00 91.31 149 VAL A N 1
ATOM 1210 C CA . VAL A 1 149 ? 4.345 5.024 -13.090 1.00 91.31 149 VAL A CA 1
ATOM 1211 C C . VAL A 1 149 ? 4.082 5.711 -11.750 1.00 91.31 149 VAL A C 1
ATOM 1213 O O . VAL A 1 149 ? 4.833 5.519 -10.797 1.00 91.31 149 VAL A O 1
ATOM 1216 N N . ARG A 1 150 ? 2.956 6.421 -11.635 1.00 90.44 150 ARG A N 1
ATOM 1217 C CA . ARG A 1 150 ? 2.615 7.246 -10.470 1.00 90.44 150 ARG A CA 1
ATOM 1218 C C . ARG A 1 150 ? 2.497 6.448 -9.177 1.00 90.44 150 ARG A C 1
ATOM 1220 O O . ARG A 1 150 ? 2.998 6.862 -8.140 1.00 90.44 150 ARG A O 1
ATOM 1227 N N . GLU A 1 151 ? 1.792 5.319 -9.198 1.00 85.69 151 GLU A N 1
ATOM 1228 C CA . GLU A 1 151 ? 1.445 4.598 -7.966 1.00 85.69 151 GLU A CA 1
ATOM 1229 C C . GLU A 1 151 ? 2.376 3.431 -7.648 1.00 85.69 151 GLU A C 1
ATOM 1231 O O . GLU A 1 151 ? 2.339 2.919 -6.525 1.00 85.69 151 GLU A O 1
ATOM 1236 N N . ARG A 1 152 ? 3.152 2.959 -8.628 1.00 82.19 152 ARG A N 1
ATOM 1237 C CA . ARG A 1 152 ? 4.002 1.777 -8.467 1.00 82.19 152 ARG A CA 1
ATOM 1238 C C . ARG A 1 152 ? 5.454 2.022 -8.838 1.00 82.19 152 ARG A C 1
ATOM 1240 O O . ARG A 1 152 ? 6.183 1.053 -8.681 1.00 82.19 152 ARG A O 1
ATOM 1247 N N . SER A 1 153 ? 5.864 3.208 -9.293 1.00 85.88 153 SER A N 1
ATOM 1248 C CA . SER A 1 153 ? 7.260 3.540 -9.632 1.00 85.88 153 SER A CA 1
ATOM 1249 C C . SER A 1 153 ? 7.907 2.462 -10.502 1.00 85.88 153 SER A C 1
ATOM 1251 O O . SER A 1 153 ? 8.720 1.667 -10.037 1.00 85.88 153 SER A O 1
ATOM 1253 N N . VAL A 1 154 ? 7.407 2.337 -11.729 1.00 90.56 154 VAL A N 1
ATOM 1254 C CA . VAL A 1 154 ? 7.968 1.441 -12.746 1.00 90.56 154 VAL A CA 1
ATOM 1255 C C . VAL A 1 154 ? 9.129 2.149 -13.438 1.00 90.56 154 VAL A C 1
ATOM 1257 O O . VAL A 1 154 ? 8.963 3.298 -13.836 1.00 90.56 154 VAL A O 1
ATOM 1260 N N . ASP A 1 155 ? 10.238 1.436 -13.639 1.00 93.19 155 ASP A N 1
ATOM 1261 C CA . ASP A 1 155 ? 11.456 1.993 -14.238 1.00 93.19 155 ASP A CA 1
ATOM 1262 C C . ASP A 1 155 ? 11.447 1.898 -15.774 1.00 93.19 155 ASP A C 1
ATOM 1264 O O . ASP A 1 155 ? 11.987 2.765 -16.457 1.00 93.19 155 ASP A O 1
ATOM 1268 N N . LEU A 1 156 ? 10.827 0.852 -16.336 1.00 95.56 156 LEU A N 1
ATOM 1269 C CA . LEU A 1 156 ? 10.735 0.626 -17.781 1.00 95.56 156 LEU A CA 1
ATOM 1270 C C . LEU A 1 156 ? 9.337 0.149 -18.185 1.00 95.56 156 LEU A C 1
ATOM 1272 O O . LEU A 1 156 ? 8.826 -0.835 -17.646 1.00 95.56 156 LEU A O 1
ATOM 1276 N N . ILE A 1 157 ? 8.736 0.799 -19.179 1.00 95.44 157 ILE A N 1
ATOM 1277 C CA . ILE A 1 157 ? 7.488 0.355 -19.807 1.00 95.44 157 ILE A CA 1
ATOM 1278 C C . ILE A 1 157 ? 7.796 -0.275 -21.158 1.00 95.44 157 ILE A C 1
ATOM 1280 O O . ILE A 1 157 ? 8.333 0.372 -22.052 1.00 95.44 157 ILE A O 1
ATOM 1284 N N . LEU A 1 158 ? 7.385 -1.530 -21.315 1.00 94.50 158 LEU A N 1
ATOM 1285 C CA . LEU A 1 158 ? 7.342 -2.206 -22.603 1.00 94.50 158 LEU A CA 1
ATOM 1286 C C . LEU A 1 158 ? 5.987 -1.922 -23.252 1.00 94.50 158 LEU A C 1
ATOM 1288 O O . LEU A 1 158 ? 4.972 -2.499 -22.843 1.00 94.50 158 LEU A O 1
ATOM 1292 N N . LEU A 1 159 ? 5.961 -1.026 -24.238 1.00 93.50 159 LEU A N 1
ATOM 1293 C CA . LEU A 1 159 ? 4.731 -0.628 -24.918 1.00 93.50 159 LEU A CA 1
ATOM 1294 C C . LEU A 1 159 ? 4.592 -1.410 -26.230 1.00 93.50 159 LEU A C 1
ATOM 1296 O O . LEU A 1 159 ? 5.323 -1.109 -27.167 1.00 93.50 159 LEU A O 1
ATOM 1300 N N . PRO A 1 160 ? 3.688 -2.399 -26.335 1.00 91.19 160 PRO A N 1
ATOM 1301 C CA . PRO A 1 160 ? 3.462 -3.110 -27.592 1.00 91.19 160 PRO A CA 1
ATOM 1302 C C . PRO A 1 160 ? 2.755 -2.215 -28.629 1.00 91.19 160 PRO A C 1
ATOM 1304 O O . PRO A 1 160 ? 2.153 -1.204 -28.246 1.00 91.19 160 PRO A O 1
ATOM 1307 N N . PRO A 1 161 ? 2.802 -2.583 -29.924 1.00 89.56 161 PRO A N 1
ATOM 1308 C CA . PRO A 1 161 ? 2.064 -1.876 -30.966 1.00 89.56 161 PRO A CA 1
ATOM 1309 C C . PRO A 1 161 ? 0.547 -1.917 -30.712 1.00 89.56 161 PRO A C 1
ATOM 1311 O O . PRO A 1 161 ? 0.052 -2.903 -30.153 1.00 89.56 161 PRO A O 1
ATOM 1314 N N . PRO A 1 162 ? -0.199 -0.868 -31.115 1.00 89.75 162 PRO A N 1
ATOM 1315 C CA . PRO A 1 162 ? -1.648 -0.828 -30.965 1.00 89.75 162 PRO A CA 1
ATOM 1316 C C . PRO A 1 162 ? -2.311 -1.973 -31.748 1.00 89.75 162 PRO A C 1
ATOM 1318 O O . PRO A 1 162 ? -1.865 -2.297 -32.848 1.00 89.75 162 PRO A O 1
ATOM 1321 N N . PRO A 1 163 ? -3.400 -2.576 -31.238 1.00 87.06 163 PRO A N 1
ATOM 1322 C CA . PRO A 1 163 ? -4.221 -3.483 -32.028 1.00 87.06 163 PRO A CA 1
ATOM 1323 C C . PRO A 1 163 ? -4.865 -2.720 -33.192 1.00 87.06 163 PRO A C 1
ATOM 1325 O O . PRO A 1 163 ? -5.342 -1.601 -32.998 1.00 87.06 163 PRO A O 1
ATOM 1328 N N . GLU A 1 164 ? -4.970 -3.349 -34.364 1.00 83.56 164 GLU A N 1
ATOM 1329 C CA . GLU A 1 164 ? -5.486 -2.719 -35.596 1.00 83.56 164 GLU A CA 1
ATOM 1330 C C . GLU A 1 164 ? -6.838 -2.015 -35.397 1.00 83.56 164 GLU A C 1
ATOM 1332 O O . GLU A 1 164 ? -7.046 -0.891 -35.848 1.00 83.56 164 GLU A O 1
ATOM 1337 N N . LYS A 1 165 ? -7.733 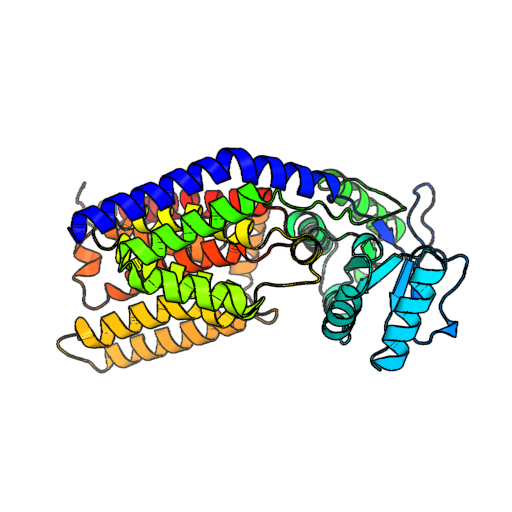-2.626 -34.610 1.00 85.00 165 LYS A N 1
ATOM 1338 C CA . LYS A 1 165 ? -9.072 -2.103 -34.288 1.00 85.00 165 LYS A CA 1
ATOM 1339 C C . LYS A 1 165 ? -9.102 -0.737 -33.589 1.00 85.00 165 LYS A C 1
ATOM 1341 O O . LYS A 1 165 ? -10.181 -0.175 -33.433 1.00 85.00 165 LYS A O 1
ATOM 1346 N N . TRP A 1 166 ? -7.978 -0.234 -33.076 1.00 83.88 166 TRP A N 1
ATOM 1347 C CA . TRP A 1 166 ? -7.940 1.077 -32.424 1.00 83.88 166 TRP A CA 1
ATOM 1348 C C . TRP A 1 166 ? -7.820 2.229 -33.420 1.00 83.88 166 TRP A C 1
ATOM 1350 O O . TRP A 1 166 ? -8.185 3.342 -33.057 1.00 83.88 166 TRP A O 1
ATOM 1360 N N . GLY A 1 167 ? -7.329 1.983 -34.640 1.00 83.31 167 GLY A N 1
ATOM 1361 C CA . GLY A 1 167 ? -7.108 3.041 -35.630 1.00 83.31 167 GLY A CA 1
ATOM 1362 C C . GLY A 1 167 ? -6.026 4.055 -35.234 1.00 83.31 167 GLY A C 1
ATOM 1363 O O . GLY A 1 167 ? -6.053 5.179 -35.718 1.00 83.31 167 GLY A O 1
ATOM 1364 N N . PHE A 1 168 ? -5.101 3.681 -34.341 1.00 81.25 168 PHE A N 1
ATOM 1365 C CA . PHE A 1 168 ? -3.937 4.491 -33.963 1.00 81.25 168 PHE A CA 1
ATOM 1366 C C . PHE A 1 168 ? -2.690 3.942 -34.638 1.00 81.25 168 PHE A C 1
ATOM 1368 O O . PHE A 1 168 ? -2.457 2.731 -34.612 1.00 81.25 168 PHE A O 1
ATOM 1375 N N . SER A 1 169 ? -1.844 4.826 -35.158 1.00 89.88 169 SER A N 1
ATOM 1376 C CA . SER A 1 169 ? -0.487 4.432 -35.519 1.00 89.88 169 SER A CA 1
ATOM 1377 C C . SER A 1 169 ? 0.356 4.198 -34.258 1.00 89.88 169 SER A C 1
ATOM 1379 O O . SER A 1 169 ? 0.093 4.737 -33.176 1.00 89.88 169 SER A O 1
ATOM 1381 N N . TYR A 1 170 ? 1.397 3.375 -34.378 1.00 90.38 170 TYR A N 1
ATOM 1382 C CA . TYR A 1 170 ? 2.283 3.103 -33.249 1.00 90.38 170 TYR A CA 1
ATOM 1383 C C . TYR A 1 170 ? 3.038 4.355 -32.748 1.00 90.38 170 TYR A C 1
ATOM 1385 O O . TYR A 1 170 ? 3.071 4.552 -31.530 1.00 90.38 170 TYR A O 1
ATOM 1393 N N . PRO A 1 171 ? 3.557 5.247 -33.623 1.00 91.00 171 PRO A N 1
ATOM 1394 C CA . PRO A 1 171 ? 4.133 6.526 -33.201 1.00 91.00 171 PRO A CA 1
ATOM 1395 C C . PRO A 1 171 ? 3.159 7.419 -32.425 1.00 91.00 171 PRO A C 1
ATOM 1397 O O . PRO A 1 171 ? 3.531 7.961 -31.386 1.00 91.00 171 PRO A O 1
ATOM 1400 N N . GLU A 1 172 ? 1.907 7.543 -32.876 1.00 90.56 172 GLU A N 1
ATOM 1401 C CA . GLU A 1 172 ? 0.892 8.353 -32.184 1.00 90.56 172 GLU A CA 1
ATOM 1402 C C . GLU A 1 172 ? 0.613 7.823 -30.779 1.00 90.56 172 GLU A C 1
ATOM 1404 O O . GLU A 1 172 ? 0.573 8.596 -29.820 1.00 90.56 172 GLU A O 1
ATOM 1409 N N . LEU A 1 173 ? 0.469 6.500 -30.638 1.00 91.06 173 LEU A N 1
ATOM 1410 C CA . LEU A 1 173 ? 0.290 5.884 -29.328 1.00 91.06 173 LEU A CA 1
ATOM 1411 C C . LEU A 1 173 ? 1.512 6.130 -28.431 1.00 91.06 173 LEU A C 1
ATOM 1413 O O . LEU A 1 173 ? 1.353 6.494 -27.267 1.00 91.06 173 LEU A O 1
ATOM 1417 N N . ALA A 1 174 ? 2.723 5.926 -28.952 1.00 92.56 174 ALA A N 1
ATOM 1418 C CA . ALA A 1 174 ? 3.953 6.117 -28.190 1.00 92.56 174 ALA A CA 1
ATOM 1419 C C . ALA A 1 174 ? 4.086 7.558 -27.674 1.00 92.56 174 ALA A C 1
ATOM 1421 O O . ALA A 1 174 ? 4.389 7.755 -26.496 1.00 92.56 174 ALA A O 1
ATOM 1422 N N . LEU A 1 175 ? 3.785 8.553 -28.514 1.00 92.38 175 LEU A N 1
ATOM 1423 C CA . LEU A 1 175 ? 3.822 9.968 -28.144 1.00 92.38 175 LEU A CA 1
ATOM 1424 C C . LEU A 1 175 ? 2.726 10.342 -27.135 1.00 92.38 175 LEU A C 1
ATOM 1426 O O . LEU A 1 175 ? 3.027 11.016 -26.149 1.00 92.38 175 LEU A O 1
ATOM 1430 N N . ASP A 1 176 ? 1.481 9.876 -27.306 1.00 92.12 176 ASP A N 1
ATOM 1431 C CA . ASP A 1 176 ? 0.402 10.111 -26.325 1.00 92.12 176 ASP A CA 1
ATOM 1432 C C . ASP A 1 176 ? 0.782 9.569 -24.938 1.00 92.12 176 ASP A C 1
ATOM 1434 O O . ASP A 1 176 ? 0.613 10.239 -23.909 1.00 92.12 176 ASP A O 1
ATOM 1438 N N . ILE A 1 177 ? 1.354 8.364 -24.906 1.00 93.00 177 ILE A N 1
ATOM 1439 C CA . ILE A 1 177 ? 1.822 7.731 -23.675 1.00 93.00 177 ILE A CA 1
ATOM 1440 C C . ILE A 1 177 ? 3.018 8.485 -23.085 1.00 93.00 177 ILE A C 1
ATOM 1442 O O . ILE A 1 177 ? 3.005 8.777 -21.888 1.00 93.00 177 ILE A O 1
ATOM 1446 N N . TYR A 1 178 ? 4.002 8.866 -23.900 1.00 93.81 178 TYR A N 1
ATOM 1447 C CA . TYR A 1 178 ? 5.153 9.666 -23.480 1.00 93.81 178 TYR A CA 1
ATOM 1448 C C . TYR A 1 178 ? 4.723 10.980 -22.816 1.00 93.81 178 TYR A C 1
ATOM 1450 O O . TYR A 1 178 ? 5.027 11.196 -21.642 1.00 93.81 178 TYR A O 1
ATOM 1458 N N . TYR A 1 179 ? 3.928 11.811 -23.501 1.00 93.81 179 TYR A N 1
ATOM 1459 C CA . TYR A 1 179 ? 3.478 13.105 -22.971 1.00 93.81 179 TYR A CA 1
ATOM 1460 C C . TYR A 1 179 ? 2.621 12.979 -21.708 1.00 93.81 179 TYR A C 1
ATOM 1462 O O . TYR A 1 179 ? 2.529 13.915 -20.909 1.00 93.81 179 TYR A O 1
ATOM 1470 N N . SER A 1 180 ? 1.987 11.827 -21.508 1.00 93.19 180 SER A N 1
ATOM 1471 C CA . SER A 1 180 ? 1.233 11.531 -20.293 1.00 93.19 180 SER A CA 1
ATOM 1472 C C . SER A 1 180 ? 2.133 11.103 -19.138 1.00 93.19 180 SER A C 1
ATOM 1474 O O . SER A 1 180 ? 1.864 11.451 -17.991 1.00 93.19 180 SER A O 1
ATOM 1476 N N . ILE A 1 181 ? 3.205 10.368 -19.428 1.00 92.69 181 ILE A N 1
ATOM 1477 C CA . ILE A 1 181 ? 4.148 9.852 -18.435 1.00 92.69 181 ILE A CA 1
ATOM 1478 C C . ILE A 1 181 ? 5.099 10.943 -17.934 1.00 92.69 181 ILE A C 1
ATOM 1480 O O . ILE A 1 181 ? 5.346 11.010 -16.730 1.00 92.69 181 ILE A O 1
ATOM 1484 N N . VAL A 1 182 ? 5.583 11.832 -18.808 1.00 93.44 182 VAL A N 1
ATOM 1485 C CA . VAL A 1 182 ? 6.515 12.912 -18.416 1.00 93.44 182 VAL A CA 1
ATOM 1486 C C . VAL A 1 182 ? 5.906 13.931 -17.449 1.00 93.44 182 VAL A C 1
ATOM 1488 O O . VAL A 1 182 ? 6.628 14.652 -16.766 1.00 93.44 182 VAL A O 1
ATOM 1491 N N . LYS A 1 183 ? 4.572 13.970 -17.349 1.00 92.25 183 LYS A N 1
ATOM 1492 C CA . LYS A 1 183 ? 3.848 14.760 -16.340 1.00 92.25 183 LYS A CA 1
ATOM 1493 C C . LYS A 1 183 ? 3.949 14.162 -14.934 1.00 92.25 183 LYS A C 1
ATOM 1495 O O . LYS A 1 183 ? 3.714 14.868 -13.961 1.00 92.25 183 LYS A O 1
ATOM 1500 N N . GLU A 1 184 ? 4.271 12.875 -14.826 1.00 90.75 184 GLU A N 1
ATOM 1501 C CA . GLU A 1 184 ? 4.249 12.112 -13.572 1.00 90.75 184 GLU A CA 1
ATOM 1502 C C . GLU A 1 184 ? 5.653 11.708 -13.101 1.00 90.75 184 GLU A C 1
ATOM 1504 O O . GLU A 1 184 ? 5.900 11.617 -11.897 1.00 90.75 184 GLU A O 1
ATOM 1509 N N . ALA A 1 185 ? 6.582 11.466 -14.030 1.00 92.62 185 ALA A N 1
ATOM 1510 C CA . ALA A 1 185 ? 7.947 11.034 -13.742 1.00 92.62 185 ALA A CA 1
ATOM 1511 C C . ALA A 1 185 ? 8.958 11.616 -14.732 1.00 92.62 185 ALA A C 1
ATOM 1513 O O . ALA A 1 185 ? 8.608 12.042 -15.831 1.00 92.62 185 ALA A O 1
ATOM 1514 N N . ARG A 1 186 ? 10.239 11.613 -14.348 1.00 93.50 186 ARG A N 1
ATOM 1515 C CA . ARG A 1 186 ? 11.319 12.074 -15.226 1.00 93.50 186 ARG A CA 1
ATOM 1516 C C . ARG A 1 186 ? 11.621 11.009 -16.275 1.00 93.50 186 ARG A C 1
ATOM 1518 O O . ARG A 1 186 ? 11.912 9.868 -15.928 1.00 93.50 186 ARG A O 1
ATOM 1525 N N . TYR A 1 187 ? 11.576 11.389 -17.545 1.00 94.38 187 TYR A N 1
ATOM 1526 C CA . TYR A 1 187 ? 11.947 10.489 -18.630 1.00 94.38 187 TYR A CA 1
ATOM 1527 C C . TYR A 1 187 ? 13.464 10.289 -18.708 1.00 94.38 187 TYR A C 1
ATOM 1529 O O . TYR A 1 187 ? 14.221 11.232 -18.478 1.00 94.38 187 TYR A O 1
ATOM 1537 N N . THR A 1 188 ? 13.902 9.076 -19.041 1.00 93.38 188 THR A N 1
ATOM 1538 C CA . THR A 1 188 ? 15.308 8.743 -19.305 1.00 93.38 188 THR A CA 1
ATOM 1539 C C . THR A 1 188 ? 15.410 7.567 -20.276 1.00 93.38 188 THR A C 1
ATOM 1541 O O . THR A 1 188 ? 14.527 6.713 -20.310 1.00 93.38 188 THR A O 1
ATOM 1544 N N . THR A 1 189 ? 16.506 7.488 -21.027 1.00 90.81 189 THR A N 1
ATOM 1545 C CA . THR A 1 189 ? 16.897 6.304 -21.814 1.00 90.81 189 THR A CA 1
ATOM 1546 C C . THR A 1 189 ? 17.820 5.366 -21.037 1.00 90.81 189 THR A C 1
ATOM 1548 O O . THR A 1 189 ? 17.998 4.214 -21.410 1.00 90.81 189 THR A O 1
ATOM 1551 N N . LEU A 1 190 ? 18.360 5.812 -19.902 1.00 89.25 190 LEU A N 1
ATOM 1552 C CA . LEU A 1 190 ? 19.233 5.024 -19.031 1.00 89.25 190 LEU A CA 1
ATOM 1553 C C . LEU A 1 190 ? 18.585 4.889 -17.646 1.00 89.25 190 LEU A C 1
ATOM 1555 O O . LEU A 1 190 ? 18.997 5.561 -16.695 1.00 89.25 190 LEU A O 1
ATOM 1559 N N . PRO A 1 191 ? 17.515 4.084 -17.515 1.00 91.00 191 PRO A N 1
ATOM 1560 C CA . PRO A 1 191 ? 16.848 3.889 -16.235 1.00 91.00 191 PRO A CA 1
ATOM 1561 C C . PRO A 1 191 ? 17.797 3.228 -15.227 1.00 91.00 191 PRO A C 1
ATOM 1563 O O . PRO A 1 191 ? 18.511 2.272 -15.540 1.00 91.00 191 PRO A O 1
ATOM 1566 N N . ALA A 1 192 ? 17.799 3.738 -13.995 1.00 90.06 192 ALA A N 1
ATOM 1567 C CA . ALA A 1 192 ? 18.624 3.230 -12.906 1.00 90.06 192 ALA A CA 1
ATOM 1568 C C . ALA A 1 192 ? 17.909 3.382 -11.561 1.00 90.06 192 ALA A C 1
ATOM 1570 O O . ALA A 1 192 ? 17.359 4.439 -11.249 1.00 90.06 192 ALA A O 1
ATOM 1571 N N . PHE A 1 193 ? 17.976 2.334 -10.739 1.00 93.69 193 PHE A N 1
ATOM 1572 C CA . PHE A 1 193 ? 17.545 2.395 -9.349 1.00 93.69 193 PHE A CA 1
ATOM 1573 C C . PHE A 1 193 ? 18.701 2.843 -8.446 1.00 93.69 193 PHE A C 1
ATOM 1575 O O . PHE A 1 193 ? 19.784 2.252 -8.447 1.00 93.69 193 PHE A O 1
ATOM 1582 N N . HIS A 1 194 ? 18.455 3.854 -7.617 1.00 94.25 194 HIS A N 1
ATOM 1583 C CA . HIS A 1 194 ? 19.409 4.397 -6.657 1.00 94.25 194 HIS A CA 1
ATOM 1584 C C . HIS A 1 194 ? 19.081 3.918 -5.229 1.00 94.25 194 HIS A C 1
ATOM 1586 O O . HIS A 1 194 ? 18.110 4.385 -4.613 1.00 94.25 194 HIS A O 1
ATOM 1592 N N . PRO A 1 195 ? 19.890 3.005 -4.650 1.00 94.75 195 PRO A N 1
ATOM 1593 C CA . PRO A 1 195 ? 19.629 2.437 -3.333 1.00 94.75 195 PRO A CA 1
ATOM 1594 C C . PRO A 1 195 ? 20.020 3.403 -2.202 1.00 94.75 195 PRO A C 1
ATOM 1596 O O . PRO A 1 195 ? 21.145 3.388 -1.707 1.00 94.75 195 PRO A O 1
ATOM 1599 N N . VAL A 1 196 ? 19.069 4.210 -1.729 1.00 95.81 196 VAL A N 1
ATOM 1600 C CA . VAL A 1 196 ? 19.285 5.125 -0.594 1.00 95.81 196 VAL A CA 1
ATOM 1601 C C . VAL A 1 196 ? 18.936 4.439 0.730 1.00 95.81 196 VAL A C 1
ATOM 1603 O O . VAL A 1 196 ? 17.796 4.031 0.956 1.00 95.81 196 VAL A O 1
ATOM 1606 N N . LYS A 1 197 ? 19.915 4.302 1.631 1.00 95.50 197 LYS A N 1
ATOM 1607 C CA . LYS A 1 197 ? 19.719 3.668 2.945 1.00 95.50 197 LYS A CA 1
ATOM 1608 C C . LYS A 1 197 ? 19.072 4.638 3.939 1.00 95.50 197 LYS A C 1
ATOM 1610 O O . LYS A 1 197 ? 19.494 5.785 4.054 1.00 95.50 197 LYS A O 1
ATOM 1615 N N . LEU A 1 198 ? 18.084 4.150 4.691 1.00 95.00 198 LEU A N 1
ATOM 1616 C CA . LEU A 1 198 ? 17.494 4.892 5.808 1.00 95.00 198 LEU A CA 1
ATOM 1617 C C . LEU A 1 198 ? 18.535 5.077 6.929 1.00 95.00 198 LEU A C 1
ATOM 1619 O O . LEU A 1 198 ? 19.157 4.082 7.322 1.00 95.00 198 LEU A O 1
ATOM 1623 N N . PRO A 1 199 ? 18.697 6.292 7.492 1.00 95.88 199 PRO A N 1
ATOM 1624 C CA . PRO A 1 199 ? 19.537 6.507 8.664 1.00 95.88 199 PRO A CA 1
ATOM 1625 C C . PRO A 1 199 ? 19.143 5.590 9.827 1.00 95.88 199 PRO A C 1
ATOM 1627 O O . PRO A 1 199 ? 17.962 5.427 10.142 1.00 95.88 199 PRO A O 1
ATOM 1630 N N . VAL A 1 200 ? 20.143 4.999 10.487 1.00 94.62 200 VAL A N 1
ATOM 1631 C CA . VAL A 1 200 ? 19.933 3.973 11.526 1.00 94.62 200 VAL A CA 1
ATOM 1632 C C . VAL A 1 200 ? 19.038 4.485 12.654 1.00 94.62 200 VAL A C 1
ATOM 1634 O O . VAL A 1 200 ? 18.127 3.777 13.080 1.00 94.62 200 VAL A O 1
ATOM 1637 N N . TRP A 1 201 ? 19.235 5.730 13.090 1.00 95.38 201 TRP A N 1
ATOM 1638 C CA . TRP A 1 201 ? 18.449 6.329 14.165 1.00 95.38 201 TRP A CA 1
ATOM 1639 C C . TRP A 1 201 ? 16.953 6.425 13.821 1.00 95.38 201 TRP A C 1
ATOM 1641 O O . TRP A 1 201 ? 16.129 6.135 14.680 1.00 95.38 201 TRP A O 1
ATOM 1651 N N . MET A 1 202 ? 16.574 6.726 12.569 1.00 95.75 202 MET A N 1
ATOM 1652 C CA . MET A 1 202 ? 15.160 6.776 12.159 1.00 95.75 202 MET A CA 1
ATOM 1653 C C . MET A 1 202 ? 14.519 5.389 12.241 1.00 95.75 202 MET A C 1
ATOM 1655 O O . MET A 1 202 ? 13.370 5.243 12.659 1.00 95.75 202 MET A O 1
ATOM 1659 N N . LYS A 1 203 ? 15.281 4.350 11.880 1.00 93.31 203 LYS A N 1
ATOM 1660 C CA . LYS A 1 203 ? 14.841 2.959 12.004 1.00 93.31 203 LYS A CA 1
ATOM 1661 C C . LYS A 1 203 ? 14.650 2.564 13.469 1.00 93.31 203 LYS A C 1
ATOM 1663 O O . LYS A 1 203 ? 13.657 1.918 13.789 1.00 93.31 203 LYS A O 1
ATOM 1668 N N . LEU A 1 204 ? 15.576 2.954 14.349 1.00 95.12 204 LEU A N 1
ATOM 1669 C CA . LEU A 1 204 ? 15.471 2.716 15.792 1.00 95.12 204 LEU A CA 1
ATOM 1670 C C . LEU A 1 204 ? 14.257 3.435 16.384 1.00 95.12 204 LEU A C 1
ATOM 1672 O O . LEU A 1 204 ? 13.458 2.806 17.070 1.00 95.12 204 LEU A O 1
ATOM 1676 N N . VAL A 1 205 ? 14.064 4.711 16.041 1.00 96.75 205 VAL A N 1
ATOM 1677 C CA . VAL A 1 205 ? 12.897 5.504 16.447 1.00 96.75 205 VAL A CA 1
ATOM 1678 C C . VAL A 1 205 ? 11.600 4.815 16.017 1.00 96.75 205 VAL A C 1
ATOM 1680 O O . VAL A 1 205 ? 10.702 4.658 16.837 1.00 96.75 205 VAL A O 1
ATOM 1683 N N . ALA A 1 206 ? 11.513 4.292 14.790 1.00 96.88 206 ALA A N 1
ATOM 1684 C CA . ALA A 1 206 ? 10.335 3.545 14.346 1.00 96.88 206 ALA A CA 1
ATOM 1685 C C . ALA A 1 206 ? 10.059 2.280 15.178 1.00 96.88 206 ALA A C 1
ATOM 1687 O O . ALA A 1 206 ? 8.908 2.019 15.536 1.00 96.88 206 ALA A O 1
ATOM 1688 N N . TRP A 1 207 ? 11.097 1.527 15.556 1.00 96.81 207 TRP A N 1
ATOM 1689 C CA . TRP A 1 207 ? 10.941 0.387 16.466 1.00 96.81 207 TRP A CA 1
ATOM 1690 C C . TRP A 1 207 ? 10.498 0.805 17.869 1.00 96.81 207 TRP A C 1
ATOM 1692 O O . TRP A 1 207 ? 9.619 0.154 18.428 1.00 96.81 207 TRP A O 1
ATOM 1702 N N . VAL A 1 208 ? 11.021 1.910 18.411 1.00 96.94 208 VAL A N 1
ATOM 1703 C CA . VAL A 1 208 ? 10.575 2.463 19.703 1.00 96.94 208 VAL A CA 1
ATOM 1704 C C . VAL A 1 208 ? 9.085 2.811 19.661 1.00 96.94 208 VAL A C 1
ATOM 1706 O O . VAL A 1 208 ? 8.346 2.462 20.580 1.00 96.94 208 VAL A O 1
ATOM 1709 N N . GLY A 1 209 ? 8.614 3.420 18.570 1.00 96.81 209 GLY A N 1
ATOM 1710 C CA . GLY A 1 209 ? 7.191 3.703 18.367 1.00 96.81 209 GLY A CA 1
ATOM 1711 C C . GLY A 1 209 ? 6.344 2.434 18.353 1.00 96.81 209 GLY A C 1
ATOM 1712 O O . GLY A 1 209 ? 5.320 2.365 19.035 1.00 96.81 209 GLY A O 1
ATOM 1713 N N . LEU A 1 210 ? 6.800 1.400 17.637 1.00 97.56 210 LEU A N 1
ATOM 1714 C CA . LEU A 1 210 ? 6.130 0.102 17.623 1.00 97.56 210 LEU A CA 1
ATOM 1715 C C . LEU A 1 210 ? 6.079 -0.515 19.028 1.00 97.56 210 LEU A C 1
ATOM 1717 O O . LEU A 1 210 ? 5.017 -0.955 19.458 1.00 97.56 210 LEU A O 1
ATOM 1721 N N . PHE A 1 211 ? 7.185 -0.508 19.773 1.00 97.50 211 PHE A N 1
ATOM 1722 C CA . PHE A 1 211 ? 7.229 -1.019 21.145 1.00 97.50 211 PHE A CA 1
ATOM 1723 C C . PHE A 1 211 ? 6.307 -0.243 22.089 1.00 97.50 211 PHE A C 1
ATOM 1725 O O . PHE A 1 211 ? 5.674 -0.864 22.940 1.00 97.50 211 PHE A O 1
ATOM 1732 N N . GLY A 1 212 ? 6.133 1.068 21.890 1.00 96.75 212 GLY A N 1
ATOM 1733 C CA . GLY A 1 212 ? 5.130 1.869 22.599 1.00 96.75 212 GLY A CA 1
ATOM 1734 C C . GLY A 1 212 ? 3.704 1.323 22.433 1.00 96.75 212 GLY A C 1
ATOM 1735 O O . GLY A 1 212 ? 2.961 1.222 23.411 1.00 96.75 212 GLY A O 1
ATOM 1736 N N . VAL A 1 213 ? 3.334 0.856 21.233 1.00 97.50 213 VAL A N 1
ATOM 1737 C CA . VAL A 1 213 ? 2.031 0.197 21.005 1.00 97.50 213 VAL A CA 1
ATOM 1738 C C . VAL A 1 213 ? 1.913 -1.086 21.830 1.00 97.50 213 VAL A C 1
ATOM 1740 O O . VAL A 1 213 ? 0.890 -1.307 22.478 1.00 97.50 213 VAL A O 1
ATOM 1743 N N . TYR A 1 214 ? 2.956 -1.914 21.869 1.00 97.69 214 TYR A N 1
ATOM 1744 C CA . TYR A 1 214 ? 2.954 -3.161 22.643 1.00 97.69 214 TYR A CA 1
ATOM 1745 C C . TYR A 1 214 ? 2.876 -2.904 24.155 1.00 97.69 214 TYR A C 1
ATOM 1747 O O . TYR A 1 214 ? 2.006 -3.456 24.838 1.00 97.69 214 TYR A O 1
ATOM 1755 N N . ALA A 1 215 ? 3.725 -2.004 24.656 1.00 96.62 215 ALA A N 1
ATOM 1756 C CA . ALA A 1 215 ? 3.786 -1.614 26.060 1.00 96.62 215 ALA A CA 1
ATOM 1757 C C . ALA A 1 215 ? 2.478 -0.977 26.556 1.00 96.62 215 ALA A C 1
ATOM 1759 O O . ALA A 1 215 ? 2.129 -1.137 27.725 1.00 96.62 215 ALA A O 1
ATOM 1760 N N . SER A 1 216 ? 1.705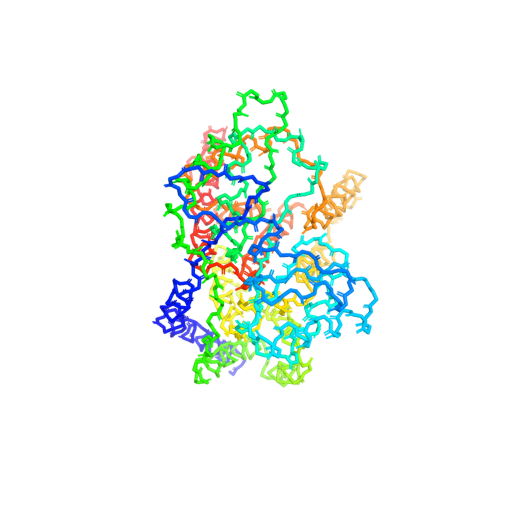 -0.340 25.664 1.00 95.38 216 SER A N 1
ATOM 1761 C CA . SER A 1 216 ? 0.407 0.252 26.013 1.00 95.38 216 SER A CA 1
ATOM 1762 C C . SER A 1 216 ? -0.642 -0.763 26.493 1.00 95.38 216 SER A C 1
ATOM 1764 O O . SER A 1 216 ? -1.599 -0.387 27.169 1.00 95.38 216 SER A O 1
ATOM 1766 N N . ILE A 1 217 ? -0.469 -2.049 26.164 1.00 94.75 217 ILE A N 1
ATOM 1767 C CA . ILE A 1 217 ? -1.308 -3.143 26.668 1.00 94.75 217 ILE A CA 1
ATOM 1768 C C . ILE A 1 217 ? -0.601 -3.880 27.807 1.00 94.75 217 ILE A C 1
ATOM 1770 O O . ILE A 1 217 ? -1.195 -4.107 28.865 1.00 94.75 217 ILE A O 1
ATOM 1774 N N . ASN A 1 218 ? 0.653 -4.281 27.583 1.00 93.81 218 ASN A N 1
ATOM 1775 C CA . ASN A 1 218 ? 1.497 -4.941 28.570 1.00 93.81 218 ASN A CA 1
ATOM 1776 C C . ASN A 1 218 ? 2.971 -4.816 28.156 1.00 93.81 218 ASN A C 1
ATOM 1778 O O . ASN A 1 218 ? 3.324 -5.186 27.038 1.00 93.81 218 ASN A O 1
ATOM 1782 N N . VAL A 1 219 ? 3.844 -4.365 29.061 1.00 92.44 219 VAL A N 1
ATOM 1783 C CA . VAL A 1 219 ? 5.296 -4.261 28.811 1.00 92.44 219 VAL A CA 1
ATOM 1784 C C . VAL A 1 219 ? 5.907 -5.604 28.411 1.00 92.44 219 VAL A C 1
ATOM 1786 O O . VAL A 1 219 ? 6.764 -5.632 27.535 1.00 92.44 219 VAL A O 1
ATOM 1789 N N . GLY A 1 220 ? 5.412 -6.729 28.937 1.00 92.31 220 GLY A N 1
ATOM 1790 C CA . GLY A 1 220 ? 5.885 -8.057 28.531 1.00 92.31 220 GLY A CA 1
ATOM 1791 C C . GLY A 1 220 ? 5.671 -8.359 27.042 1.00 92.31 220 GLY A C 1
ATOM 1792 O O . GLY A 1 220 ? 6.428 -9.124 26.452 1.00 92.31 220 GLY A O 1
ATOM 1793 N N . TYR A 1 221 ? 4.701 -7.714 26.382 1.00 95.62 221 TYR A N 1
ATOM 1794 C CA . TYR A 1 221 ? 4.505 -7.883 24.942 1.00 95.62 221 TYR A CA 1
ATOM 1795 C C . TYR A 1 221 ? 5.618 -7.228 24.111 1.00 95.62 221 TYR A C 1
ATOM 1797 O O . TYR A 1 221 ? 5.835 -7.635 22.972 1.00 95.62 221 TYR A O 1
ATOM 1805 N N . VAL A 1 222 ? 6.389 -6.290 24.669 1.00 96.12 222 VAL A N 1
ATOM 1806 C CA . VAL A 1 222 ? 7.576 -5.742 23.989 1.00 96.12 222 VAL A CA 1
ATOM 1807 C C . VAL A 1 222 ? 8.587 -6.851 23.685 1.00 96.12 222 VAL A C 1
ATOM 1809 O O . VAL A 1 222 ? 9.158 -6.861 22.598 1.00 96.12 222 VAL A O 1
ATOM 1812 N N . ILE A 1 223 ? 8.730 -7.842 24.572 1.00 95.38 223 ILE A N 1
ATOM 1813 C CA . ILE A 1 223 ? 9.596 -9.010 24.345 1.00 95.38 223 ILE A CA 1
ATOM 1814 C C . ILE A 1 223 ? 9.148 -9.766 23.089 1.00 95.38 223 ILE A C 1
ATOM 1816 O O . ILE A 1 223 ? 9.977 -10.115 22.254 1.00 95.38 223 ILE A O 1
ATOM 1820 N N . VAL A 1 224 ? 7.836 -9.945 22.897 1.00 95.19 224 VAL A N 1
ATOM 1821 C CA . VAL A 1 224 ? 7.283 -10.579 21.689 1.00 95.19 224 VAL A CA 1
ATOM 1822 C C . VAL A 1 224 ? 7.669 -9.786 20.440 1.00 95.19 224 VAL A C 1
ATOM 1824 O O . VAL A 1 224 ? 8.136 -10.370 19.465 1.00 95.19 224 VAL A O 1
ATOM 1827 N N . ALA A 1 225 ? 7.532 -8.458 20.464 1.00 93.19 225 ALA A N 1
ATOM 1828 C CA . ALA A 1 225 ? 7.917 -7.608 19.337 1.00 93.19 225 ALA A CA 1
ATOM 1829 C C . ALA A 1 225 ? 9.422 -7.695 19.023 1.00 93.19 225 ALA A C 1
ATOM 1831 O O . ALA A 1 225 ? 9.798 -7.752 17.850 1.00 93.19 225 ALA A O 1
ATOM 1832 N N . ILE A 1 226 ? 10.270 -7.743 20.055 1.00 94.75 226 ILE A N 1
ATOM 1833 C CA . ILE A 1 226 ? 11.722 -7.905 19.924 1.00 94.75 226 ILE A CA 1
ATOM 1834 C C . ILE A 1 226 ? 12.047 -9.260 19.293 1.00 94.75 226 ILE A C 1
ATOM 1836 O O . ILE A 1 226 ? 12.725 -9.290 18.268 1.00 94.75 226 ILE A O 1
ATOM 1840 N N . VAL A 1 227 ? 11.516 -10.363 19.829 1.00 95.94 227 VAL A N 1
ATOM 1841 C CA . VAL A 1 227 ? 11.726 -11.716 19.285 1.00 95.94 227 VAL A CA 1
ATOM 1842 C C . VAL A 1 227 ? 11.299 -11.781 17.819 1.00 95.94 227 VAL A C 1
ATOM 1844 O O . VAL A 1 227 ? 12.068 -12.225 16.968 1.00 95.94 227 VAL A O 1
ATOM 1847 N N . LEU A 1 228 ? 10.114 -11.256 17.491 1.00 94.75 228 LEU A N 1
ATOM 1848 C CA . LEU A 1 228 ? 9.633 -11.194 16.111 1.00 94.75 228 LEU A CA 1
ATOM 1849 C C . LEU A 1 228 ? 10.563 -10.369 15.210 1.00 94.75 228 LEU A C 1
ATOM 1851 O O . LEU A 1 228 ? 10.758 -10.726 14.053 1.00 94.75 228 LEU A O 1
ATOM 1855 N N . SER A 1 229 ? 11.183 -9.295 15.702 1.00 90.06 229 SER A N 1
ATOM 1856 C CA . SER A 1 229 ? 12.078 -8.463 14.884 1.00 90.06 229 SER A CA 1
ATOM 1857 C C . SER A 1 229 ? 13.309 -9.219 14.346 1.00 90.06 229 SER A C 1
ATOM 1859 O O . SER A 1 229 ? 13.812 -8.871 13.269 1.00 90.06 229 SER A O 1
ATOM 1861 N N . PHE A 1 230 ? 13.738 -10.284 15.041 1.00 91.69 230 PHE A N 1
ATOM 1862 C CA . PHE A 1 230 ? 14.865 -11.140 14.658 1.00 91.69 230 PHE A CA 1
ATOM 1863 C C . PHE A 1 230 ? 14.491 -12.251 13.661 1.00 91.69 230 PHE A C 1
ATOM 1865 O O . PHE A 1 230 ? 15.369 -12.756 12.965 1.00 91.69 230 PHE A O 1
ATOM 1872 N N . LEU A 1 231 ? 13.204 -12.575 13.477 1.00 92.38 231 LEU A N 1
ATOM 1873 C CA . LEU A 1 231 ? 12.736 -13.622 12.543 1.00 92.38 231 LEU A CA 1
ATOM 1874 C C . LEU A 1 231 ? 12.650 -13.143 11.076 1.00 92.38 231 LEU A C 1
ATOM 1876 O O . LEU A 1 231 ? 11.781 -13.556 10.299 1.00 92.38 231 LEU A O 1
ATOM 1880 N N . GLY A 1 232 ? 13.526 -12.216 10.687 1.00 89.75 232 GLY A N 1
ATOM 1881 C CA . GLY A 1 232 ? 13.605 -11.681 9.331 1.00 89.75 232 GLY A CA 1
ATOM 1882 C C . GLY A 1 232 ? 12.315 -10.999 8.856 1.00 89.75 232 GLY A C 1
ATOM 1883 O O . GLY A 1 232 ? 11.632 -10.293 9.597 1.00 89.75 232 GLY A O 1
ATOM 1884 N N . ASN A 1 233 ? 11.984 -11.166 7.573 1.00 90.62 233 ASN A N 1
ATOM 1885 C CA . ASN A 1 233 ? 10.872 -10.441 6.942 1.00 90.62 233 ASN A CA 1
ATOM 1886 C C . ASN A 1 233 ? 9.491 -10.887 7.448 1.00 90.62 233 ASN A C 1
ATOM 1888 O O . ASN A 1 233 ? 8.585 -10.060 7.568 1.00 90.62 233 ASN A O 1
ATOM 1892 N N . TRP A 1 234 ? 9.332 -12.174 7.765 1.00 92.62 234 TRP A N 1
ATOM 1893 C CA . TRP A 1 234 ? 8.094 -12.706 8.339 1.00 92.62 234 TRP A CA 1
ATOM 1894 C C . TRP A 1 234 ? 7.843 -12.136 9.726 1.00 92.62 234 TRP A C 1
ATOM 1896 O O . TRP A 1 234 ? 6.766 -11.605 9.981 1.00 92.62 234 TRP A O 1
ATOM 1906 N N . GLY A 1 235 ? 8.864 -12.157 10.577 1.00 95.06 235 GLY A N 1
ATOM 1907 C CA . GLY A 1 235 ? 8.782 -11.620 11.924 1.00 95.06 235 GLY A CA 1
ATOM 1908 C C . GLY A 1 235 ? 8.415 -10.138 11.977 1.00 95.06 235 GLY A C 1
ATOM 1909 O O . GLY A 1 235 ? 7.473 -9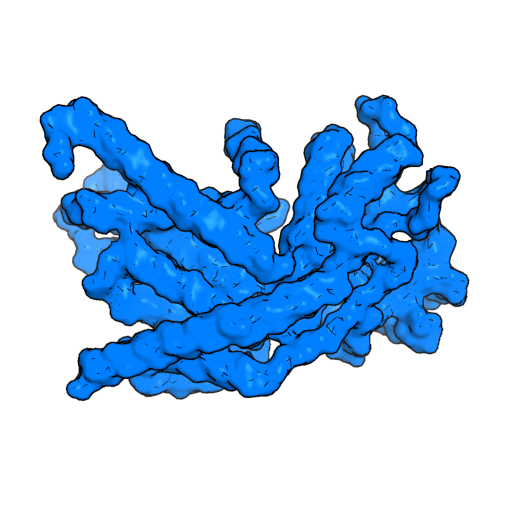.763 12.671 1.00 95.06 235 GLY A O 1
ATOM 1910 N N . ARG A 1 236 ? 9.060 -9.297 11.155 1.00 94.94 236 ARG A N 1
ATOM 1911 C CA . ARG A 1 236 ? 8.694 -7.869 11.041 1.00 94.94 236 ARG A CA 1
ATOM 1912 C C . ARG A 1 236 ? 7.268 -7.661 10.544 1.00 94.94 236 ARG A C 1
ATOM 1914 O O . ARG A 1 236 ? 6.610 -6.716 10.951 1.00 94.94 236 ARG A O 1
ATOM 1921 N N . SER A 1 237 ? 6.776 -8.521 9.656 1.00 96.19 237 SER A N 1
ATOM 1922 C CA . SER A 1 237 ? 5.402 -8.394 9.162 1.00 96.19 237 SER A CA 1
ATOM 1923 C C . SER A 1 237 ? 4.397 -8.792 10.247 1.00 96.19 237 SER A C 1
ATOM 1925 O O . SER A 1 237 ? 3.422 -8.080 10.483 1.00 96.19 237 SER A O 1
ATOM 1927 N N . LEU A 1 238 ? 4.676 -9.879 10.976 1.00 96.88 238 LEU A N 1
ATOM 1928 C CA . LEU A 1 238 ? 3.883 -10.310 12.126 1.00 96.88 238 LEU A CA 1
ATOM 1929 C C . LEU A 1 238 ? 3.868 -9.253 13.233 1.00 96.88 238 LEU A C 1
ATOM 1931 O O . LEU A 1 238 ? 2.809 -9.015 13.809 1.00 96.88 238 LEU A O 1
ATOM 1935 N N . SER A 1 239 ? 4.988 -8.569 13.496 1.00 96.94 239 SER A N 1
ATOM 1936 C CA . SER A 1 239 ? 5.029 -7.539 14.536 1.00 96.94 239 SER A CA 1
ATOM 1937 C C . SER A 1 239 ? 4.090 -6.362 14.231 1.00 96.94 239 SER A C 1
ATOM 1939 O O . SER A 1 239 ? 3.448 -5.846 15.148 1.00 96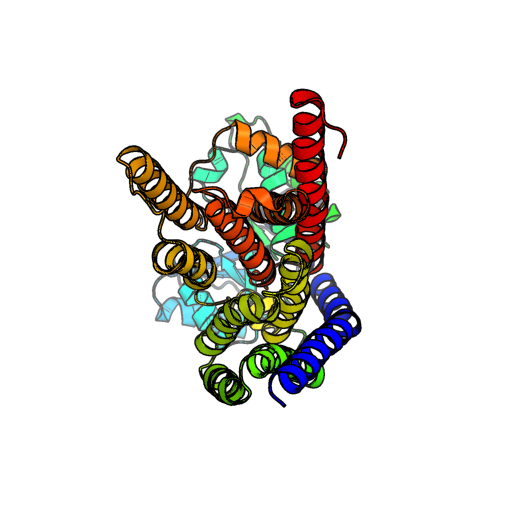.94 239 SER A O 1
ATOM 1941 N N . ILE A 1 240 ? 3.926 -5.988 12.956 1.00 97.69 240 ILE A N 1
ATOM 1942 C CA . ILE A 1 240 ? 2.944 -4.983 12.518 1.00 97.69 240 ILE A CA 1
ATOM 1943 C C . ILE A 1 240 ? 1.508 -5.508 12.613 1.00 97.69 240 ILE A C 1
ATOM 1945 O O . ILE A 1 240 ? 0.615 -4.783 13.054 1.00 97.69 240 ILE A O 1
ATOM 1949 N N . ILE A 1 241 ? 1.262 -6.769 12.241 1.00 97.25 241 ILE A N 1
ATOM 1950 C CA . ILE A 1 241 ? -0.073 -7.387 12.339 1.00 97.25 241 ILE A CA 1
ATOM 1951 C C . ILE A 1 241 ? -0.536 -7.428 13.800 1.00 97.25 241 ILE A C 1
ATOM 1953 O O . ILE A 1 241 ? -1.656 -7.026 14.111 1.00 97.25 241 ILE A O 1
ATOM 1957 N N . PHE A 1 242 ? 0.339 -7.838 14.716 1.00 97.25 242 PHE A N 1
ATOM 1958 C CA . PHE A 1 242 ? 0.055 -7.791 16.147 1.00 97.25 242 PHE A CA 1
ATOM 1959 C C . PHE A 1 242 ? -0.135 -6.353 16.638 1.00 97.25 242 PHE A C 1
ATOM 1961 O O . PHE A 1 242 ? -1.116 -6.088 17.328 1.00 97.25 242 PHE A O 1
ATOM 1968 N N . ALA A 1 243 ? 0.717 -5.402 16.235 1.00 97.81 243 ALA A N 1
ATOM 1969 C CA . ALA A 1 243 ? 0.553 -3.994 16.607 1.00 97.81 243 ALA A CA 1
ATOM 1970 C C . ALA A 1 243 ? -0.795 -3.418 16.158 1.00 97.81 243 ALA A C 1
ATOM 1972 O O . ALA A 1 243 ? -1.424 -2.693 16.917 1.00 97.81 243 ALA A O 1
ATOM 1973 N N . THR A 1 244 ? -1.271 -3.792 14.969 1.00 97.62 244 THR A N 1
ATOM 1974 C CA . THR A 1 244 ? -2.594 -3.421 14.437 1.00 97.62 244 THR A CA 1
ATOM 1975 C C . THR A 1 244 ? -3.702 -3.860 15.405 1.00 97.62 244 THR A C 1
ATOM 1977 O O . THR A 1 244 ? -4.565 -3.071 15.783 1.00 97.62 244 THR A O 1
ATOM 1980 N N . VAL A 1 245 ? -3.645 -5.103 15.892 1.00 97.25 245 VAL A N 1
ATOM 1981 C CA . VAL A 1 245 ? -4.614 -5.642 16.863 1.00 97.25 245 VAL A CA 1
ATOM 1982 C C . VAL A 1 245 ? -4.466 -5.009 18.252 1.00 97.25 245 VAL A C 1
ATOM 1984 O O . VAL A 1 245 ? -5.464 -4.745 18.927 1.00 97.25 245 VAL A O 1
ATOM 1987 N N . LEU A 1 246 ? -3.239 -4.760 18.709 1.00 97.06 246 LEU A N 1
ATOM 1988 C CA . LEU A 1 246 ? -2.992 -4.141 20.013 1.00 97.06 246 LEU A CA 1
ATOM 1989 C C . LEU A 1 246 ? -3.456 -2.683 20.025 1.00 97.06 246 LEU A C 1
ATOM 1991 O O . LEU A 1 246 ? -4.178 -2.299 20.942 1.00 97.06 246 LEU A O 1
ATOM 1995 N N . LEU A 1 247 ? -3.163 -1.919 18.970 1.00 97.44 247 LEU A N 1
ATOM 1996 C CA . LEU A 1 247 ? -3.583 -0.527 18.814 1.00 97.44 247 LEU A CA 1
ATOM 1997 C C . LEU A 1 247 ? -5.108 -0.389 18.846 1.00 97.44 247 LEU A C 1
ATOM 1999 O O . LEU A 1 247 ? -5.633 0.513 19.505 1.00 97.44 247 LEU A O 1
ATOM 2003 N N . TYR A 1 248 ? -5.827 -1.334 18.219 1.00 96.44 248 TYR A N 1
ATOM 2004 C CA . TYR A 1 248 ? -7.278 -1.445 18.361 1.00 96.44 248 TYR A CA 1
ATOM 2005 C C . TYR A 1 248 ? -7.667 -1.428 19.844 1.00 96.44 248 TYR A C 1
ATOM 2007 O O . TYR A 1 248 ? -8.498 -0.619 20.251 1.00 96.44 248 TYR A O 1
ATOM 2015 N N . ARG A 1 249 ? -7.061 -2.275 20.683 1.00 94.12 249 ARG A N 1
ATOM 2016 C CA . ARG A 1 249 ? -7.369 -2.344 22.122 1.00 94.12 249 ARG A CA 1
ATOM 2017 C C . ARG A 1 249 ? -6.894 -1.118 22.907 1.00 94.12 249 ARG A C 1
ATOM 2019 O O . ARG A 1 249 ? -7.583 -0.727 23.851 1.00 94.12 249 ARG A O 1
ATOM 2026 N N . THR A 1 250 ? -5.778 -0.500 22.529 1.00 94.75 250 THR A N 1
ATOM 2027 C CA . THR A 1 250 ? -5.218 0.683 23.203 1.00 94.75 250 THR A CA 1
ATOM 2028 C C . THR A 1 250 ? -6.226 1.830 23.222 1.00 94.75 250 THR A C 1
ATOM 2030 O O . THR A 1 250 ? -6.557 2.353 24.291 1.00 94.75 250 THR A O 1
ATOM 2033 N N . PHE A 1 251 ? -6.811 2.128 22.061 1.00 94.75 251 PHE A N 1
ATOM 2034 C CA . PHE A 1 251 ? -7.765 3.221 21.853 1.00 94.75 251 PHE A CA 1
ATOM 2035 C C . PHE A 1 251 ? -9.238 2.795 22.003 1.00 94.75 251 PHE A C 1
ATOM 2037 O O . PHE A 1 251 ? -10.136 3.462 21.499 1.00 94.75 251 PHE A O 1
ATOM 2044 N N . LYS A 1 252 ? -9.526 1.691 22.712 1.00 91.38 252 LYS A N 1
ATOM 2045 C CA . LYS A 1 252 ? -10.903 1.172 22.876 1.00 91.38 252 LYS A CA 1
ATOM 2046 C C . LYS A 1 252 ? -11.882 2.140 23.568 1.00 91.38 252 LYS A C 1
ATOM 2048 O O . LYS A 1 252 ? -13.082 1.997 23.382 1.00 91.38 252 LYS A O 1
ATOM 2053 N N . ASN A 1 253 ? -11.370 3.066 24.386 1.00 90.75 253 ASN A N 1
ATOM 2054 C CA . ASN A 1 253 ? -12.165 4.048 25.141 1.00 90.75 253 ASN A CA 1
ATOM 2055 C C . ASN A 1 253 ? -12.268 5.402 24.415 1.00 90.75 253 ASN A C 1
ATOM 2057 O O . ASN A 1 253 ? -12.899 6.324 24.921 1.00 90.75 253 ASN A O 1
ATOM 2061 N N . SER A 1 254 ? -11.600 5.553 23.272 1.00 93.44 254 SER A N 1
ATOM 2062 C CA . SER A 1 254 ? -11.636 6.775 22.473 1.00 93.44 254 SER A CA 1
ATOM 2063 C C . SER A 1 254 ? -12.815 6.747 21.503 1.00 93.44 254 SER A C 1
ATOM 2065 O O . SER A 1 254 ? -13.333 5.678 21.178 1.00 93.44 254 SER A O 1
ATOM 2067 N N . LYS A 1 255 ? -13.192 7.925 20.996 1.00 95.50 255 LYS A N 1
ATOM 2068 C CA . LYS A 1 255 ? -14.121 8.050 19.865 1.00 95.50 255 LYS A CA 1
ATOM 2069 C C . LYS A 1 255 ? -13.641 7.202 18.680 1.00 95.50 255 LYS A C 1
ATOM 2071 O O . LYS A 1 255 ? -12.430 7.073 18.459 1.00 95.50 255 LYS A O 1
ATOM 2076 N N . TRP A 1 256 ? -14.566 6.629 17.922 1.00 95.38 256 TRP A N 1
ATOM 2077 C CA . TRP A 1 256 ? -14.263 5.744 16.797 1.00 95.38 256 TRP A CA 1
ATOM 2078 C C . TRP A 1 256 ? -13.417 6.427 15.728 1.00 95.38 256 TRP A C 1
ATOM 2080 O O . TRP A 1 256 ? -12.473 5.811 15.227 1.00 95.38 256 TRP A O 1
ATOM 2090 N N . PHE A 1 257 ? -13.678 7.701 15.426 1.00 95.25 257 PHE A N 1
ATOM 2091 C CA . PHE A 1 257 ? -12.872 8.446 14.461 1.00 95.25 257 PHE A CA 1
ATOM 2092 C C . PHE A 1 257 ? -11.422 8.629 14.943 1.00 95.25 257 PHE A C 1
ATOM 2094 O O . PHE A 1 257 ? -10.496 8.465 14.152 1.00 95.25 257 PHE A O 1
ATOM 2101 N N . LEU A 1 258 ? -11.193 8.894 16.240 1.00 95.88 258 LEU A N 1
ATOM 2102 C CA . LEU A 1 258 ? -9.841 9.011 16.816 1.00 95.88 258 LEU A CA 1
ATOM 2103 C C . LEU A 1 258 ? -9.121 7.667 16.800 1.00 95.88 258 LEU A C 1
ATOM 2105 O O . LEU A 1 258 ? -7.939 7.582 16.463 1.00 95.88 258 LEU A O 1
ATOM 2109 N N . ARG A 1 259 ? -9.854 6.600 17.128 1.00 96.00 259 ARG A N 1
ATOM 2110 C CA . ARG A 1 259 ? -9.343 5.237 17.044 1.00 96.00 259 ARG A CA 1
ATOM 2111 C C . ARG A 1 259 ? -8.903 4.924 15.617 1.00 96.00 259 ARG A C 1
ATOM 2113 O O . ARG A 1 259 ? -7.819 4.383 15.436 1.00 96.00 259 ARG A O 1
ATOM 2120 N N . TYR A 1 260 ? -9.699 5.297 14.615 1.00 97.69 260 TYR A N 1
ATOM 2121 C CA . TYR A 1 260 ? -9.361 5.124 13.200 1.00 97.69 260 TYR A CA 1
ATOM 2122 C C . TYR A 1 260 ? -8.127 5.942 12.818 1.00 97.69 260 TYR A C 1
ATOM 2124 O O . TYR A 1 260 ? -7.189 5.412 12.226 1.00 97.69 260 TYR A O 1
ATOM 2132 N N . LEU A 1 261 ? -8.089 7.216 13.216 1.00 97.25 261 LEU A N 1
ATOM 2133 C CA . LEU A 1 261 ? -6.998 8.128 12.890 1.00 97.25 261 LEU A CA 1
ATOM 2134 C C . LEU A 1 261 ? -5.651 7.658 13.457 1.00 97.25 261 LEU A C 1
ATOM 2136 O O . LEU A 1 261 ? -4.625 7.869 12.818 1.00 97.25 261 LEU A O 1
ATOM 2140 N N . SER A 1 262 ? -5.644 6.945 14.590 1.00 96.88 262 SER A N 1
ATOM 2141 C CA . SER A 1 262 ? -4.415 6.388 15.179 1.00 96.88 262 SER A CA 1
ATOM 2142 C C . SER A 1 262 ? -3.684 5.371 14.281 1.00 96.88 262 SER A C 1
ATOM 2144 O O . SER A 1 262 ? -2.483 5.153 14.455 1.00 96.88 262 SER A O 1
ATOM 2146 N N . TYR A 1 263 ? -4.356 4.805 13.270 1.00 98.06 263 TYR A N 1
ATOM 2147 C CA . TYR A 1 263 ? -3.734 3.898 12.299 1.00 98.06 263 TYR A CA 1
ATOM 2148 C C . TYR A 1 263 ? -2.869 4.619 11.265 1.00 98.06 263 TYR A C 1
ATOM 2150 O O . TYR A 1 263 ? -1.983 3.985 10.701 1.00 98.06 263 TYR A O 1
ATOM 2158 N N . VAL A 1 264 ? -3.059 5.923 11.036 1.00 97.94 264 VAL A N 1
ATOM 2159 C CA . VAL A 1 264 ? -2.190 6.703 10.137 1.00 97.94 264 VAL A CA 1
ATOM 2160 C C . VAL A 1 264 ? -0.763 6.804 10.709 1.00 97.94 264 VAL A C 1
ATOM 2162 O O . VAL A 1 264 ? 0.169 6.399 10.015 1.00 97.94 264 VAL A O 1
ATOM 2165 N N . PRO A 1 265 ? -0.559 7.214 11.980 1.00 97.88 265 PRO A N 1
ATOM 2166 C CA . PRO A 1 265 ? 0.724 7.086 12.675 1.00 97.88 265 PRO A CA 1
ATOM 2167 C C . PRO A 1 265 ? 1.347 5.685 12.591 1.00 97.88 265 PRO A C 1
ATOM 2169 O O . PRO A 1 265 ? 2.517 5.545 12.234 1.00 97.88 265 PRO A O 1
ATOM 2172 N N . LEU A 1 266 ? 0.563 4.629 12.848 1.00 98.25 266 LEU A N 1
ATOM 2173 C CA . LEU A 1 266 ? 1.061 3.252 12.767 1.00 98.25 266 LEU A CA 1
ATOM 2174 C C . LEU A 1 266 ? 1.472 2.869 11.336 1.00 98.25 266 LEU A C 1
ATOM 2176 O O . LEU A 1 266 ? 2.441 2.132 11.152 1.00 98.25 266 LEU A O 1
ATOM 2180 N N . ALA A 1 267 ? 0.776 3.375 10.318 1.00 97.94 267 ALA A N 1
ATOM 2181 C CA . ALA A 1 267 ? 1.121 3.155 8.919 1.00 97.94 267 ALA A CA 1
ATOM 2182 C C . ALA A 1 267 ? 2.448 3.833 8.543 1.00 97.94 267 ALA A C 1
ATOM 2184 O O . ALA A 1 267 ? 3.269 3.229 7.852 1.00 97.94 267 ALA A O 1
ATOM 2185 N N . VAL A 1 268 ? 2.708 5.038 9.066 1.00 97.69 268 VAL A N 1
ATOM 2186 C CA . VAL A 1 268 ? 4.005 5.719 8.911 1.00 97.69 268 VAL A CA 1
ATOM 2187 C C . VAL A 1 268 ? 5.114 4.916 9.591 1.00 97.69 268 VAL A C 1
ATOM 2189 O O . VAL A 1 268 ? 6.102 4.596 8.935 1.00 97.69 268 VAL A O 1
ATOM 2192 N N . VAL A 1 269 ? 4.920 4.493 10.848 1.00 97.94 269 VAL A N 1
ATOM 2193 C CA . VAL A 1 269 ? 5.862 3.613 11.573 1.00 97.94 269 VAL A CA 1
ATOM 2194 C C . VAL A 1 269 ? 6.142 2.328 10.786 1.00 97.94 269 VAL A C 1
ATOM 2196 O O . VAL A 1 269 ? 7.297 1.926 10.634 1.00 97.94 269 VAL A O 1
ATOM 2199 N N . THR A 1 270 ? 5.095 1.708 10.236 1.00 97.19 270 THR A N 1
ATOM 2200 C CA . THR A 1 270 ? 5.197 0.512 9.389 1.00 97.19 270 THR A CA 1
ATOM 2201 C C . THR A 1 270 ? 6.078 0.787 8.174 1.00 97.19 270 THR A C 1
ATOM 2203 O O . THR A 1 270 ? 7.046 0.066 7.940 1.00 97.19 270 THR A O 1
ATOM 2206 N N . SER A 1 271 ? 5.802 1.859 7.431 1.00 96.69 271 SER A N 1
ATOM 2207 C CA . SER A 1 271 ? 6.600 2.243 6.266 1.00 96.69 271 SER A CA 1
ATOM 2208 C C . SER A 1 271 ? 8.065 2.497 6.638 1.00 96.69 271 SER A C 1
ATOM 2210 O O . SER A 1 271 ? 8.961 2.038 5.932 1.00 96.69 271 SER A O 1
ATOM 2212 N N . SER A 1 272 ? 8.338 3.155 7.772 1.00 96.69 272 SER A N 1
ATOM 2213 C CA . SER A 1 272 ? 9.702 3.425 8.250 1.00 96.69 272 SER A CA 1
ATOM 2214 C C . SER A 1 272 ? 10.486 2.154 8.581 1.00 96.69 272 SER A C 1
ATOM 2216 O O . SER A 1 272 ? 11.642 2.029 8.179 1.00 96.69 272 SER A O 1
ATOM 2218 N N . ILE A 1 273 ? 9.868 1.178 9.256 1.00 96.06 273 ILE A N 1
ATOM 2219 C CA . ILE A 1 273 ? 10.510 -0.109 9.591 1.00 96.06 273 ILE A CA 1
ATOM 2220 C C . ILE A 1 273 ? 10.944 -0.861 8.326 1.00 96.06 273 ILE A C 1
ATOM 2222 O O . ILE A 1 273 ? 11.986 -1.527 8.311 1.00 96.06 273 ILE A O 1
ATOM 2226 N N . PHE A 1 274 ? 10.152 -0.734 7.265 1.00 95.75 274 PHE A N 1
ATOM 2227 C CA . PHE A 1 274 ? 10.336 -1.431 6.002 1.00 95.75 274 PHE A CA 1
ATOM 2228 C C . PHE A 1 274 ? 11.042 -0.599 4.915 1.00 95.75 274 PHE A C 1
ATOM 2230 O O . PHE A 1 274 ? 11.223 -1.093 3.807 1.00 95.75 274 PHE A O 1
ATOM 2237 N N . ALA A 1 275 ? 11.514 0.617 5.202 1.00 93.88 275 ALA A N 1
ATOM 2238 C CA . ALA A 1 275 ? 12.111 1.520 4.209 1.00 93.88 275 ALA A CA 1
ATOM 2239 C C . ALA A 1 275 ? 13.554 1.164 3.787 1.00 93.88 275 ALA A C 1
ATOM 2241 O O . ALA A 1 275 ? 14.393 2.044 3.596 1.00 93.88 275 ALA A O 1
ATOM 2242 N N . SER A 1 276 ? 13.881 -0.126 3.669 1.00 94.31 276 SER A N 1
ATOM 2243 C CA . SER A 1 276 ? 15.172 -0.539 3.113 1.00 94.31 276 SER A CA 1
ATOM 2244 C C . SER A 1 2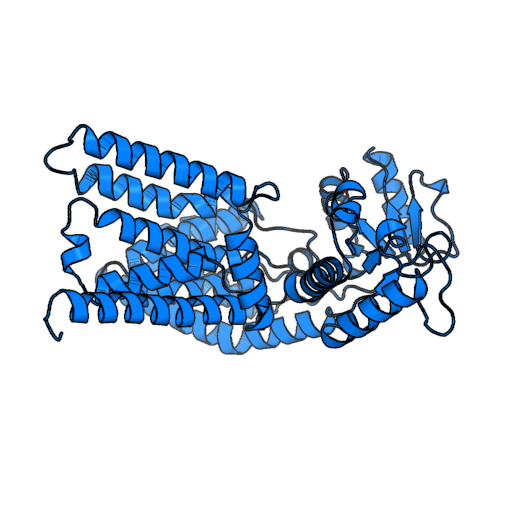76 ? 15.156 -0.437 1.579 1.00 94.31 276 SER A C 1
ATOM 2246 O O . SER A 1 276 ? 14.098 -0.634 0.971 1.00 94.31 276 SER A O 1
ATOM 2248 N N . PRO A 1 277 ? 16.315 -0.210 0.930 1.00 95.19 277 PRO A N 1
ATOM 2249 C CA . PRO A 1 277 ? 16.403 -0.150 -0.529 1.00 95.19 277 PRO A CA 1
ATOM 2250 C C . PRO A 1 277 ? 15.769 -1.348 -1.243 1.00 95.19 277 PRO A C 1
ATOM 2252 O O . PRO A 1 277 ? 15.141 -1.180 -2.279 1.00 95.19 277 PRO A O 1
ATOM 2255 N N . ALA A 1 278 ? 15.866 -2.552 -0.669 1.00 94.88 278 ALA A N 1
ATOM 2256 C CA . ALA A 1 278 ? 15.312 -3.762 -1.273 1.00 94.88 278 ALA A CA 1
ATOM 2257 C C . ALA A 1 278 ? 13.772 -3.767 -1.324 1.00 94.88 278 ALA A C 1
ATOM 2259 O O . ALA A 1 278 ? 13.195 -4.353 -2.239 1.00 94.88 278 ALA A O 1
ATOM 2260 N N . TYR A 1 279 ? 13.102 -3.129 -0.358 1.00 94.75 279 TYR A N 1
ATOM 2261 C CA . TYR A 1 279 ? 11.643 -2.986 -0.366 1.00 94.75 279 TYR A CA 1
ATOM 2262 C C . TYR A 1 279 ? 11.179 -1.876 -1.309 1.00 94.75 279 TYR A C 1
ATOM 2264 O O . TYR A 1 279 ? 10.185 -2.053 -2.011 1.00 94.75 279 TYR A O 1
ATOM 2272 N N . VAL A 1 280 ? 11.913 -0.760 -1.357 1.00 94.19 280 VAL A N 1
ATOM 2273 C CA . VAL A 1 280 ? 11.632 0.348 -2.286 1.00 94.19 280 VAL A CA 1
ATOM 2274 C C . VAL A 1 280 ? 11.820 -0.109 -3.737 1.00 94.19 280 VAL A C 1
ATOM 2276 O O . VAL A 1 280 ? 10.961 0.146 -4.572 1.00 94.19 280 VAL A O 1
ATOM 2279 N N . ALA A 1 281 ? 12.864 -0.899 -4.011 1.00 92.69 281 ALA A N 1
ATOM 2280 C CA . ALA A 1 281 ? 13.097 -1.538 -5.308 1.00 92.69 281 ALA A CA 1
ATOM 2281 C C . ALA A 1 281 ? 12.047 -2.605 -5.678 1.00 92.69 281 ALA A C 1
ATOM 2283 O O . ALA A 1 281 ? 12.082 -3.149 -6.774 1.00 92.69 281 ALA A O 1
ATOM 2284 N N . GLY A 1 282 ? 11.144 -2.987 -4.766 1.00 92.19 282 GLY A N 1
ATOM 2285 C CA . GLY A 1 282 ? 10.160 -4.051 -4.998 1.00 92.19 282 GLY A CA 1
ATOM 2286 C C . GLY A 1 282 ? 10.738 -5.473 -5.080 1.00 92.19 282 GLY A C 1
ATOM 2287 O O . GLY A 1 282 ? 10.026 -6.393 -5.483 1.00 92.19 282 GLY A O 1
ATOM 2288 N N . ILE A 1 283 ? 12.002 -5.677 -4.690 1.00 93.25 283 ILE A N 1
ATOM 2289 C CA . ILE A 1 283 ? 12.670 -6.992 -4.625 1.00 93.25 283 ILE A CA 1
ATOM 2290 C C . ILE A 1 283 ? 12.244 -7.759 -3.361 1.00 93.25 283 ILE A C 1
ATOM 2292 O O . ILE A 1 283 ? 12.104 -8.989 -3.350 1.00 93.25 283 ILE A O 1
ATOM 2296 N N . GLN A 1 284 ? 12.018 -7.027 -2.271 1.00 93.12 284 GLN A N 1
ATOM 2297 C CA . GLN A 1 284 ? 11.373 -7.532 -1.066 1.00 93.12 284 GLN A CA 1
ATOM 2298 C C . GLN A 1 284 ? 9.981 -6.928 -0.911 1.00 93.12 284 GLN A C 1
ATOM 2300 O O . GLN A 1 284 ? 9.722 -5.791 -1.291 1.00 93.12 284 GLN A O 1
ATOM 2305 N N . GLU A 1 285 ? 9.078 -7.704 -0.320 1.00 91.38 285 GLU A N 1
ATOM 2306 C CA . GLU A 1 285 ? 7.679 -7.329 -0.142 1.00 91.38 285 GLU A CA 1
ATOM 2307 C C . GLU A 1 285 ? 7.225 -7.675 1.273 1.00 91.38 285 GLU A C 1
ATOM 2309 O O . GLU A 1 285 ? 7.761 -8.591 1.913 1.00 91.38 285 GLU A O 1
ATOM 2314 N N . PHE A 1 286 ? 6.219 -6.945 1.751 1.00 93.31 286 PHE A N 1
ATOM 2315 C CA . PHE A 1 286 ? 5.554 -7.246 3.011 1.00 93.31 286 PHE A CA 1
ATOM 2316 C C . PHE A 1 286 ? 4.931 -8.649 2.954 1.00 93.31 286 PHE A C 1
ATOM 2318 O O . PHE A 1 286 ? 4.197 -8.985 2.020 1.00 93.31 286 PHE A O 1
ATOM 2325 N N . ARG A 1 287 ? 5.227 -9.495 3.947 1.00 92.56 287 ARG A N 1
ATOM 2326 C CA . ARG A 1 287 ? 4.733 -10.880 3.992 1.00 92.56 287 ARG A CA 1
ATOM 2327 C C . ARG A 1 287 ? 3.445 -10.958 4.805 1.00 92.56 287 ARG A C 1
ATOM 2329 O O . ARG A 1 287 ? 3.259 -10.233 5.768 1.00 92.56 287 ARG A O 1
ATOM 2336 N N . GLY A 1 288 ? 2.540 -11.860 4.429 1.00 90.38 288 GLY A N 1
ATOM 2337 C CA . GLY A 1 288 ? 1.289 -12.041 5.171 1.00 90.38 288 GLY A CA 1
ATOM 2338 C C . GLY A 1 288 ? 0.250 -10.938 4.943 1.00 90.38 288 GLY A C 1
ATOM 2339 O O . GLY A 1 288 ? -0.547 -10.678 5.835 1.00 90.38 288 GLY A O 1
ATOM 2340 N N . VAL A 1 289 ? 0.201 -10.326 3.752 1.00 89.19 289 VAL A N 1
ATOM 2341 C CA . VAL A 1 289 ? -0.842 -9.344 3.375 1.00 89.19 289 VAL A CA 1
ATOM 2342 C C . VAL A 1 289 ? -2.255 -9.889 3.619 1.00 89.19 289 VAL A C 1
ATOM 2344 O O . VAL A 1 289 ? -3.098 -9.218 4.198 1.00 89.19 289 VAL A O 1
ATOM 2347 N N . LYS A 1 290 ? -2.532 -11.143 3.244 1.00 90.56 290 LYS A N 1
ATOM 2348 C CA . LYS A 1 290 ? -3.845 -11.754 3.517 1.00 90.56 290 LYS A CA 1
ATOM 2349 C C . LYS A 1 290 ? -4.122 -11.874 5.017 1.00 90.56 290 LYS A C 1
ATOM 2351 O O . LYS A 1 290 ? -5.239 -11.618 5.448 1.00 90.56 290 LYS A O 1
ATOM 2356 N N . LEU A 1 291 ? -3.106 -12.224 5.808 1.00 93.56 291 LEU A N 1
ATOM 2357 C CA . LEU A 1 291 ? -3.237 -12.323 7.260 1.00 93.56 291 LEU A CA 1
ATOM 2358 C C . LEU A 1 291 ? -3.499 -10.948 7.884 1.00 93.56 291 LEU A C 1
ATOM 2360 O O . LEU A 1 291 ? -4.398 -10.835 8.713 1.00 93.56 291 LEU A O 1
ATOM 2364 N N . SER A 1 292 ? -2.784 -9.900 7.457 1.00 93.25 292 SER A N 1
ATOM 2365 C CA . SER A 1 292 ? -3.012 -8.540 7.956 1.00 93.25 292 SER A CA 1
ATOM 2366 C C . SER A 1 292 ? -4.436 -8.070 7.663 1.00 93.25 292 SER A C 1
ATOM 2368 O O . SER A 1 292 ? -5.091 -7.554 8.565 1.00 93.25 292 SER A O 1
ATOM 2370 N N . LEU A 1 293 ? -4.945 -8.350 6.455 1.00 91.75 293 LEU A N 1
ATOM 2371 C CA . LEU A 1 293 ? -6.302 -8.022 6.002 1.00 91.75 293 LEU A CA 1
ATOM 2372 C C . LEU A 1 293 ? -7.424 -8.716 6.793 1.00 91.75 293 LEU A C 1
ATOM 2374 O O . LEU A 1 293 ? -8.544 -8.205 6.777 1.00 91.75 293 LEU A O 1
ATOM 2378 N N . ILE A 1 294 ? -7.145 -9.851 7.447 1.00 92.94 294 ILE A N 1
ATOM 2379 C CA . ILE A 1 294 ? -8.137 -10.680 8.158 1.00 92.94 294 ILE A CA 1
ATOM 2380 C C . ILE A 1 294 ? -8.033 -10.527 9.672 1.00 92.94 294 ILE A C 1
ATOM 2382 O O . ILE A 1 294 ? -9.063 -10.514 10.340 1.00 92.94 294 ILE A O 1
ATOM 2386 N N . ALA A 1 295 ? -6.819 -10.424 10.222 1.00 94.38 295 ALA A N 1
ATOM 2387 C CA . ALA A 1 295 ? -6.569 -10.598 11.652 1.00 94.38 295 ALA A CA 1
ATOM 2388 C C . ALA A 1 295 ? -7.472 -9.719 12.528 1.00 94.38 295 ALA A C 1
ATOM 2390 O O . ALA A 1 295 ? -8.160 -10.229 13.410 1.00 94.38 295 ALA A O 1
ATOM 2391 N N . LEU A 1 296 ? -7.524 -8.410 12.266 1.00 95.25 296 LEU A N 1
ATOM 2392 C CA . LEU A 1 296 ? -8.358 -7.507 13.058 1.00 95.25 296 LEU A CA 1
ATOM 2393 C C . LEU A 1 296 ? -9.868 -7.679 12.776 1.00 95.25 296 LEU A C 1
ATOM 2395 O O . LEU A 1 296 ? -10.602 -7.876 13.747 1.00 95.25 296 LEU A O 1
ATOM 2399 N N . PRO A 1 297 ? -10.362 -7.660 11.517 1.00 94.06 297 PRO A N 1
ATOM 2400 C CA . PRO A 1 297 ? -11.783 -7.884 11.237 1.00 94.06 297 PRO A CA 1
ATOM 2401 C C . PRO A 1 297 ? -12.323 -9.207 11.794 1.00 94.06 297 PRO A C 1
ATOM 2403 O O . PRO A 1 297 ? -13.418 -9.234 12.355 1.00 94.06 297 PRO A O 1
ATOM 2406 N N . ALA A 1 298 ? -11.550 -10.293 11.706 1.00 91.25 298 ALA A N 1
ATOM 2407 C CA . ALA A 1 298 ? -11.933 -11.589 12.257 1.00 91.25 298 ALA A CA 1
ATOM 2408 C C . ALA A 1 298 ? -12.020 -11.548 13.786 1.00 91.25 298 ALA A C 1
ATOM 2410 O O . ALA A 1 298 ? -13.005 -12.014 14.348 1.00 91.25 298 ALA A O 1
ATOM 2411 N N . LEU A 1 299 ? -11.048 -10.933 14.471 1.00 92.44 299 LEU A N 1
ATOM 2412 C CA . LEU A 1 299 ? -11.090 -10.782 15.930 1.00 92.44 299 LEU A CA 1
ATOM 2413 C C . LEU A 1 299 ? -12.275 -9.931 16.400 1.00 92.44 299 LEU A C 1
ATOM 2415 O O . LEU A 1 299 ? -12.895 -10.254 17.412 1.00 92.44 299 LEU A O 1
ATOM 2419 N N . VAL A 1 300 ? -12.604 -8.866 15.668 1.00 90.75 300 VAL A N 1
ATOM 2420 C CA . VAL A 1 300 ? -13.791 -8.040 15.927 1.00 90.75 300 VAL A CA 1
ATOM 2421 C C . VAL A 1 300 ? -15.073 -8.851 15.738 1.00 90.75 300 VAL A C 1
ATOM 2423 O O . VAL A 1 300 ? -15.947 -8.825 16.601 1.00 90.75 300 VAL A O 1
ATOM 2426 N N . THR A 1 301 ? -15.155 -9.622 14.655 1.00 88.19 301 THR A N 1
ATOM 2427 C CA . THR A 1 301 ? -16.310 -10.481 14.364 1.00 88.19 301 THR A CA 1
ATOM 2428 C C . THR A 1 301 ? -16.487 -11.547 15.446 1.00 88.19 301 THR A C 1
ATOM 2430 O O . THR A 1 301 ? -17.572 -11.698 15.998 1.00 88.19 301 THR A O 1
ATOM 2433 N N . LEU A 1 302 ? -15.411 -12.245 15.823 1.00 88.00 302 LEU A N 1
ATOM 2434 C CA . LEU A 1 302 ? -15.433 -13.261 16.878 1.00 88.00 302 LEU A CA 1
ATOM 2435 C C . LEU A 1 302 ? -15.821 -12.667 18.236 1.00 88.00 302 LEU A C 1
ATOM 2437 O O . LEU A 1 302 ? -16.634 -13.254 18.947 1.00 88.00 302 LEU A O 1
ATOM 2441 N N . LYS A 1 303 ? -15.295 -11.484 18.588 1.00 87.94 303 LYS A N 1
ATOM 2442 C CA . LYS A 1 303 ? -15.708 -10.752 19.796 1.00 87.94 303 LYS A CA 1
ATOM 2443 C C . LYS A 1 303 ? -17.217 -10.513 19.795 1.00 87.94 303 LYS A C 1
ATOM 2445 O O . LYS A 1 303 ? -17.859 -10.791 20.804 1.00 87.94 303 LYS A O 1
ATOM 2450 N N . ALA A 1 304 ? -17.768 -10.011 18.692 1.00 82.31 304 ALA A N 1
ATOM 2451 C CA . ALA A 1 304 ? -19.195 -9.732 18.584 1.00 82.31 304 ALA A CA 1
ATOM 2452 C C . ALA A 1 304 ? -20.039 -11.007 18.756 1.00 82.31 304 ALA A C 1
ATOM 2454 O O . ALA A 1 304 ? -20.975 -11.030 19.550 1.00 82.31 304 ALA A O 1
ATOM 2455 N N . LEU A 1 305 ? -19.653 -12.103 18.097 1.00 78.69 305 LEU A N 1
ATOM 2456 C CA . LEU A 1 305 ? -20.378 -13.374 18.182 1.00 78.69 305 LEU A CA 1
ATOM 2457 C C . LEU A 1 305 ? -20.323 -14.009 19.584 1.00 78.69 305 LEU A C 1
ATOM 2459 O O . LEU A 1 305 ? -21.323 -14.549 20.052 1.00 78.69 305 LEU A O 1
ATOM 2463 N N . ILE A 1 306 ? -19.172 -13.947 20.263 1.00 80.12 306 ILE A N 1
ATOM 2464 C CA . ILE A 1 306 ? -18.956 -14.626 21.553 1.00 80.12 306 ILE A CA 1
ATOM 2465 C C . ILE A 1 306 ? -19.473 -13.799 22.734 1.00 80.12 306 ILE A C 1
ATOM 2467 O O . ILE A 1 306 ? -20.092 -14.357 23.641 1.00 80.12 306 ILE A O 1
ATOM 2471 N N . VAL A 1 307 ? -19.177 -12.495 22.747 1.00 74.44 307 VAL A N 1
ATOM 2472 C CA . VAL A 1 307 ? -19.390 -11.611 23.906 1.00 74.44 307 VAL A CA 1
ATOM 2473 C C . VAL A 1 307 ? -20.726 -10.891 23.816 1.00 74.44 307 VAL A C 1
ATOM 2475 O O . VAL A 1 307 ? -21.433 -10.785 24.812 1.00 74.44 307 VAL A O 1
ATOM 2478 N N . GLU A 1 308 ? -21.077 -10.391 22.633 1.00 69.75 308 GLU A N 1
ATOM 2479 C CA . GLU A 1 308 ? -22.271 -9.559 22.455 1.00 69.75 308 GLU A CA 1
ATOM 2480 C C . GLU A 1 308 ? -23.524 -10.395 22.165 1.00 69.75 308 GLU A C 1
ATOM 2482 O O . GLU A 1 308 ? -24.604 -9.812 22.134 1.00 69.75 308 GLU A O 1
ATOM 2487 N N . ARG A 1 309 ? -23.367 -11.728 21.997 1.00 62.38 309 ARG A N 1
ATOM 2488 C CA . ARG A 1 309 ? -24.383 -12.765 21.710 1.00 62.38 309 ARG A CA 1
ATOM 2489 C C . ARG A 1 309 ? -25.763 -12.171 21.408 1.00 62.38 309 ARG A C 1
ATOM 2491 O O . ARG A 1 309 ? -26.463 -11.811 22.362 1.00 62.38 309 ARG A O 1
ATOM 2498 N N . PRO A 1 310 ? -26.209 -12.101 20.138 1.00 59.75 310 PRO A N 1
ATOM 2499 C CA . PRO A 1 310 ? -27.569 -11.654 19.862 1.00 59.75 310 PRO A CA 1
ATOM 2500 C C . PRO A 1 310 ? -28.530 -12.518 20.687 1.00 59.75 310 PRO A C 1
ATOM 2502 O O . PRO A 1 310 ? -28.565 -13.738 20.538 1.00 59.75 310 PRO A O 1
ATOM 2505 N N . LYS A 1 311 ? -29.253 -11.887 21.627 1.00 58.09 311 LYS A N 1
ATOM 2506 C CA . LYS A 1 311 ? -30.020 -12.569 22.690 1.00 58.09 311 LYS A CA 1
ATOM 2507 C C . LYS A 1 311 ? -31.071 -13.555 22.155 1.00 58.09 311 LYS A C 1
ATOM 2509 O O . LYS A 1 311 ? -31.564 -14.383 22.914 1.00 58.09 311 LYS A O 1
ATOM 2514 N N . ARG A 1 312 ? -31.405 -13.467 20.864 1.00 64.19 312 ARG A N 1
ATOM 2515 C CA . ARG A 1 312 ? -32.196 -14.431 20.093 1.00 64.19 312 ARG A CA 1
ATOM 2516 C C . ARG A 1 312 ? -31.601 -14.531 18.689 1.00 64.19 312 ARG A C 1
ATOM 2518 O O . ARG A 1 312 ? -31.566 -13.522 17.985 1.00 64.19 312 ARG A O 1
ATOM 2525 N N . PHE A 1 313 ? -31.121 -15.720 18.326 1.00 67.12 313 PHE A N 1
ATOM 2526 C CA . PHE A 1 313 ? -30.643 -16.026 16.979 1.00 67.12 313 PHE A CA 1
ATOM 2527 C C . PHE A 1 313 ? -31.839 -16.501 16.146 1.00 67.12 313 PHE A C 1
ATOM 2529 O O . PHE A 1 313 ? -32.348 -17.603 16.335 1.00 67.12 313 PHE A O 1
ATOM 2536 N N . GLU A 1 314 ? -32.344 -15.633 15.284 1.00 77.12 314 GLU A N 1
ATOM 2537 C CA . GLU A 1 314 ? -33.463 -15.905 14.384 1.00 77.12 314 GLU A CA 1
ATOM 2538 C C . GLU A 1 314 ? -32.956 -16.493 13.059 1.00 77.12 314 GLU A C 1
ATOM 2540 O O . GLU A 1 314 ? -31.791 -16.338 12.694 1.00 77.12 314 GLU A O 1
ATOM 2545 N N . ARG A 1 315 ? -33.827 -17.150 12.279 1.00 74.31 315 ARG A N 1
ATOM 2546 C CA . ARG A 1 315 ? -33.449 -17.679 10.949 1.00 74.31 315 ARG A CA 1
ATOM 2547 C C . ARG A 1 315 ? -32.971 -16.576 9.990 1.00 74.31 315 ARG A C 1
ATOM 2549 O O . ARG A 1 315 ? -32.114 -16.827 9.149 1.00 74.31 315 ARG A O 1
ATOM 2556 N N . SER A 1 316 ? -33.480 -15.355 10.151 1.00 72.88 316 SER A N 1
ATOM 2557 C CA . SER A 1 316 ? -33.030 -14.143 9.451 1.00 72.88 316 SER A CA 1
ATOM 2558 C C . SER A 1 316 ? -31.577 -13.769 9.779 1.00 72.88 316 SER A C 1
ATOM 2560 O O . SER A 1 316 ? -30.868 -13.248 8.918 1.00 72.88 316 SER A O 1
ATOM 2562 N N . ASP A 1 317 ? -31.091 -14.096 10.977 1.00 77.12 317 ASP A N 1
ATOM 2563 C CA . ASP A 1 317 ? -29.713 -13.812 11.389 1.00 77.12 317 ASP A CA 1
ATOM 2564 C C . ASP A 1 317 ? -28.715 -14.715 10.666 1.00 77.12 317 ASP A C 1
ATOM 2566 O O . ASP A 1 317 ? -27.609 -14.285 10.334 1.00 77.12 317 ASP A O 1
ATOM 2570 N N . LEU A 1 318 ? -29.130 -15.947 10.354 1.00 78.25 318 LEU A N 1
ATOM 2571 C CA . LEU A 1 318 ? -28.334 -16.890 9.576 1.00 78.25 318 LEU A CA 1
ATOM 2572 C C . LEU A 1 318 ? -28.063 -16.350 8.167 1.00 78.25 318 LEU A C 1
ATOM 2574 O O . LEU A 1 318 ? -26.943 -16.471 7.676 1.00 78.25 318 LEU A O 1
ATOM 2578 N N . ILE A 1 319 ? -29.042 -15.674 7.555 1.00 82.25 319 ILE A N 1
ATOM 2579 C CA . ILE A 1 319 ? -28.871 -15.014 6.253 1.00 82.25 319 ILE A CA 1
ATOM 2580 C C . ILE A 1 319 ? -27.790 -13.934 6.346 1.00 82.25 319 ILE A C 1
ATOM 2582 O O . ILE A 1 319 ? -26.890 -13.894 5.512 1.00 82.25 319 ILE A O 1
ATOM 2586 N N . ILE A 1 320 ? -27.827 -13.085 7.375 1.00 80.94 320 ILE A N 1
ATOM 2587 C CA . ILE A 1 320 ? -26.845 -12.004 7.534 1.00 80.94 320 ILE A CA 1
ATOM 2588 C C . ILE A 1 320 ? -25.444 -12.561 7.807 1.00 80.94 320 ILE A C 1
ATOM 2590 O O . ILE A 1 320 ? -24.472 -12.071 7.235 1.00 80.94 320 ILE A O 1
ATOM 2594 N N . VAL A 1 321 ? -25.320 -13.618 8.613 1.00 79.50 321 VAL A N 1
ATOM 2595 C CA . VAL A 1 321 ? -24.032 -14.293 8.842 1.00 79.50 321 VAL A CA 1
ATOM 2596 C C . VAL A 1 321 ? -23.483 -14.898 7.548 1.00 79.50 321 VAL A C 1
ATOM 2598 O O . VAL A 1 321 ? -22.303 -14.709 7.247 1.00 79.50 321 VAL A O 1
ATOM 2601 N N . VAL A 1 322 ? -24.323 -15.565 6.749 1.00 83.62 322 VAL A N 1
ATOM 2602 C CA . VAL A 1 322 ? -23.928 -16.102 5.437 1.00 83.62 322 VAL A CA 1
ATOM 2603 C C . VAL A 1 322 ? -23.499 -14.974 4.498 1.00 83.62 322 VAL A C 1
ATOM 2605 O O . VAL A 1 322 ? -22.439 -15.068 3.883 1.00 83.62 322 VAL A O 1
ATOM 2608 N N . LEU A 1 323 ? -24.253 -13.875 4.431 1.00 85.06 323 LEU A N 1
ATOM 2609 C CA . LEU A 1 323 ? -23.899 -12.710 3.616 1.00 85.06 323 LEU A CA 1
ATOM 2610 C C . LEU A 1 323 ? -22.563 -12.091 4.045 1.00 85.06 323 LEU A C 1
ATOM 2612 O O . LEU A 1 323 ? -21.744 -11.764 3.188 1.00 85.06 323 LEU A O 1
ATOM 2616 N N . LEU A 1 324 ? -22.301 -11.972 5.349 1.00 83.88 324 LEU A N 1
ATOM 2617 C CA . LEU A 1 324 ? -21.019 -11.488 5.868 1.00 83.88 324 LEU A CA 1
ATOM 2618 C C . LEU A 1 324 ? -19.868 -12.440 5.528 1.00 83.88 324 LEU A C 1
ATOM 2620 O O . LEU A 1 324 ? -18.790 -11.977 5.153 1.00 83.88 324 LEU A O 1
ATOM 2624 N N . ALA A 1 325 ? -20.086 -13.754 5.611 1.00 83.19 325 ALA A N 1
ATOM 2625 C CA . ALA A 1 325 ? -19.091 -14.747 5.220 1.00 83.19 325 ALA A CA 1
ATOM 2626 C C . ALA A 1 325 ? -18.769 -14.652 3.720 1.00 83.19 325 ALA A C 1
ATOM 2628 O O . ALA A 1 325 ? -17.599 -14.561 3.347 1.00 83.19 325 ALA A O 1
ATOM 2629 N N . VAL A 1 326 ? -19.794 -14.576 2.864 1.00 85.38 326 VAL A N 1
ATOM 2630 C CA . VAL A 1 326 ? -19.639 -14.389 1.412 1.00 85.38 326 VAL A CA 1
ATOM 2631 C C . VAL A 1 326 ? -18.919 -13.075 1.106 1.00 85.38 326 VAL A C 1
ATOM 2633 O O . VAL A 1 326 ? -17.970 -13.063 0.322 1.00 85.38 326 VAL A O 1
ATOM 2636 N N . ALA A 1 327 ? -19.297 -11.975 1.763 1.00 84.56 327 ALA A N 1
ATOM 2637 C CA . ALA A 1 327 ? -18.633 -10.683 1.613 1.00 84.56 327 ALA A CA 1
ATOM 2638 C C . ALA A 1 327 ? -17.160 -10.736 2.055 1.00 84.56 327 ALA A C 1
ATOM 2640 O O . ALA A 1 327 ? -16.299 -10.162 1.387 1.00 84.56 327 ALA A O 1
ATOM 2641 N N . GLY A 1 328 ? -16.854 -11.455 3.139 1.00 83.31 328 GLY A N 1
ATOM 2642 C CA . GLY A 1 328 ? -15.493 -11.693 3.620 1.00 83.31 328 GLY A CA 1
ATOM 2643 C C . GLY A 1 328 ? -14.650 -12.497 2.628 1.00 83.31 328 GLY A C 1
ATOM 2644 O O . GLY A 1 328 ? -13.521 -12.110 2.322 1.00 83.31 328 GLY A O 1
ATOM 2645 N N . VAL A 1 329 ? -15.207 -13.567 2.057 1.00 82.38 329 VAL A N 1
ATOM 2646 C CA . VAL A 1 329 ? -14.550 -14.360 1.006 1.00 82.38 329 VAL A CA 1
ATOM 2647 C C . VAL A 1 329 ? -14.303 -13.497 -0.232 1.00 82.38 329 VAL A C 1
ATOM 2649 O O . VAL A 1 329 ? -13.167 -13.411 -0.703 1.00 82.38 329 VAL A O 1
ATOM 2652 N N . TYR A 1 330 ? -15.321 -12.778 -0.711 1.00 83.56 330 TYR A N 1
ATOM 2653 C CA . TYR A 1 330 ? -15.197 -11.863 -1.847 1.00 83.56 330 TYR A CA 1
ATOM 2654 C C . TYR A 1 330 ? -14.127 -10.786 -1.605 1.00 83.56 330 TYR A C 1
ATOM 2656 O O . TYR A 1 330 ? -13.290 -10.527 -2.470 1.00 83.56 330 TYR A O 1
ATOM 2664 N N . TYR A 1 331 ? -14.085 -10.207 -0.401 1.00 82.94 331 TYR A N 1
ATOM 2665 C CA . TYR A 1 331 ? -13.071 -9.242 0.025 1.00 82.94 331 TYR A CA 1
ATOM 2666 C C . TYR A 1 331 ? -11.636 -9.785 -0.092 1.00 82.94 331 TYR A C 1
ATOM 2668 O O . TYR A 1 331 ? -10.736 -9.036 -0.492 1.00 82.94 331 TYR A O 1
ATOM 2676 N N . LEU A 1 332 ? -11.421 -11.068 0.223 1.00 79.62 332 LEU A N 1
ATOM 2677 C CA . LEU A 1 332 ? -10.117 -11.730 0.121 1.00 79.62 332 LEU A CA 1
ATOM 2678 C C . LEU A 1 332 ? -9.753 -12.102 -1.306 1.00 79.62 332 LEU A C 1
ATOM 2680 O O . LEU A 1 332 ? -8.617 -11.850 -1.709 1.00 79.62 332 LEU A O 1
ATOM 2684 N N . PHE A 1 333 ? -10.696 -12.635 -2.081 1.00 78.50 333 PHE A N 1
ATOM 2685 C CA . PHE A 1 333 ? -10.484 -12.898 -3.504 1.00 78.50 333 PHE A CA 1
ATOM 2686 C C . PHE A 1 333 ? -10.077 -11.615 -4.234 1.00 78.50 333 PHE A C 1
ATOM 2688 O O . PHE A 1 333 ? -9.020 -11.557 -4.862 1.00 78.50 333 PHE A O 1
ATOM 2695 N N . ARG A 1 334 ? -10.835 -10.537 -4.018 1.00 75.38 334 ARG A N 1
ATOM 2696 C CA . ARG A 1 334 ? -10.618 -9.224 -4.633 1.00 75.38 334 ARG A CA 1
ATOM 2697 C C . ARG A 1 334 ? -9.401 -8.458 -4.095 1.00 75.38 334 ARG A C 1
ATOM 2699 O O . ARG A 1 334 ? -9.043 -7.412 -4.629 1.00 75.38 334 ARG A O 1
ATOM 2706 N N . SER A 1 335 ? -8.779 -8.928 -3.013 1.00 70.75 335 SER A N 1
ATOM 2707 C CA . SER A 1 335 ? -7.492 -8.386 -2.554 1.00 70.75 335 SER A CA 1
ATOM 2708 C C . SER A 1 335 ? -6.316 -8.842 -3.427 1.00 70.75 335 SER A C 1
ATOM 2710 O O . SER A 1 335 ? -5.253 -8.226 -3.378 1.00 70.75 335 SER A O 1
ATOM 2712 N N . GLY A 1 336 ? -6.511 -9.896 -4.229 1.00 61.22 336 GLY A N 1
ATOM 2713 C CA . GLY A 1 336 ? -5.557 -10.352 -5.234 1.00 61.22 336 GLY A CA 1
ATOM 2714 C C . GLY A 1 336 ? -5.686 -9.624 -6.578 1.00 61.22 336 GLY A C 1
ATOM 2715 O O . GLY A 1 336 ? -6.432 -8.660 -6.724 1.00 61.22 336 GLY A O 1
ATOM 2716 N N . ASN A 1 337 ? -4.967 -10.128 -7.585 1.00 55.97 337 ASN A N 1
ATOM 2717 C CA . ASN A 1 337 ? -4.979 -9.601 -8.960 1.00 55.97 337 ASN A CA 1
ATOM 2718 C C . ASN A 1 337 ? -6.145 -10.132 -9.820 1.00 55.97 337 ASN A C 1
ATOM 2720 O O . ASN A 1 337 ? -6.167 -9.898 -11.024 1.00 55.97 337 ASN A O 1
ATOM 2724 N N . TYR A 1 338 ? -7.099 -10.847 -9.221 1.00 49.16 338 TYR A N 1
ATOM 2725 C CA . TYR A 1 338 ? -8.232 -11.465 -9.907 1.00 49.16 338 TYR A CA 1
ATOM 2726 C C . TYR A 1 338 ? -9.530 -10.978 -9.260 1.00 49.16 338 TYR A C 1
ATOM 2728 O O . TYR A 1 338 ? -9.702 -11.088 -8.046 1.00 49.16 338 TYR A O 1
ATOM 2736 N N . GLY A 1 339 ? -10.439 -10.413 -10.052 1.00 52.97 339 GLY A N 1
ATOM 2737 C CA . GLY A 1 339 ? -11.743 -9.984 -9.557 1.00 52.97 339 GLY A CA 1
ATOM 2738 C C . GLY A 1 339 ? -12.550 -9.234 -10.607 1.00 52.97 339 GLY A C 1
ATOM 2739 O O . GLY A 1 339 ? -12.083 -8.243 -11.165 1.00 52.97 339 GLY A O 1
ATOM 2740 N N . PHE A 1 340 ? -13.773 -9.701 -10.849 1.00 56.50 340 PHE A N 1
ATOM 2741 C CA . PHE A 1 340 ? -14.763 -8.989 -11.649 1.00 56.50 340 PHE A CA 1
ATOM 2742 C C . PHE A 1 340 ? -15.239 -7.748 -10.882 1.00 56.50 340 PHE A C 1
ATOM 2744 O O . PHE A 1 340 ? -15.603 -7.844 -9.710 1.00 56.50 340 PHE A O 1
ATOM 2751 N N . ALA A 1 341 ? -15.220 -6.581 -11.527 1.00 64.31 341 ALA A N 1
ATOM 2752 C CA . ALA A 1 341 ? -15.771 -5.347 -10.978 1.00 64.31 341 ALA A CA 1
ATOM 2753 C C . ALA A 1 341 ? -16.977 -4.924 -11.830 1.00 64.31 341 ALA A C 1
ATOM 2755 O O . ALA A 1 341 ? -16.830 -4.807 -13.048 1.00 64.31 341 ALA A O 1
ATOM 2756 N N . PRO A 1 342 ? -18.150 -4.661 -11.227 1.00 78.31 342 PRO A N 1
ATOM 2757 C CA . PRO A 1 342 ? -19.299 -4.151 -11.966 1.00 78.31 342 PRO A CA 1
ATOM 2758 C C . PRO A 1 342 ? -18.967 -2.842 -12.698 1.00 78.31 342 PRO A C 1
ATOM 2760 O O . PRO A 1 342 ? -18.262 -1.989 -12.157 1.00 78.31 342 PRO A O 1
ATOM 2763 N N . ALA A 1 343 ? -19.531 -2.629 -13.892 1.00 79.00 343 ALA A N 1
ATOM 2764 C CA . ALA A 1 343 ? -19.252 -1.444 -14.717 1.00 79.00 343 ALA A CA 1
ATOM 2765 C C . ALA A 1 343 ? -19.547 -0.111 -14.001 1.00 79.00 343 ALA A C 1
ATOM 2767 O O . ALA A 1 343 ? -18.869 0.893 -14.218 1.00 79.00 343 ALA A O 1
ATOM 2768 N N . PHE A 1 344 ? -20.546 -0.088 -13.114 1.00 81.25 344 PHE A N 1
ATOM 2769 C CA . PHE A 1 344 ? -20.820 1.072 -12.265 1.00 81.25 344 PHE A CA 1
ATOM 2770 C C . PHE A 1 344 ? -19.662 1.380 -11.303 1.00 81.25 344 PHE A C 1
ATOM 2772 O O . PHE A 1 344 ? -19.247 2.530 -11.190 1.00 81.25 344 PHE A O 1
ATOM 2779 N N . GLU A 1 345 ? -19.088 0.357 -10.666 1.00 81.75 345 GLU A N 1
ATOM 2780 C CA . GLU A 1 345 ? -17.948 0.528 -9.763 1.00 81.75 345 GLU A CA 1
ATOM 2781 C C . GLU A 1 345 ? -16.731 1.089 -10.508 1.00 81.75 345 GLU A C 1
ATOM 2783 O O . GLU A 1 345 ? -16.049 1.980 -10.003 1.00 81.75 345 GLU A O 1
ATOM 2788 N N . VAL A 1 346 ? -16.478 0.594 -11.724 1.00 79.12 346 VAL A N 1
ATOM 2789 C CA . VAL A 1 346 ? -15.392 1.088 -12.580 1.00 79.12 346 VAL A CA 1
ATOM 2790 C C . VAL A 1 346 ? -15.589 2.572 -12.894 1.00 79.12 346 VAL A C 1
ATOM 2792 O O . VAL A 1 346 ? -14.671 3.351 -12.668 1.00 79.12 346 VAL A O 1
ATOM 2795 N N . ARG A 1 347 ? -16.801 2.994 -13.278 1.00 82.12 347 ARG A N 1
ATOM 2796 C CA . ARG A 1 347 ? -17.109 4.413 -13.541 1.00 82.12 347 ARG A CA 1
ATOM 2797 C C . ARG A 1 347 ? -16.875 5.314 -12.330 1.00 82.12 347 ARG A C 1
ATOM 2799 O O . ARG A 1 347 ? -16.260 6.365 -12.470 1.00 82.12 347 ARG A O 1
ATOM 2806 N N . VAL A 1 348 ? -17.321 4.903 -11.141 1.00 83.50 348 VAL A N 1
ATOM 2807 C CA . VAL A 1 348 ? -17.073 5.665 -9.902 1.00 83.50 348 VAL A CA 1
ATOM 2808 C C . VAL A 1 348 ? -15.574 5.760 -9.620 1.00 83.50 348 VAL A C 1
ATOM 2810 O O . VAL A 1 348 ? -15.076 6.811 -9.225 1.00 83.50 348 VAL A O 1
ATOM 2813 N N . ARG A 1 349 ? -14.831 4.674 -9.844 1.00 81.19 349 ARG A N 1
ATOM 2814 C CA . ARG A 1 349 ? -13.377 4.657 -9.656 1.00 81.19 349 ARG A CA 1
ATOM 2815 C C . ARG A 1 349 ? -12.662 5.568 -10.639 1.00 81.19 349 ARG A C 1
ATOM 2817 O O . ARG A 1 349 ? -11.749 6.258 -10.209 1.00 81.19 349 ARG A O 1
ATOM 2824 N N . ASP A 1 350 ? -13.083 5.590 -11.897 1.00 80.38 350 ASP A N 1
ATOM 2825 C CA . ASP A 1 350 ? -12.506 6.456 -12.923 1.00 80.38 350 ASP A CA 1
ATOM 2826 C C . ASP A 1 350 ? -12.838 7.931 -12.660 1.00 80.38 350 ASP A C 1
ATOM 2828 O O . ASP A 1 350 ? -11.977 8.789 -12.837 1.00 80.38 350 ASP A O 1
ATOM 2832 N N . PHE A 1 351 ? -14.044 8.229 -12.161 1.00 85.44 351 PHE A N 1
ATOM 2833 C CA . PHE A 1 351 ? -14.406 9.568 -11.691 1.00 85.44 351 PHE A CA 1
ATOM 2834 C C . PHE A 1 351 ? -13.511 10.016 -10.530 1.00 85.44 351 PHE A C 1
ATOM 2836 O O . PHE A 1 351 ? -12.946 11.103 -10.582 1.00 85.44 351 PHE A O 1
ATOM 2843 N N . LEU A 1 352 ? -13.322 9.169 -9.512 1.00 84.44 352 LEU A N 1
ATOM 2844 C CA . LEU A 1 352 ? -12.437 9.476 -8.385 1.00 84.44 352 LEU A CA 1
ATOM 2845 C C . LEU A 1 352 ? -10.965 9.584 -8.809 1.00 84.44 352 LEU A C 1
ATOM 2847 O O . LEU A 1 352 ? -10.262 10.439 -8.287 1.00 84.44 352 LEU A O 1
ATOM 2851 N N . ASP A 1 353 ? -10.502 8.745 -9.742 1.00 80.56 353 ASP A N 1
ATOM 2852 C CA . ASP A 1 353 ? -9.147 8.811 -10.316 1.00 80.56 353 ASP A CA 1
ATOM 2853 C C . ASP A 1 353 ? -8.933 10.104 -11.133 1.00 80.56 353 ASP A C 1
ATOM 2855 O O . ASP A 1 353 ? -7.801 10.571 -11.239 1.00 80.56 353 ASP A O 1
ATOM 2859 N N . ALA A 1 354 ? -9.992 10.672 -11.725 1.00 80.38 354 ALA A N 1
ATOM 2860 C CA . ALA A 1 354 ? -9.937 11.927 -12.478 1.00 80.38 354 ALA A CA 1
ATOM 2861 C C . ALA A 1 354 ? -10.077 13.168 -11.581 1.00 80.38 354 ALA A C 1
ATOM 2863 O O . ALA A 1 354 ? -9.401 14.166 -11.809 1.00 80.38 354 ALA A O 1
ATOM 2864 N N . ALA A 1 355 ? -10.943 13.106 -10.567 1.00 86.31 355 ALA A N 1
ATOM 2865 C CA . ALA A 1 355 ? -11.177 14.203 -9.632 1.00 86.31 355 ALA A CA 1
ATOM 2866 C C . ALA A 1 355 ? -10.055 14.338 -8.590 1.00 86.31 355 ALA A C 1
ATOM 2868 O O . ALA A 1 355 ? -9.812 15.430 -8.084 1.00 86.31 355 ALA A O 1
ATOM 2869 N N . LEU A 1 356 ? -9.380 13.234 -8.248 1.00 88.38 356 LEU A N 1
ATOM 2870 C CA . LEU A 1 356 ? -8.374 13.177 -7.190 1.00 88.38 356 LEU A CA 1
ATOM 2871 C C . LEU A 1 356 ? -7.039 12.667 -7.730 1.00 88.38 356 LEU A C 1
ATOM 2873 O O . LEU A 1 356 ? -6.990 11.695 -8.477 1.00 88.38 356 LEU A O 1
ATOM 2877 N N . TYR A 1 357 ? -5.933 13.245 -7.253 1.00 87.25 357 TYR A N 1
ATOM 2878 C CA . TYR A 1 357 ? -4.583 12.809 -7.638 1.00 87.25 357 TYR A CA 1
ATOM 2879 C C . TYR A 1 357 ? -4.325 11.321 -7.340 1.00 87.25 357 TYR A C 1
ATOM 2881 O O . TYR A 1 357 ? -3.754 10.594 -8.150 1.00 87.25 357 TYR A O 1
ATOM 2889 N N . ALA A 1 358 ? -4.781 10.848 -6.177 1.00 87.38 358 ALA A N 1
ATOM 2890 C CA . ALA A 1 358 ? -4.750 9.440 -5.813 1.00 87.38 358 ALA A CA 1
ATOM 2891 C C . ALA A 1 358 ? -6.111 9.027 -5.262 1.00 87.38 358 ALA A C 1
ATOM 2893 O O . ALA A 1 358 ? -6.530 9.472 -4.189 1.00 87.38 358 ALA A O 1
ATOM 2894 N N . ARG A 1 359 ? -6.790 8.138 -5.982 1.00 88.88 359 ARG A N 1
ATOM 2895 C CA . ARG A 1 359 ? -8.071 7.576 -5.565 1.00 88.88 359 ARG A CA 1
ATOM 2896 C C . ARG A 1 359 ? -7.987 6.943 -4.174 1.00 88.88 359 ARG A C 1
ATOM 2898 O O . ARG A 1 359 ? -7.104 6.100 -3.945 1.00 88.88 359 ARG A O 1
ATOM 2905 N N . PRO A 1 360 ? -8.946 7.247 -3.283 1.00 89.38 360 PRO A N 1
ATOM 2906 C CA . PRO A 1 360 ? -9.080 6.561 -2.011 1.00 89.38 360 PRO A CA 1
ATOM 2907 C C . PRO A 1 360 ? -9.470 5.097 -2.217 1.00 89.38 360 PRO A C 1
ATOM 2909 O O . PRO A 1 360 ? -10.197 4.729 -3.147 1.00 89.38 360 PRO A O 1
ATOM 2912 N N . ARG A 1 361 ? -9.006 4.220 -1.326 1.00 87.44 361 ARG A N 1
ATOM 2913 C CA . ARG A 1 361 ? -9.527 2.851 -1.283 1.00 87.44 361 ARG A CA 1
ATOM 2914 C C . ARG A 1 361 ? -10.964 2.911 -0.774 1.00 87.44 361 ARG A C 1
ATOM 2916 O O . ARG A 1 361 ? -11.208 3.467 0.288 1.00 87.44 361 ARG A O 1
ATOM 2923 N N . THR A 1 362 ? -11.898 2.260 -1.468 1.00 89.94 362 THR A N 1
ATOM 2924 C CA . THR A 1 362 ? -13.310 2.176 -1.044 1.00 89.94 362 THR A CA 1
ATOM 2925 C C . THR A 1 362 ? -13.447 1.684 0.401 1.00 89.94 362 THR A C 1
ATOM 2927 O O . THR A 1 362 ? -14.284 2.175 1.145 1.00 89.94 362 THR A O 1
ATOM 2930 N N . LYS A 1 363 ? -12.565 0.767 0.822 1.00 92.38 363 LYS A N 1
ATOM 2931 C CA . LYS A 1 363 ? -12.475 0.257 2.199 1.00 92.38 363 LYS A CA 1
ATOM 2932 C C . LYS A 1 363 ? -12.198 1.362 3.226 1.00 92.38 363 LYS A C 1
ATOM 2934 O O . LYS A 1 363 ? -12.751 1.313 4.316 1.00 92.38 363 LYS A O 1
ATOM 2939 N N . GLU A 1 364 ? -11.368 2.346 2.879 1.00 94.50 364 GLU A N 1
ATOM 2940 C CA . GLU A 1 364 ? -11.039 3.472 3.763 1.00 94.50 364 GLU A CA 1
ATOM 2941 C C . GLU A 1 364 ? -12.202 4.462 3.857 1.00 94.50 364 GLU A C 1
ATOM 2943 O O . GLU A 1 364 ? -12.522 4.900 4.955 1.00 94.50 364 GLU A O 1
ATOM 2948 N N . ILE A 1 365 ? -12.890 4.730 2.739 1.00 95.25 365 ILE A N 1
ATOM 2949 C CA . ILE A 1 365 ? -14.096 5.577 2.717 1.00 95.25 365 ILE A CA 1
ATOM 2950 C C . ILE A 1 365 ? -15.177 4.963 3.608 1.00 95.25 365 ILE A C 1
ATOM 2952 O O . ILE A 1 365 ? -15.673 5.611 4.523 1.00 95.25 365 ILE A O 1
ATOM 2956 N N . VAL A 1 366 ? -15.514 3.692 3.365 1.00 95.62 366 VAL A N 1
ATOM 2957 C CA . VAL A 1 366 ? -16.569 2.981 4.101 1.00 95.62 366 VAL A CA 1
ATOM 2958 C C . VAL A 1 366 ? -16.199 2.823 5.574 1.00 95.62 366 VAL A C 1
ATOM 2960 O O . VAL A 1 366 ? -17.037 3.052 6.442 1.00 95.62 366 VAL A O 1
ATOM 2963 N N . GLY A 1 367 ? -14.950 2.461 5.873 1.00 96.75 367 GLY A N 1
ATOM 2964 C CA . GLY A 1 367 ? -14.507 2.272 7.250 1.00 96.75 367 GLY A CA 1
ATOM 2965 C C . GLY A 1 367 ? -14.457 3.570 8.051 1.00 96.75 367 GLY A C 1
ATOM 2966 O O . GLY A 1 367 ? -14.879 3.580 9.206 1.00 96.75 367 GLY A O 1
ATOM 2967 N N . PHE A 1 368 ? -14.000 4.675 7.454 1.00 97.44 368 PHE A N 1
ATOM 2968 C CA . PHE A 1 368 ? -14.003 5.966 8.140 1.00 97.44 368 PHE A CA 1
ATOM 2969 C C . PHE A 1 368 ? -15.414 6.554 8.253 1.00 97.44 368 PHE A C 1
ATOM 2971 O O . PHE A 1 368 ? -15.768 7.067 9.312 1.00 97.44 368 PHE A O 1
ATOM 2978 N N . ALA A 1 369 ? -16.257 6.396 7.225 1.00 97.12 369 ALA A N 1
ATOM 2979 C CA . ALA A 1 369 ? -17.666 6.774 7.303 1.00 97.12 369 ALA A CA 1
ATOM 2980 C C . ALA A 1 369 ? -18.378 6.030 8.443 1.00 97.12 369 ALA A C 1
ATOM 2982 O O . ALA A 1 369 ? -19.057 6.649 9.258 1.00 97.12 369 ALA A O 1
ATOM 2983 N N . ALA A 1 370 ? -18.164 4.714 8.559 1.00 96.38 370 ALA A N 1
ATOM 2984 C CA . ALA A 1 370 ? -18.697 3.911 9.656 1.00 96.38 370 ALA A CA 1
ATOM 2985 C C . ALA A 1 370 ? -18.204 4.403 11.027 1.00 96.38 370 ALA A C 1
ATOM 2987 O O . ALA A 1 370 ? -19.000 4.480 11.959 1.00 96.38 370 ALA A O 1
ATOM 2988 N N . ALA A 1 371 ? -16.929 4.790 11.148 1.00 96.50 371 ALA A N 1
ATOM 2989 C CA . ALA A 1 371 ? -16.377 5.320 12.395 1.00 96.50 371 ALA A CA 1
ATOM 2990 C C . ALA A 1 371 ? -17.082 6.618 12.816 1.00 96.50 371 ALA A C 1
ATOM 2992 O O . ALA A 1 371 ? -17.521 6.740 13.957 1.00 96.50 371 ALA A O 1
ATOM 2993 N N . VAL A 1 372 ? -17.242 7.561 11.885 1.00 96.44 372 VAL A N 1
ATOM 2994 C CA . VAL A 1 372 ? -17.926 8.835 12.147 1.00 96.44 372 VAL A CA 1
ATOM 2995 C C . VAL A 1 372 ? -19.404 8.609 12.475 1.00 96.44 372 VAL A C 1
ATOM 2997 O O . VAL A 1 372 ? -19.900 9.173 13.446 1.00 96.44 372 VAL A O 1
ATOM 3000 N N . LEU A 1 373 ? -20.100 7.738 11.737 1.00 95.12 373 LEU A N 1
ATOM 3001 C CA . LEU A 1 373 ? -21.502 7.398 12.011 1.00 95.12 373 LEU A CA 1
ATOM 3002 C C . LEU A 1 373 ? -21.693 6.796 13.408 1.00 95.12 373 LEU A C 1
ATOM 3004 O O . LEU A 1 373 ? -22.656 7.141 14.090 1.00 95.12 373 LEU A O 1
ATOM 3008 N N . MET A 1 374 ? -20.779 5.933 13.859 1.00 93.31 374 MET A N 1
ATOM 3009 C CA . MET A 1 374 ? -20.836 5.360 15.209 1.00 93.31 374 MET A CA 1
ATOM 3010 C C . MET A 1 374 ? -20.656 6.408 16.314 1.00 93.31 374 MET A C 1
ATOM 3012 O O . MET A 1 374 ? -21.226 6.242 17.392 1.00 93.31 374 MET A O 1
ATOM 3016 N N . ASP A 1 375 ? -19.879 7.466 16.068 1.00 93.62 375 ASP A N 1
ATOM 3017 C CA . ASP A 1 375 ? -19.709 8.569 17.018 1.00 93.62 3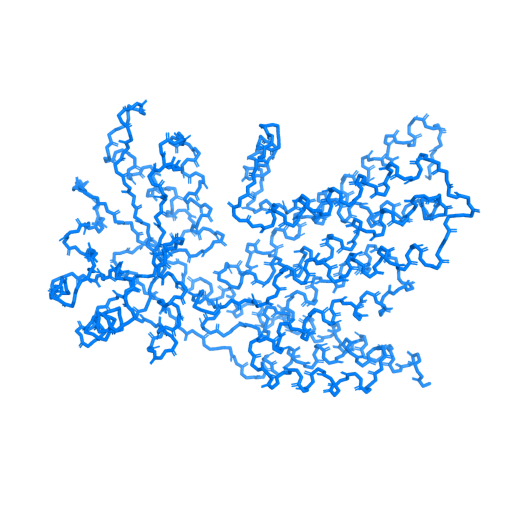75 ASP A CA 1
ATOM 3018 C C . ASP A 1 375 ? -20.894 9.551 16.990 1.00 93.62 375 ASP A C 1
ATOM 3020 O O . ASP A 1 375 ? -21.316 10.017 18.047 1.00 93.62 375 ASP A O 1
ATOM 3024 N N . LEU A 1 376 ? -21.450 9.848 15.806 1.00 92.00 376 LEU A N 1
ATOM 3025 C CA . LEU A 1 376 ? -22.616 10.730 15.642 1.00 92.00 376 LEU A CA 1
ATOM 3026 C C . LEU A 1 376 ? -23.916 10.083 16.138 1.00 92.00 376 LEU A C 1
ATOM 3028 O O . LEU A 1 376 ? -24.788 10.766 16.669 1.00 92.00 376 LEU A O 1
ATOM 3032 N N . ASN A 1 377 ? -24.048 8.763 15.995 1.00 89.44 377 ASN A N 1
ATOM 3033 C CA . ASN A 1 377 ? -25.205 8.011 16.462 1.00 89.44 377 ASN A CA 1
ATOM 3034 C C . ASN A 1 377 ? -24.780 6.794 17.304 1.00 89.44 377 ASN A C 1
ATOM 3036 O O . ASN A 1 377 ? -24.770 5.659 16.814 1.00 89.44 377 ASN A O 1
ATOM 3040 N N . PRO A 1 378 ? -24.508 6.993 18.609 1.00 85.31 378 PRO A N 1
ATOM 3041 C CA . PRO A 1 378 ? -24.082 5.919 19.507 1.00 85.31 378 PRO A CA 1
ATOM 3042 C C . PRO A 1 378 ? -25.076 4.751 19.611 1.00 85.31 378 PRO A C 1
ATOM 3044 O O . PRO A 1 378 ? -24.682 3.630 19.942 1.00 85.31 378 PRO A O 1
ATOM 3047 N N . ARG A 1 379 ? -26.361 4.980 19.290 1.00 83.69 379 ARG A N 1
ATOM 3048 C CA . ARG A 1 379 ? -27.401 3.936 19.299 1.00 83.69 379 ARG A CA 1
ATOM 3049 C C . ARG A 1 379 ? -27.173 2.877 18.226 1.00 83.69 379 ARG A C 1
ATOM 3051 O O . ARG A 1 379 ? -27.626 1.751 18.410 1.00 83.69 379 ARG A O 1
ATOM 3058 N N . LEU A 1 380 ? -26.444 3.190 17.148 1.00 82.50 380 LEU A N 1
ATOM 3059 C CA . LEU A 1 380 ? -26.089 2.208 16.115 1.00 82.50 380 LEU A CA 1
ATOM 3060 C C . LEU A 1 380 ? -25.391 0.991 16.724 1.00 82.50 380 LEU A C 1
ATOM 3062 O O . LEU A 1 380 ? -25.676 -0.138 16.332 1.00 82.50 380 LEU A O 1
ATOM 3066 N N . ARG A 1 381 ? -24.550 1.200 17.744 1.00 76.06 381 ARG A N 1
ATOM 3067 C CA . ARG A 1 381 ? -23.844 0.115 18.428 1.00 76.06 381 ARG A CA 1
ATOM 3068 C C . ARG A 1 381 ? -24.771 -0.781 19.246 1.00 76.06 381 ARG A C 1
ATOM 3070 O O . ARG A 1 381 ? -24.540 -1.980 19.309 1.00 76.06 381 ARG A O 1
ATOM 3077 N N . SER A 1 382 ? -25.790 -0.209 19.884 1.00 75.25 382 SER A N 1
ATOM 3078 C CA . SER A 1 382 ? -26.727 -0.967 20.720 1.00 75.25 382 SER A CA 1
ATOM 3079 C C . SER A 1 382 ? -27.768 -1.740 19.907 1.00 75.25 382 SER A C 1
ATOM 3081 O O . SER A 1 382 ? -28.557 -2.486 20.481 1.00 75.25 382 SER A O 1
ATOM 3083 N N . THR A 1 383 ? -27.799 -1.563 18.582 1.00 77.88 383 THR A N 1
ATOM 3084 C CA . THR A 1 383 ? -28.646 -2.378 17.705 1.00 77.88 383 THR A CA 1
ATOM 3085 C C . THR A 1 383 ? -28.113 -3.808 17.599 1.00 77.88 383 THR A C 1
ATOM 3087 O O . THR A 1 383 ? -26.915 -4.049 17.744 1.00 77.88 383 THR A O 1
ATOM 3090 N N . LYS A 1 384 ? -28.997 -4.758 17.260 1.00 74.81 384 LYS A N 1
ATOM 3091 C CA . LYS A 1 384 ? -28.657 -6.175 17.016 1.00 74.81 384 LYS A CA 1
ATOM 3092 C C . LYS A 1 384 ? -27.471 -6.355 16.051 1.00 74.81 384 LYS A C 1
ATOM 3094 O O . LYS A 1 384 ? -26.715 -7.312 16.179 1.00 74.81 384 LYS A O 1
ATOM 3099 N N . TRP A 1 385 ? -27.293 -5.415 15.121 1.00 76.88 385 TRP A N 1
ATOM 3100 C CA . TRP A 1 385 ? -26.296 -5.457 14.049 1.00 76.88 385 TRP A CA 1
ATOM 3101 C C . TRP A 1 385 ? -25.217 -4.371 14.161 1.00 76.88 385 TRP A C 1
ATOM 3103 O O . TRP A 1 385 ? -24.472 -4.139 13.209 1.00 76.88 385 TRP A O 1
ATOM 3113 N N . GLY A 1 386 ? -25.086 -3.719 15.323 1.00 81.56 386 GLY A N 1
ATOM 3114 C CA . GLY A 1 386 ? -24.102 -2.655 15.544 1.00 81.56 386 GLY A CA 1
ATOM 3115 C C . GLY A 1 386 ? -22.651 -3.092 15.320 1.00 81.56 386 GLY A C 1
ATOM 3116 O O . GLY A 1 386 ? -21.815 -2.290 14.901 1.00 81.56 386 GLY A O 1
ATOM 3117 N N . PHE A 1 387 ? -22.360 -4.382 15.504 1.00 85.69 387 PHE A N 1
ATOM 3118 C CA . PHE A 1 387 ? -21.043 -4.960 15.246 1.00 85.69 387 PHE A CA 1
ATOM 3119 C C . PHE A 1 387 ? -20.628 -4.918 13.765 1.00 85.69 387 PHE A C 1
ATOM 3121 O O . PHE A 1 387 ? -19.434 -4.943 13.476 1.00 85.69 387 PHE A O 1
ATOM 3128 N N . ILE A 1 388 ? -21.573 -4.815 12.819 1.00 89.62 388 ILE A N 1
ATOM 3129 C CA . ILE A 1 388 ? -21.253 -4.680 11.388 1.00 89.62 388 ILE A CA 1
ATOM 3130 C C . ILE A 1 388 ? -20.474 -3.384 11.154 1.00 89.62 388 ILE A C 1
ATOM 3132 O O . ILE A 1 388 ? -19.463 -3.397 10.455 1.00 89.62 388 ILE A O 1
ATOM 3136 N N . PHE A 1 389 ? -20.876 -2.282 11.794 1.00 92.06 389 PHE A N 1
ATOM 3137 C CA . PHE A 1 389 ? -20.127 -1.028 11.726 1.00 92.06 389 PHE A CA 1
ATOM 3138 C C . PHE A 1 389 ? -18.726 -1.181 12.335 1.00 92.06 389 PHE A C 1
ATOM 3140 O O . PHE A 1 389 ? -17.760 -0.723 11.733 1.00 92.06 389 PHE A O 1
ATOM 3147 N N . GLU A 1 390 ? -18.579 -1.907 13.452 1.00 92.88 390 GLU A N 1
ATOM 3148 C CA . GLU A 1 390 ? -17.266 -2.208 14.051 1.00 92.88 390 GLU A CA 1
ATOM 3149 C C . GLU A 1 390 ? -16.361 -2.995 13.077 1.00 92.88 390 GLU A C 1
ATOM 3151 O O . GLU A 1 390 ? -15.169 -2.697 12.959 1.00 92.88 390 GLU A O 1
ATOM 3156 N N . ILE A 1 391 ? -16.924 -3.950 12.323 1.00 93.19 391 ILE A N 1
ATOM 3157 C CA . ILE A 1 391 ? -16.211 -4.693 11.269 1.00 93.19 391 ILE A CA 1
ATOM 3158 C C . ILE A 1 391 ? -15.800 -3.759 10.125 1.00 93.19 391 ILE A C 1
ATOM 3160 O O . ILE A 1 391 ? -14.649 -3.806 9.690 1.00 93.19 391 ILE A O 1
ATOM 3164 N N . LEU A 1 392 ? -16.701 -2.900 9.638 1.00 95.31 392 LEU A N 1
ATOM 3165 C CA . LEU A 1 392 ? -16.394 -1.945 8.565 1.00 95.31 392 LEU A CA 1
ATOM 3166 C C . LEU A 1 392 ? -15.265 -0.991 8.974 1.00 95.31 392 LEU A C 1
ATOM 3168 O O . LEU A 1 392 ? -14.325 -0.777 8.205 1.00 95.31 392 LEU A O 1
ATOM 3172 N N . VAL A 1 393 ? -15.314 -0.486 10.209 1.00 96.56 393 VAL A N 1
ATOM 3173 C CA . VAL A 1 393 ? -14.252 0.327 10.809 1.00 96.56 393 VAL A CA 1
ATOM 3174 C C . VAL A 1 393 ? -12.926 -0.437 10.823 1.00 96.56 393 VAL A C 1
ATOM 3176 O O . VAL A 1 393 ? -11.914 0.084 10.352 1.00 96.56 393 VAL A O 1
ATOM 3179 N N . ALA A 1 394 ? -12.926 -1.687 11.295 1.00 96.69 394 ALA A N 1
ATOM 3180 C CA . ALA A 1 394 ? -11.737 -2.537 11.321 1.00 96.69 394 ALA A CA 1
ATOM 3181 C C . ALA A 1 394 ? -11.155 -2.785 9.919 1.00 96.69 394 ALA A C 1
ATOM 3183 O O . ALA A 1 394 ? -9.939 -2.721 9.733 1.00 96.69 394 ALA A O 1
ATOM 3184 N N . VAL A 1 395 ? -12.004 -3.025 8.917 1.00 96.38 395 VAL A N 1
ATOM 3185 C CA . VAL A 1 395 ? -11.583 -3.202 7.519 1.00 96.38 395 VAL A CA 1
ATOM 3186 C C . VAL A 1 395 ? -10.916 -1.935 6.975 1.00 96.38 395 VAL A C 1
ATOM 3188 O O . VAL A 1 395 ? -9.886 -2.031 6.303 1.00 96.38 395 VAL A O 1
ATOM 3191 N N . GLY A 1 396 ? -11.454 -0.751 7.279 1.00 96.75 396 GLY A N 1
ATOM 3192 C CA . GLY A 1 396 ? -10.836 0.517 6.884 1.00 96.75 396 GLY A CA 1
ATOM 3193 C C . GLY A 1 396 ? -9.496 0.767 7.580 1.00 96.75 396 GLY A C 1
ATOM 3194 O O . GLY A 1 396 ? -8.508 1.050 6.904 1.00 96.75 396 GLY A O 1
ATOM 3195 N N . MET A 1 397 ? -9.419 0.556 8.899 1.00 98.00 397 MET A N 1
ATOM 3196 C CA . MET A 1 397 ? -8.181 0.679 9.687 1.00 98.00 397 MET A CA 1
ATOM 3197 C C . MET A 1 397 ? -7.048 -0.186 9.119 1.00 98.00 397 MET A C 1
ATOM 3199 O O . MET A 1 397 ? -5.927 0.278 8.915 1.00 98.00 397 MET A O 1
ATOM 3203 N N . VAL A 1 398 ? -7.349 -1.445 8.799 1.00 97.12 398 VAL A N 1
ATOM 3204 C CA . VAL A 1 398 ? -6.374 -2.356 8.193 1.00 97.12 398 VAL A CA 1
ATOM 3205 C C . VAL A 1 398 ? -6.033 -1.952 6.759 1.00 97.12 398 VAL A C 1
ATOM 3207 O O . VAL A 1 398 ? -4.886 -2.105 6.339 1.00 97.12 398 VAL A O 1
ATOM 3210 N N . SER A 1 399 ? -6.989 -1.400 6.004 1.00 96.50 399 SER A N 1
ATOM 3211 C CA . SER A 1 399 ? -6.718 -0.860 4.669 1.00 96.50 399 SER A CA 1
ATOM 3212 C C . SER A 1 399 ? -5.689 0.270 4.714 1.00 96.50 399 SER A C 1
ATOM 3214 O O . SER A 1 399 ? -4.823 0.296 3.843 1.00 96.50 399 SER A O 1
ATOM 3216 N N . VAL A 1 400 ? -5.720 1.136 5.736 1.00 97.75 400 VAL A N 1
ATOM 3217 C CA . VAL A 1 400 ? -4.703 2.184 5.938 1.00 97.75 400 VAL A CA 1
ATOM 3218 C C . VAL A 1 400 ? -3.313 1.567 6.115 1.00 97.75 400 VAL A C 1
ATOM 3220 O O . VAL A 1 400 ? -2.389 1.944 5.402 1.00 97.75 400 VAL A O 1
ATOM 3223 N N . ILE A 1 401 ? -3.153 0.556 6.977 1.00 97.62 401 ILE A N 1
ATOM 3224 C CA . ILE A 1 401 ? -1.857 -0.134 7.136 1.00 97.62 401 ILE A CA 1
ATOM 3225 C C . ILE A 1 401 ? -1.419 -0.775 5.818 1.00 97.62 401 ILE A C 1
ATOM 3227 O O . ILE A 1 401 ? -0.294 -0.573 5.361 1.00 97.62 401 ILE A O 1
ATOM 3231 N N . ASN A 1 402 ? -2.330 -1.487 5.153 1.00 95.38 402 ASN A N 1
ATOM 3232 C CA . ASN A 1 402 ? -2.053 -2.138 3.879 1.00 95.38 402 ASN A CA 1
ATOM 3233 C C . ASN A 1 402 ? -1.642 -1.137 2.784 1.00 95.38 402 ASN A C 1
ATOM 3235 O O . ASN A 1 402 ? -0.816 -1.469 1.936 1.00 95.38 402 ASN A O 1
ATOM 3239 N N . THR A 1 403 ? -2.178 0.087 2.798 1.00 94.81 403 THR A N 1
ATOM 3240 C CA . THR A 1 403 ? -1.769 1.166 1.889 1.00 94.81 403 THR A CA 1
ATOM 3241 C C . THR A 1 403 ? -0.270 1.438 1.980 1.00 94.81 403 THR A C 1
ATOM 3243 O O . THR A 1 403 ? 0.369 1.550 0.939 1.00 94.81 403 THR A O 1
ATOM 3246 N N . PHE A 1 404 ? 0.290 1.455 3.189 1.00 96.12 404 PHE A N 1
ATOM 3247 C CA . PHE A 1 404 ? 1.706 1.729 3.445 1.00 96.12 404 PHE A CA 1
ATOM 3248 C C . PHE A 1 404 ? 2.594 0.475 3.369 1.00 96.12 404 PHE A C 1
ATOM 3250 O O . PHE A 1 404 ? 3.812 0.586 3.265 1.00 96.12 404 PHE A O 1
ATOM 3257 N N . CYS A 1 405 ? 2.007 -0.726 3.336 1.00 94.44 405 CYS A N 1
ATOM 3258 C CA . CYS A 1 405 ? 2.728 -1.965 3.027 1.00 94.44 405 CYS A CA 1
ATOM 3259 C C . CYS A 1 405 ? 3.113 -2.091 1.538 1.00 94.44 405 CYS A C 1
ATOM 3261 O O . CYS A 1 405 ? 3.905 -2.967 1.183 1.00 94.44 405 CYS A O 1
ATOM 3263 N N . HIS A 1 406 ? 2.592 -1.232 0.654 1.00 90.19 406 HIS A N 1
ATOM 3264 C CA . HIS A 1 406 ? 2.986 -1.164 -0.758 1.00 90.19 406 HIS A CA 1
ATOM 3265 C C . HIS A 1 406 ? 4.272 -0.347 -0.962 1.00 90.19 406 HIS A C 1
ATOM 3267 O O . HIS A 1 406 ? 4.307 0.609 -1.722 1.00 90.19 406 HIS A O 1
ATOM 3273 N N . LEU A 1 407 ? 5.352 -0.781 -0.318 1.00 92.00 407 LEU A N 1
ATOM 3274 C CA . LEU A 1 407 ? 6.597 -0.030 -0.085 1.00 92.00 407 LEU A CA 1
ATOM 3275 C C . LEU A 1 407 ? 7.297 0.518 -1.339 1.00 92.00 407 LEU A C 1
ATOM 3277 O O . LEU A 1 407 ? 8.033 1.500 -1.249 1.00 92.00 407 LEU A O 1
ATOM 3281 N N . LYS A 1 408 ? 7.059 -0.117 -2.490 1.00 89.94 408 LYS A N 1
ATOM 3282 C CA . LYS A 1 408 ? 7.587 0.283 -3.799 1.00 89.94 408 LYS A CA 1
ATOM 3283 C C . LYS A 1 408 ? 6.897 1.509 -4.402 1.00 89.94 408 LYS A C 1
ATOM 3285 O O . LYS A 1 408 ? 7.431 2.112 -5.320 1.00 89.94 408 LYS A O 1
ATOM 3290 N N . GLY A 1 409 ? 5.686 1.831 -3.949 1.00 90.75 409 GLY A N 1
ATOM 3291 C CA . GLY A 1 409 ? 4.977 3.026 -4.387 1.00 90.75 409 GLY A CA 1
ATOM 3292 C C . GLY A 1 409 ? 5.491 4.273 -3.660 1.00 90.75 409 GLY A C 1
ATOM 3293 O O . GLY A 1 409 ? 5.979 4.160 -2.529 1.00 90.75 409 GLY A O 1
ATOM 3294 N N . PRO A 1 410 ? 5.346 5.468 -4.259 1.00 93.94 410 PRO A N 1
ATOM 3295 C CA . PRO A 1 410 ? 5.729 6.700 -3.592 1.00 93.94 410 PRO A CA 1
ATOM 3296 C C . PRO A 1 410 ? 4.878 6.937 -2.346 1.00 93.94 410 PRO A C 1
ATOM 3298 O O . PRO A 1 410 ? 3.642 6.873 -2.396 1.00 93.94 410 PRO A O 1
ATOM 3301 N N . ILE A 1 411 ? 5.519 7.281 -1.228 1.00 95.62 411 ILE A N 1
ATOM 3302 C CA . ILE A 1 411 ? 4.801 7.488 0.038 1.00 95.62 411 ILE A CA 1
ATOM 3303 C C . ILE A 1 411 ? 3.850 8.690 -0.039 1.00 95.62 411 ILE A C 1
ATOM 3305 O O . ILE A 1 411 ? 2.813 8.706 0.621 1.00 95.62 411 ILE A O 1
ATOM 3309 N N . PHE A 1 412 ? 4.146 9.664 -0.906 1.00 95.12 412 PHE A N 1
ATOM 3310 C CA . PHE A 1 412 ? 3.263 10.801 -1.175 1.00 95.12 412 PHE A CA 1
ATOM 3311 C C . PHE A 1 412 ? 1.894 10.345 -1.688 1.00 95.12 412 PHE A C 1
ATOM 3313 O O . PHE A 1 412 ? 0.858 10.747 -1.162 1.00 95.12 412 PHE A O 1
ATOM 3320 N N . VAL A 1 413 ? 1.879 9.415 -2.645 1.00 94.25 413 VAL A N 1
ATOM 3321 C CA . VAL A 1 413 ? 0.643 8.844 -3.195 1.00 94.25 413 VAL A CA 1
ATOM 3322 C C . VAL A 1 413 ? -0.123 8.071 -2.119 1.00 94.25 413 VAL A C 1
ATOM 3324 O O . VAL A 1 413 ? -1.353 8.069 -2.111 1.00 94.25 413 VAL A O 1
ATOM 3327 N N . HIS A 1 414 ? 0.578 7.405 -1.197 1.00 95.50 414 HIS A N 1
ATOM 3328 C CA . HIS A 1 414 ? -0.042 6.699 -0.070 1.00 95.50 414 HIS A CA 1
ATOM 3329 C C . HIS A 1 414 ? -0.719 7.663 0.910 1.00 95.50 414 HIS A C 1
ATOM 3331 O O . HIS A 1 414 ? -1.872 7.437 1.277 1.00 95.50 414 HIS A O 1
ATOM 3337 N N . LEU A 1 415 ? -0.048 8.763 1.260 1.00 96.56 415 LEU A N 1
ATOM 3338 C CA . LEU A 1 415 ? -0.595 9.812 2.121 1.00 96.56 415 LEU A CA 1
ATOM 3339 C C . LEU A 1 415 ? -1.822 10.473 1.493 1.00 96.56 415 LEU A C 1
ATOM 3341 O O . LEU A 1 415 ? -2.877 10.495 2.120 1.00 96.56 415 LEU A O 1
ATOM 3345 N N . VAL A 1 416 ? -1.718 10.942 0.244 1.00 96.06 416 VAL A N 1
ATOM 3346 C CA . VAL A 1 416 ? -2.838 11.581 -0.470 1.00 96.06 416 VAL A CA 1
ATOM 3347 C C . VAL A 1 416 ? -4.033 10.637 -0.562 1.00 96.06 416 VAL A C 1
ATOM 3349 O O . VAL A 1 416 ? -5.164 11.042 -0.312 1.00 96.06 416 VAL A O 1
ATOM 3352 N N . ARG A 1 417 ? -3.798 9.354 -0.850 1.00 95.00 417 ARG A N 1
ATOM 3353 C CA . ARG A 1 417 ? -4.853 8.337 -0.896 1.00 95.00 417 ARG A CA 1
ATOM 3354 C C . ARG A 1 417 ? -5.589 8.191 0.432 1.00 95.00 417 ARG A C 1
ATOM 3356 O O . ARG A 1 417 ? -6.818 8.124 0.428 1.00 95.00 417 ARG A O 1
ATOM 3363 N N . THR A 1 418 ? -4.858 8.112 1.540 1.00 96.75 418 THR A N 1
ATOM 3364 C CA . THR A 1 418 ? -5.471 7.952 2.860 1.00 96.75 418 THR A CA 1
ATOM 3365 C C . THR A 1 418 ? -6.151 9.232 3.324 1.00 96.75 418 THR A C 1
ATOM 3367 O O . THR A 1 418 ? -7.272 9.157 3.815 1.00 96.75 418 THR A O 1
ATOM 3370 N N . LEU A 1 419 ? -5.565 10.406 3.073 1.00 96.75 419 LEU A N 1
ATOM 3371 C CA . LEU A 1 419 ? -6.235 11.692 3.292 1.00 96.75 419 LEU A CA 1
ATOM 3372 C C . LEU A 1 419 ? -7.546 11.769 2.504 1.00 96.75 419 LEU A C 1
ATOM 3374 O O . LEU A 1 419 ? -8.582 12.104 3.077 1.00 96.75 419 LEU A O 1
ATOM 3378 N N . ASN A 1 420 ? -7.523 11.360 1.231 1.00 95.94 420 ASN A N 1
ATOM 3379 C CA . ASN A 1 420 ? -8.719 11.266 0.405 1.00 95.94 420 ASN A CA 1
ATOM 3380 C C . ASN A 1 420 ? -9.756 10.313 0.988 1.00 95.94 420 ASN A C 1
ATOM 3382 O O . ASN A 1 420 ? -10.941 10.624 0.957 1.00 95.94 420 ASN A O 1
ATOM 3386 N N . GLY A 1 421 ? -9.337 9.184 1.563 1.00 95.75 421 GLY A N 1
ATOM 3387 C CA . GLY A 1 421 ? -10.241 8.242 2.224 1.00 95.75 421 GLY A CA 1
ATOM 3388 C C . GLY A 1 421 ? -10.910 8.841 3.459 1.00 95.75 421 GLY A C 1
ATOM 3389 O O . GLY A 1 421 ? -12.108 8.649 3.656 1.00 95.75 421 GLY A O 1
ATOM 3390 N N . LEU A 1 422 ? -10.157 9.608 4.253 1.00 96.69 422 LEU A N 1
ATOM 3391 C CA . LEU A 1 422 ? -10.656 10.259 5.463 1.00 96.69 422 LEU A CA 1
ATOM 3392 C C . LEU A 1 422 ? -11.686 11.348 5.138 1.00 96.69 422 LEU A C 1
ATOM 3394 O O . LEU A 1 422 ? -12.811 11.283 5.627 1.00 96.69 422 LEU A O 1
ATOM 3398 N N . TRP A 1 423 ? -11.359 12.336 4.299 1.00 95.94 423 TRP A N 1
ATOM 3399 C CA . TRP A 1 423 ? -12.304 13.437 4.070 1.00 95.94 423 TRP A CA 1
ATOM 3400 C C . TRP A 1 423 ? -13.535 12.988 3.273 1.00 95.94 423 TRP A C 1
ATOM 3402 O O . TRP A 1 423 ? -14.649 13.370 3.625 1.00 95.94 423 TRP A O 1
ATOM 3412 N N . THR A 1 424 ? -13.375 12.114 2.266 1.00 95.19 424 THR A N 1
ATOM 3413 C CA . THR A 1 424 ? -14.532 11.575 1.525 1.00 95.19 424 THR A CA 1
ATOM 3414 C C . THR A 1 424 ? -15.395 10.674 2.405 1.00 95.19 424 THR A C 1
ATOM 3416 O O . THR A 1 424 ? -16.617 10.761 2.340 1.00 95.19 424 THR A O 1
ATOM 3419 N N . GLY A 1 425 ? -14.795 9.851 3.274 1.00 95.88 425 GLY A N 1
ATOM 3420 C CA . GLY A 1 425 ? -15.535 9.038 4.242 1.00 95.88 425 GLY A CA 1
ATOM 3421 C C . GLY A 1 425 ? -16.310 9.891 5.249 1.00 95.88 425 GLY A C 1
ATOM 3422 O O . GLY A 1 425 ? -17.479 9.622 5.515 1.00 95.88 425 GLY A O 1
ATOM 3423 N N . GLY A 1 426 ? -15.694 10.963 5.756 1.00 96.12 426 GLY A N 1
ATOM 3424 C CA . GLY A 1 426 ? -16.357 11.925 6.637 1.00 96.12 426 GLY A CA 1
ATOM 3425 C C . GLY A 1 426 ? -17.524 12.627 5.942 1.00 96.12 426 GLY A C 1
ATOM 3426 O O . GLY A 1 426 ? -18.618 12.690 6.495 1.00 96.12 426 GLY A O 1
ATOM 3427 N N . PHE A 1 427 ? -17.326 13.070 4.698 1.00 95.12 427 PHE A N 1
ATOM 3428 C CA . PHE A 1 427 ? -18.381 13.664 3.878 1.00 95.12 427 PHE A CA 1
ATOM 3429 C C . PHE A 1 427 ? -19.555 12.699 3.656 1.00 95.12 427 PHE A C 1
ATOM 3431 O O . PHE A 1 427 ? -20.707 13.077 3.856 1.00 95.12 427 PHE A O 1
ATOM 3438 N N . VAL A 1 428 ? -19.281 11.430 3.332 1.00 94.81 428 VAL A N 1
ATOM 3439 C CA . VAL A 1 428 ? -20.317 10.393 3.186 1.00 94.81 428 VAL A CA 1
ATOM 3440 C C . VAL A 1 428 ? -21.093 10.187 4.490 1.00 94.81 428 VAL A C 1
ATOM 3442 O O . VAL A 1 428 ? -22.319 10.096 4.458 1.00 94.81 428 VAL A O 1
ATOM 3445 N N . ALA A 1 429 ? -20.420 10.153 5.643 1.00 94.50 429 ALA A N 1
ATOM 3446 C CA . ALA A 1 429 ? -21.093 10.032 6.937 1.00 94.50 429 ALA A CA 1
ATOM 3447 C C . ALA A 1 429 ? -22.013 11.226 7.239 1.00 94.50 429 ALA A C 1
ATOM 3449 O O . ALA A 1 429 ? -23.132 11.034 7.720 1.00 94.50 429 ALA A O 1
ATOM 3450 N N . LEU A 1 430 ? -21.566 12.446 6.930 1.00 93.38 430 LEU A N 1
ATOM 3451 C CA . LEU A 1 430 ? -22.371 13.657 7.091 1.00 93.38 430 LEU A CA 1
ATOM 3452 C C . LEU A 1 430 ? -23.590 13.656 6.164 1.00 93.38 430 LEU A C 1
ATOM 3454 O O . LEU A 1 430 ? -24.688 13.947 6.628 1.00 93.38 430 LEU A O 1
ATOM 3458 N N . LEU A 1 431 ? -23.430 13.256 4.897 1.00 93.69 431 LEU A N 1
ATOM 3459 C CA . LEU A 1 431 ? -24.550 13.111 3.962 1.00 93.69 431 LEU A CA 1
ATOM 3460 C C . LEU A 1 431 ? -25.587 12.104 4.465 1.00 93.69 431 LEU A C 1
ATOM 3462 O O . LEU A 1 431 ? -26.776 12.412 4.487 1.00 93.69 431 LEU A O 1
ATOM 3466 N N . ILE A 1 432 ? -25.147 10.922 4.909 1.00 92.38 432 ILE A N 1
ATOM 3467 C CA . ILE A 1 432 ? -26.043 9.895 5.460 1.00 92.38 432 ILE A CA 1
ATOM 3468 C C . ILE A 1 432 ? -26.802 10.445 6.673 1.00 92.38 432 ILE A C 1
ATOM 3470 O O . ILE A 1 432 ? -28.011 10.258 6.780 1.00 92.38 432 ILE A O 1
ATOM 3474 N N . THR A 1 433 ? -26.106 11.150 7.567 1.00 88.12 433 THR A N 1
ATOM 3475 C CA . THR A 1 433 ? -26.711 11.716 8.780 1.00 88.12 433 THR A CA 1
ATOM 3476 C C . THR A 1 433 ? -27.700 12.838 8.454 1.00 88.12 433 THR A C 1
ATOM 3478 O O . THR A 1 433 ? -28.778 12.874 9.038 1.00 88.12 433 THR A O 1
ATOM 3481 N N . GLY A 1 434 ? -27.373 13.719 7.502 1.00 87.56 434 GLY A N 1
ATOM 3482 C CA . GLY A 1 434 ? -28.243 14.817 7.071 1.00 87.56 434 GLY A CA 1
ATOM 3483 C C . GLY A 1 434 ? -29.499 14.338 6.341 1.00 87.56 434 GLY A C 1
ATOM 3484 O O . GLY A 1 434 ? -30.593 14.826 6.599 1.00 87.56 434 GLY A O 1
ATOM 3485 N N . VAL A 1 435 ? -29.383 13.327 5.476 1.00 85.75 435 VAL A N 1
ATOM 3486 C CA . VAL A 1 435 ? -30.559 12.703 4.844 1.00 85.75 435 VAL A CA 1
ATOM 3487 C C . VAL A 1 435 ? -31.432 12.018 5.897 1.00 85.75 435 VAL A C 1
ATOM 3489 O O . VAL A 1 435 ? -32.655 12.138 5.866 1.00 85.75 435 VAL A O 1
ATOM 3492 N N . TRP A 1 436 ? -30.813 11.337 6.864 1.00 82.56 436 TRP A N 1
ATOM 3493 C CA . TRP A 1 436 ? -31.535 10.685 7.953 1.00 82.56 436 TRP A CA 1
ATOM 3494 C C . TRP A 1 436 ? -32.274 11.684 8.854 1.00 82.56 436 TRP A C 1
ATOM 3496 O O . TRP A 1 436 ? -33.421 11.434 9.222 1.00 82.56 436 TRP A O 1
ATOM 3506 N N . SER A 1 437 ? -31.659 12.820 9.201 1.00 81.00 437 SER A N 1
ATOM 3507 C CA . SER A 1 437 ? -32.302 13.846 10.032 1.00 81.00 437 SER A CA 1
ATOM 3508 C C . SER A 1 437 ? -33.495 14.495 9.329 1.00 81.00 437 SER A C 1
ATOM 3510 O O . SER A 1 437 ? -34.541 14.665 9.958 1.00 81.00 437 SER A O 1
ATOM 3512 N N . LEU A 1 438 ? -33.375 14.771 8.023 1.00 81.06 438 LEU A N 1
ATOM 3513 C CA . LEU A 1 438 ? -34.475 15.263 7.188 1.00 81.06 438 LEU A CA 1
ATOM 3514 C C . LEU A 1 438 ? -35.635 14.263 7.123 1.00 81.06 438 LEU A C 1
ATOM 3516 O O . LEU A 1 438 ? -36.793 14.661 7.198 1.00 81.06 438 LEU A O 1
ATOM 3520 N N . TRP A 1 439 ? -35.335 12.966 7.028 1.00 77.62 439 TRP A N 1
ATOM 3521 C CA . TRP A 1 439 ? -36.353 11.919 6.935 1.00 77.62 439 TRP A CA 1
ATOM 3522 C C . TRP A 1 439 ? -37.075 11.652 8.266 1.00 77.62 439 TRP A C 1
ATOM 3524 O O . TRP A 1 439 ? -38.270 11.377 8.281 1.00 77.62 439 TRP A O 1
ATOM 3534 N N . VAL A 1 440 ? -36.366 11.754 9.397 1.00 76.94 440 VAL A N 1
ATOM 3535 C CA . VAL A 1 440 ? -36.914 11.490 10.744 1.00 76.94 440 VAL A CA 1
ATOM 3536 C C . VAL A 1 440 ? -37.488 12.756 11.408 1.00 76.94 440 VAL A C 1
ATOM 3538 O O . VAL A 1 440 ? -38.076 12.677 12.486 1.00 76.94 440 VAL A O 1
ATOM 3541 N N . GLY A 1 441 ? -37.336 13.932 10.788 1.00 62.16 441 GLY A N 1
ATOM 3542 C CA . GLY A 1 441 ? -37.855 15.206 11.303 1.00 62.16 441 GLY A CA 1
ATOM 3543 C C . GLY A 1 441 ? -37.200 15.671 12.610 1.00 62.16 441 GLY A C 1
ATOM 3544 O O . GLY A 1 441 ? -37.764 16.495 13.326 1.00 62.16 441 GLY A O 1
ATOM 3545 N N . LYS A 1 442 ? -36.023 15.136 12.959 1.00 57.09 442 LYS A N 1
ATOM 3546 C CA . LYS A 1 442 ? -35.269 15.522 14.159 1.00 57.09 442 LYS A CA 1
ATOM 3547 C C . LYS A 1 442 ? -33.980 16.226 13.759 1.00 57.09 442 LYS A C 1
ATOM 3549 O O . LYS A 1 442 ? -33.085 15.591 13.206 1.00 57.09 442 LYS A O 1
ATOM 3554 N N . SER A 1 443 ? -33.880 17.514 14.090 1.00 45.34 443 SER A N 1
ATOM 3555 C CA . SER A 1 443 ? -32.591 18.209 14.156 1.00 45.34 443 SER A CA 1
ATOM 3556 C C . SER A 1 443 ? -31.806 17.635 15.335 1.00 45.34 443 SER A C 1
ATOM 3558 O O . SER A 1 443 ? -32.340 17.575 16.444 1.00 45.34 443 SER A O 1
ATOM 3560 N N . TYR A 1 444 ? -30.589 17.158 15.077 1.00 47.62 444 TYR A N 1
ATOM 3561 C CA . TYR A 1 444 ? -29.634 16.780 16.121 1.00 47.62 444 TYR A CA 1
ATOM 3562 C C . TYR A 1 444 ? -28.927 18.006 16.684 1.00 47.62 444 TYR A C 1
ATOM 3564 O O . TYR A 1 444 ? -28.725 18.960 15.897 1.00 47.62 444 TYR A O 1
#

Secondary structure (DSSP, 8-state):
-HHHHHHHHHHHHHHHHHHHHHHHHHHHHHHHHHT-EEEEEESS--TTS-PEEBTTTEEEESSGGG--SS-SEEEE---SHHHHHHHHHHHHHTT-EEEEETT-TTHHHHHHHGGGS-GGGEEEEEE--HHHHTT--HHHHHHHHHHHHHHH--SEEEEPPPPGGG---HHHHHHHHHHHHTTTSEE-SS-----PPPPHHHHHHHHHHHHHHHHTT-THHHHHHHHHHHSHHHHHHHHHHHHHHHHHHHTTTS-HHHHHHTHHHHHHHHHHHT-SHHHHTTSS--S-HHHHHHHHHHHHHHHHHHHS--SS--HHHHHHHHHHHHHHHHHHHTTTT-----HHHHHHHHHHHHHSSSPPPHHHHHHHHHHHHHHH-THHHHSTTHHHHHHHHHHHHHHHHHHHT-TTS-HHHHHHHHHHHHHHHHHHHHHHHHHHHHHHT---

Sequence (444 aa):
MREELKRISTILFLTVSVLLAFFYLPWRFSVDKINNVVAIALWGRVVNHDFLQVGEDVVFARDPSDVLKDAAIVIPIATNTSVLEEIVRKSIEIDKKVGILEFYENEALLKKTARNYPLSSFLRVHRMKPTEYAGYNPRSLRQRLVRAVRERSVDLILLPPPPEKWGFSYPELALDIYYSIVKEARYTTLPAFHPVKLPVWMKLVAWVGLFGVYASINVGYVIVAIVLSFLGNWGRSLSIIFATVLLYRTFKNSKWFLRYLSYVPLAVVTSSIFASPAYVAGIQEFRGVKLSLIALPALVTLKALIVERPKRFERSDLIIVVLLAVAGVYYLFRSGNYGFAPAFEVRVRDFLDAALYARPRTKEIVGFAAAVLMDLNPRLRSTKWGFIFEILVAVGMVSVINTFCHLKGPIFVHLVRTLNGLWTGGFVALLITGVWSLWVGKSY

pLDDT: mean 89.97, std 8.74, range [45.34, 98.25]